Protein AF-0000000070184203 (afdb_homodimer)

InterPro domains:
  IPR003744 Queuosine precursor transporter [MF_02088] (13-226)
  IPR003744 Queuosine precursor transporter [PF02592] (53-216)
  IPR003744 Queuosine precursor transporter [PTHR34300] (5-228)
  IPR003744 Queuosine precursor transporter [TIGR00697] (38-221)

Secondary structure (DSSP, 8-state):
---------HHHHHHHHHHHHHHHHHHHHTTSEEEEEEEEEETTTEEEEEEETTHHHHHHHHHHHHHHHHHH-HHHHHHHHHHHHHHHHHHHHHHHHHHHSPB-TTT-SS-HHHHHHHHHTHHHHHHHHHHHHHHHHHHHHHHHHHHHHHTTTS-HHHHHHHHHHHHHHHHHHHHIIIIIIIIS---HHHHHHHHHHHHHHHHHHHHHHHHHHHHHHHHHHHHHHHHHHHHH--/---------HHHHHHHHHHHHHHHHHHHHTTSEEEEEEEEEETTTEEEEEEETTHHHHHHHHHHHHHHHHHH-HHHHHHHHHHHHHHHHHHHHHHHHHHHSPB-TTT-SS-HHHHHHHHHTHHHHHHHHHHHHHHHHHHHHHHHHHHHHHSTTS-HHHHHHHHHHHHHHHHHHHHIIIIIIIIS---HHHHHHHHHHHHHHHHHHHHHHHHHHHHHHHHHHHHHHHHHHHHHH-

Structure (mmCIF, N/CA/C/O backbone):
data_AF-0000000070184203-model_v1
#
loop_
_entity.id
_entity.type
_entity.pdbx_description
1 polymer 'Probable queuosine precursor transporter'
#
loop_
_atom_site.group_PDB
_atom_site.id
_atom_site.type_symbol
_atom_site.label_atom_id
_atom_site.label_alt_id
_atom_site.label_comp_id
_atom_site.label_asym_id
_atom_site.label_entity_id
_atom_site.label_seq_id
_atom_site.pdbx_PDB_ins_code
_atom_site.Cartn_x
_atom_site.Cartn_y
_atom_site.Cartn_z
_atom_site.occupancy
_atom_site.B_iso_or_equiv
_atom_site.auth_seq_id
_atom_site.auth_comp_id
_atom_site.auth_asym_id
_atom_site.auth_atom_id
_atom_site.pdbx_PDB_model_num
ATOM 1 N N . MET A 1 1 ? 35.906 -5.367 -13.609 1 24.92 1 MET A N 1
ATOM 2 C CA . MET A 1 1 ? 35.406 -4.246 -12.805 1 24.92 1 MET A CA 1
ATOM 3 C C . MET A 1 1 ? 34.062 -4.566 -12.172 1 24.92 1 MET A C 1
ATOM 5 O O . MET A 1 1 ? 33.062 -4.625 -12.867 1 24.92 1 MET A O 1
ATOM 9 N N . THR A 1 2 ? 33.969 -5.508 -11.312 1 27.92 2 THR A N 1
ATOM 10 C CA . THR A 1 2 ? 32.844 -6.043 -10.539 1 27.92 2 THR A CA 1
ATOM 11 C C . THR A 1 2 ? 32.094 -4.922 -9.844 1 27.92 2 THR A C 1
ATOM 13 O O . THR A 1 2 ? 32.625 -4.234 -8.984 1 27.92 2 THR A O 1
ATOM 16 N N . ARG A 1 3 ? 31.406 -4.176 -10.625 1 34.75 3 ARG A N 1
ATOM 17 C CA . ARG A 1 3 ? 30.578 -3.117 -10.055 1 34.75 3 ARG A CA 1
ATOM 18 C C . ARG A 1 3 ? 30.062 -3.51 -8.672 1 34.75 3 ARG A C 1
ATOM 20 O O . ARG A 1 3 ? 29.438 -4.559 -8.508 1 34.75 3 ARG A O 1
ATOM 27 N N . ASN A 1 4 ? 30.797 -3.346 -7.684 1 35.19 4 ASN A N 1
ATOM 28 C CA . ASN A 1 4 ? 30.344 -3.377 -6.301 1 35.19 4 ASN A CA 1
ATOM 29 C C . ASN A 1 4 ? 28.875 -3 -6.184 1 35.19 4 ASN A C 1
ATOM 31 O O . ASN A 1 4 ? 28.531 -1.818 -6.207 1 35.19 4 ASN A O 1
ATOM 35 N N . SER A 1 5 ? 28.125 -3.588 -7.004 1 40.66 5 SER A N 1
ATOM 36 C CA . SER A 1 5 ? 26.672 -3.365 -6.898 1 40.66 5 SER A CA 1
ATOM 37 C C . SER A 1 5 ? 26.266 -3.123 -5.453 1 40.66 5 SER A C 1
ATOM 39 O O . SER A 1 5 ? 26.562 -3.932 -4.57 1 40.66 5 SER A O 1
ATOM 41 N N . SER A 1 6 ? 26.422 -1.978 -4.996 1 45.19 6 SER A N 1
ATOM 42 C CA . SER A 1 6 ? 26.078 -1.464 -3.676 1 45.19 6 SER A CA 1
ATOM 43 C C . SER A 1 6 ? 24.953 -2.281 -3.045 1 45.19 6 SER A C 1
ATOM 45 O O . SER A 1 6 ? 23.891 -2.455 -3.646 1 45.19 6 SER A O 1
ATOM 47 N N . GLN A 1 7 ? 25.344 -3.375 -2.408 1 51.03 7 GLN A N 1
ATOM 48 C CA . GLN A 1 7 ? 24.484 -4.234 -1.601 1 51.03 7 GLN A CA 1
ATOM 49 C C . GLN A 1 7 ? 23.391 -3.426 -0.915 1 51.03 7 GLN A C 1
ATOM 51 O O . GLN A 1 7 ? 23.656 -2.369 -0.339 1 51.03 7 GLN A O 1
ATOM 56 N N . LEU A 1 8 ? 22.219 -3.508 -1.422 1 59.03 8 LEU A N 1
ATOM 57 C CA . LEU A 1 8 ? 21.031 -2.854 -0.886 1 59.03 8 LEU A CA 1
ATOM 58 C C . LEU A 1 8 ? 21 -2.959 0.635 1 59.03 8 LEU A C 1
ATOM 60 O O . LEU A 1 8 ? 21.062 -4.059 1.188 1 59.03 8 LEU A O 1
ATOM 64 N N . ALA A 1 9 ? 21.219 -1.865 1.409 1 79 9 ALA A N 1
ATOM 65 C CA . ALA A 1 9 ? 21.109 -1.836 2.865 1 79 9 ALA A CA 1
ATOM 66 C C . ALA A 1 9 ? 19.688 -2.166 3.318 1 79 9 ALA A C 1
ATOM 68 O O . ALA A 1 9 ? 18.719 -1.505 2.91 1 79 9 ALA A O 1
ATOM 69 N N . VAL A 1 10 ? 19.516 -3.293 4.051 1 89.31 10 VAL A N 1
ATOM 70 C CA . VAL A 1 10 ? 18.234 -3.799 4.539 1 89.31 10 VAL A CA 1
ATOM 71 C C . VAL A 1 10 ? 17.469 -2.676 5.23 1 89.31 10 VAL A C 1
ATOM 73 O O . VAL A 1 10 ? 16.281 -2.473 4.965 1 89.31 10 VAL A O 1
ATOM 76 N N . PRO A 1 11 ? 18.188 -1.787 5.98 1 91.5 11 PRO A N 1
ATOM 77 C CA . PRO A 1 11 ? 17.438 -0.696 6.605 1 91.5 11 PRO A CA 1
ATOM 78 C C . PRO A 1 11 ? 16.875 0.294 5.59 1 91.5 11 PRO A C 1
ATOM 80 O O . PRO A 1 11 ? 15.797 0.855 5.797 1 91.5 11 PRO A O 1
ATOM 83 N N . GLN A 1 12 ? 17.531 0.49 4.535 1 93.56 12 GLN A N 1
ATOM 84 C CA . GLN A 1 12 ? 17.062 1.409 3.5 1 93.56 12 GLN A CA 1
ATOM 85 C C . GLN A 1 12 ? 15.828 0.867 2.799 1 93.56 12 GLN A C 1
ATOM 87 O O . GLN A 1 12 ? 14.852 1.595 2.598 1 93.56 12 GLN A O 1
ATOM 92 N N . VAL A 1 13 ? 15.852 -0.401 2.453 1 96.19 13 VAL A N 1
ATOM 93 C CA . VAL A 1 13 ? 14.719 -1.065 1.819 1 96.19 13 VAL A CA 1
ATOM 94 C C . VAL A 1 13 ? 13.523 -1.062 2.768 1 96.19 13 VAL A C 1
ATOM 96 O O . VAL A 1 13 ? 12.391 -0.784 2.352 1 96.19 13 VAL A O 1
ATOM 99 N N . ALA A 1 14 ? 13.805 -1.296 4.016 1 97.12 14 ALA A N 1
ATOM 100 C CA . ALA A 1 14 ? 12.742 -1.365 5.023 1 97.12 14 ALA A CA 1
ATOM 101 C C . ALA A 1 14 ? 12.07 -0.009 5.199 1 97.12 14 ALA A C 1
ATOM 103 O O . ALA A 1 14 ? 10.844 0.071 5.289 1 97.12 14 ALA A O 1
ATOM 104 N N . LEU A 1 15 ? 12.875 1.042 5.262 1 96.56 15 LEU A N 1
ATOM 105 C CA . LEU A 1 15 ? 12.312 2.375 5.453 1 96.56 15 LEU A CA 1
ATOM 106 C C . LEU A 1 15 ? 11.516 2.809 4.227 1 96.56 15 LEU A C 1
ATOM 108 O O . LEU A 1 15 ? 10.453 3.42 4.355 1 96.56 15 LEU A O 1
ATOM 112 N N . LEU A 1 16 ? 12.008 2.5 3.035 1 97.38 16 LEU A N 1
ATOM 113 C CA . LEU A 1 16 ? 11.297 2.797 1.798 1 97.38 16 LEU A CA 1
ATOM 114 C C . LEU A 1 16 ? 9.977 2.041 1.735 1 97.38 16 LEU A C 1
ATOM 116 O O . LEU A 1 16 ? 8.93 2.627 1.427 1 97.38 16 LEU A O 1
ATOM 120 N N . ALA A 1 17 ? 10.023 0.797 2.072 1 98.62 17 ALA A N 1
ATOM 121 C CA . ALA A 1 17 ? 8.82 -0.031 2.062 1 98.62 17 ALA A CA 1
ATOM 122 C C . ALA A 1 17 ? 7.809 0.455 3.102 1 98.62 17 ALA A C 1
ATOM 124 O O . ALA A 1 17 ? 6.602 0.433 2.859 1 98.62 17 ALA A O 1
ATOM 125 N N . LEU A 1 18 ? 8.32 0.831 4.258 1 98.5 18 LEU A N 1
ATOM 126 C CA . LEU A 1 18 ? 7.449 1.353 5.305 1 98.5 18 LEU A CA 1
ATOM 127 C C . LEU A 1 18 ? 6.73 2.613 4.836 1 98.5 18 LEU A C 1
ATOM 129 O O . LEU A 1 18 ? 5.523 2.762 5.051 1 98.5 18 LEU A O 1
ATOM 133 N N . PHE A 1 19 ? 7.469 3.521 4.211 1 98.38 19 PHE A N 1
ATOM 134 C CA . PHE A 1 19 ? 6.883 4.758 3.701 1 98.38 19 PHE A CA 1
ATOM 135 C C . PHE A 1 19 ? 5.789 4.461 2.684 1 98.38 19 PHE A C 1
ATOM 137 O O . PHE A 1 19 ? 4.676 4.98 2.791 1 98.38 19 PHE A O 1
ATOM 144 N N . VAL A 1 20 ? 6.066 3.592 1.715 1 98.75 20 VAL A N 1
ATOM 145 C CA . VAL A 1 20 ? 5.133 3.273 0.641 1 98.75 20 VAL A CA 1
ATOM 146 C C . VAL A 1 20 ? 3.902 2.574 1.216 1 98.75 20 VAL A C 1
ATOM 148 O O . VAL A 1 20 ? 2.77 2.9 0.856 1 98.75 20 VAL A O 1
ATOM 151 N N . THR A 1 21 ? 4.105 1.642 2.107 1 98.88 21 THR A N 1
ATOM 152 C CA . THR A 1 21 ? 3.008 0.914 2.73 1 98.88 21 THR A CA 1
ATOM 153 C C . THR A 1 21 ? 2.088 1.868 3.488 1 98.88 21 THR A C 1
ATOM 155 O O . THR A 1 21 ? 0.866 1.81 3.34 1 98.88 21 THR A O 1
ATOM 158 N N . ALA A 1 22 ? 2.705 2.695 4.293 1 98.69 22 ALA A N 1
ATOM 159 C CA . ALA A 1 22 ? 1.924 3.645 5.082 1 98.69 22 ALA A CA 1
ATOM 160 C C . ALA A 1 22 ? 1.146 4.598 4.184 1 98.69 22 ALA A C 1
ATOM 162 O O . ALA A 1 22 ? -0.025 4.887 4.438 1 98.69 22 ALA A O 1
ATOM 163 N N . LEU A 1 23 ? 1.78 5.102 3.148 1 98.38 23 LEU A N 1
ATOM 164 C CA . LEU A 1 23 ? 1.137 6.039 2.234 1 98.38 23 LEU A CA 1
ATOM 165 C C . LEU A 1 23 ? -0.035 5.379 1.516 1 98.38 23 LEU A C 1
ATOM 167 O O . LEU A 1 23 ? -1.132 5.941 1.464 1 98.38 23 LEU A O 1
ATOM 171 N N . ILE A 1 24 ? 0.176 4.195 0.965 1 98.69 24 ILE A N 1
ATOM 172 C CA . ILE A 1 24 ? -0.855 3.475 0.225 1 98.69 24 ILE A CA 1
ATOM 173 C C . ILE A 1 24 ? -2.014 3.129 1.158 1 98.69 24 ILE A C 1
ATOM 175 O O . ILE A 1 24 ? -3.18 3.305 0.801 1 98.69 24 ILE A O 1
ATOM 179 N N . THR A 1 25 ? -1.686 2.641 2.322 1 98.81 25 THR A N 1
ATOM 180 C CA . THR A 1 25 ? -2.717 2.297 3.295 1 98.81 25 THR A CA 1
ATOM 181 C C . THR A 1 25 ? -3.506 3.537 3.707 1 98.81 25 THR A C 1
ATOM 183 O O . THR A 1 25 ? -4.719 3.469 3.916 1 98.81 25 THR A O 1
ATOM 186 N N . ALA A 1 26 ? -2.828 4.668 3.877 1 98.5 26 ALA A N 1
ATOM 187 C CA . ALA A 1 26 ? -3.492 5.922 4.223 1 98.5 26 ALA A CA 1
ATOM 188 C C . ALA A 1 26 ? -4.57 6.27 3.201 1 98.5 26 ALA A C 1
ATOM 190 O O . ALA A 1 26 ? -5.652 6.734 3.564 1 98.5 26 ALA A O 1
ATOM 191 N N . GLN A 1 27 ? -4.293 6.008 1.945 1 98.38 27 GLN A N 1
ATOM 192 C CA . GLN A 1 27 ? -5.234 6.375 0.891 1 98.38 27 GLN A CA 1
ATOM 193 C C . GLN A 1 27 ? -6.512 5.547 0.983 1 98.38 27 GLN A C 1
ATOM 195 O O . GLN A 1 27 ? -7.594 6.023 0.63 1 98.38 27 GLN A O 1
ATOM 200 N N . VAL A 1 28 ? -6.398 4.297 1.458 1 98.38 28 VAL A N 1
ATOM 201 C CA . VAL A 1 28 ? -7.57 3.43 1.433 1 98.38 28 VAL A CA 1
ATOM 202 C C . VAL A 1 28 ? -8.289 3.488 2.781 1 98.38 28 VAL A C 1
ATOM 204 O O . VAL A 1 28 ? -9.43 3.043 2.902 1 98.38 28 VAL A O 1
ATOM 207 N N . THR A 1 29 ? -7.656 4.082 3.809 1 98.44 29 THR A N 1
ATOM 208 C CA . THR A 1 29 ? -8.289 4.086 5.121 1 98.44 29 THR A CA 1
ATOM 209 C C . THR A 1 29 ? -8.789 5.484 5.48 1 98.44 29 THR A C 1
ATOM 211 O O . THR A 1 29 ? -9.57 5.648 6.414 1 98.44 29 THR A O 1
ATOM 214 N N . ALA A 1 30 ? -8.406 6.473 4.773 1 97.94 30 ALA A N 1
ATOM 215 C CA . ALA A 1 30 ? -8.633 7.863 5.16 1 97.94 30 ALA A CA 1
ATOM 216 C C . ALA A 1 30 ? -10.117 8.195 5.176 1 97.94 30 ALA A C 1
ATOM 218 O O . ALA A 1 30 ? -10.562 9.047 5.945 1 97.94 30 ALA A O 1
ATOM 219 N N . ALA A 1 31 ? -10.891 7.496 4.422 1 95.88 31 ALA A N 1
ATOM 220 C CA . ALA A 1 31 ? -12.281 7.883 4.195 1 95.88 31 ALA A CA 1
ATOM 221 C C . ALA A 1 31 ? -13.117 7.695 5.457 1 95.88 31 ALA A C 1
ATOM 223 O O . ALA A 1 31 ? -14.164 8.312 5.609 1 95.88 31 ALA A O 1
ATOM 224 N N . LYS A 1 32 ? -12.688 6.785 6.258 1 97.94 32 LYS A N 1
ATOM 225 C CA . LYS A 1 32 ? -13.352 6.699 7.555 1 97.94 32 LYS A CA 1
ATOM 226 C C . LYS A 1 32 ? -12.953 7.863 8.453 1 97.94 32 LYS A C 1
ATOM 228 O O . LYS A 1 32 ? -11.789 7.996 8.82 1 97.94 32 LYS A O 1
ATOM 233 N N . VAL A 1 33 ? -13.977 8.625 8.836 1 97.94 33 VAL A N 1
ATOM 234 C CA . VAL A 1 33 ? -13.703 9.789 9.68 1 97.94 33 VAL A CA 1
ATOM 235 C C . VAL A 1 33 ? -13.812 9.391 11.148 1 97.94 33 VAL A C 1
ATOM 237 O O . VAL A 1 33 ? -14.836 8.844 11.57 1 97.94 33 VAL A O 1
ATOM 240 N N . LEU A 1 34 ? -12.773 9.68 11.828 1 97.38 34 LEU A N 1
ATOM 241 C CA . LEU A 1 34 ? -12.688 9.32 13.242 1 97.38 34 LEU A CA 1
ATOM 242 C C . LEU A 1 34 ? -13.102 10.492 14.125 1 97.38 34 LEU A C 1
ATOM 244 O O . LEU A 1 34 ? -12.906 11.656 13.758 1 97.38 34 LEU A O 1
ATOM 248 N N . ALA A 1 35 ? -13.656 10.164 15.258 1 94.81 35 ALA A N 1
ATOM 249 C CA . ALA A 1 35 ? -14.047 11.18 16.234 1 94.81 35 ALA A CA 1
ATOM 250 C C . ALA A 1 35 ? -13.406 10.914 17.594 1 94.81 35 ALA A C 1
ATOM 252 O O . ALA A 1 35 ? -13.508 9.812 18.125 1 94.81 35 ALA A O 1
ATOM 253 N N . PHE A 1 36 ? -12.656 11.891 18.047 1 90.25 36 PHE A N 1
ATOM 254 C CA . PHE A 1 36 ? -12.031 11.805 19.359 1 90.25 36 PHE A CA 1
ATOM 255 C C . PHE A 1 36 ? -12.508 12.93 20.266 1 90.25 36 PHE A C 1
ATOM 257 O O . PHE A 1 36 ? -12.547 14.094 19.844 1 90.25 36 PHE A O 1
ATOM 264 N N . GLU A 1 37 ? -12.914 12.586 21.438 1 84.69 37 GLU A N 1
ATOM 265 C CA . GLU A 1 37 ? -13.375 13.586 22.391 1 84.69 37 GLU A CA 1
ATOM 266 C C . GLU A 1 37 ? -12.203 14.234 23.125 1 84.69 37 GLU A C 1
ATOM 268 O O . GLU A 1 37 ? -11.273 13.539 23.547 1 84.69 37 GLU A O 1
ATOM 273 N N . LEU A 1 38 ? -12.18 15.477 23.047 1 77.75 38 LEU A N 1
ATOM 274 C CA . LEU A 1 38 ? -11.141 16.219 23.75 1 77.75 38 LEU A CA 1
ATOM 275 C C . LEU A 1 38 ? -11.664 16.75 25.078 1 77.75 38 LEU A C 1
ATOM 277 O O . LEU A 1 38 ? -12.852 17.047 25.219 1 77.75 38 LEU A O 1
ATOM 281 N N . PRO A 1 39 ? -10.766 16.766 26.078 1 70.81 39 PRO A N 1
ATOM 282 C CA . PRO A 1 39 ? -11.156 17.344 27.375 1 70.81 39 PRO A CA 1
ATOM 283 C C . PRO A 1 39 ? -11.383 18.859 27.297 1 70.81 39 PRO A C 1
ATOM 285 O O . PRO A 1 39 ? -12.078 19.422 28.141 1 70.81 39 PRO A O 1
ATOM 288 N N . VAL A 1 40 ? -10.789 19.516 26.438 1 70.56 40 VAL A N 1
ATOM 289 C CA . VAL A 1 40 ? -10.922 20.953 26.297 1 70.56 40 VAL A CA 1
ATOM 290 C C . VAL A 1 40 ? -11.594 21.281 24.969 1 70.56 40 VAL A C 1
ATOM 292 O O . VAL A 1 40 ? -11.375 20.594 23.969 1 70.56 40 VAL A O 1
ATOM 295 N N . SER A 1 41 ? -12.516 22.203 25.094 1 68.75 41 SER A N 1
ATOM 296 C CA . SER A 1 41 ? -13.203 22.625 23.875 1 68.75 41 SER A CA 1
ATOM 297 C C . SER A 1 41 ? -12.305 23.5 23.016 1 68.75 41 SER A C 1
ATOM 299 O O . SER A 1 41 ? -11.656 24.422 23.516 1 68.75 41 SER A O 1
ATOM 301 N N . ILE A 1 42 ? -12.062 23.078 21.844 1 67.44 42 ILE A N 1
ATOM 302 C CA . ILE A 1 42 ? -11.297 23.859 20.891 1 67.44 42 ILE A CA 1
ATOM 303 C C . ILE A 1 42 ? -12.242 24.672 20 1 67.44 42 ILE A C 1
ATOM 305 O O . ILE A 1 42 ? -13.312 24.188 19.625 1 67.44 42 ILE A O 1
ATOM 309 N N . PRO A 1 43 ? -11.82 25.891 19.812 1 66.38 43 PRO A N 1
ATOM 310 C CA . PRO A 1 43 ? -12.672 26.688 18.922 1 66.38 43 PRO A CA 1
ATOM 311 C C . PRO A 1 43 ? -12.906 26.016 17.578 1 66.38 43 PRO A C 1
ATOM 313 O O . PRO A 1 43 ? -12.008 25.391 17.031 1 66.38 43 PRO A O 1
ATOM 316 N N . ILE A 1 44 ? -14.094 26.109 16.891 1 63.75 44 ILE A N 1
ATOM 317 C CA . ILE A 1 44 ? -14.539 25.609 15.602 1 63.75 44 ILE A CA 1
ATOM 318 C C . ILE A 1 44 ? -14.75 24.094 15.695 1 63.75 44 ILE A C 1
ATOM 320 O O . ILE A 1 44 ? -15.758 23.562 15.211 1 63.75 44 ILE A O 1
ATOM 324 N N . ALA A 1 45 ? -13.773 23.297 16.438 1 66.19 45 ALA A N 1
ATOM 325 C CA . ALA A 1 45 ? -13.891 21.844 16.516 1 66.19 45 ALA A CA 1
ATOM 326 C C . ALA A 1 45 ? -14.727 21.422 17.719 1 66.19 45 ALA A C 1
ATOM 328 O O . ALA A 1 45 ? -15.211 20.297 17.781 1 66.19 45 ALA A O 1
ATOM 329 N N . GLY A 1 46 ? -14.953 22.375 18.594 1 70.81 46 GLY A N 1
ATOM 330 C CA . GLY A 1 46 ? -15.695 22.031 19.797 1 70.81 46 GLY A CA 1
ATOM 331 C C . GLY A 1 46 ? -14.977 21.016 20.672 1 70.81 46 GLY A C 1
ATOM 332 O O . GLY A 1 46 ? -13.766 21.125 20.875 1 70.81 46 GLY A O 1
ATOM 333 N N . GLU A 1 47 ? -15.781 20.078 21.156 1 79.94 47 GLU A N 1
ATOM 334 C CA . GLU A 1 47 ? -15.234 19.094 22.094 1 79.94 47 GLU A CA 1
ATOM 335 C C . GLU A 1 47 ? -14.898 17.781 21.391 1 79.94 47 GLU A C 1
ATOM 337 O O . GLU A 1 47 ? -14.422 16.844 22.016 1 79.94 47 GLU A O 1
ATOM 342 N N . THR A 1 48 ? -15.195 17.797 20.094 1 86.12 48 THR A N 1
ATOM 343 C CA . THR A 1 48 ? -14.922 16.578 19.328 1 86.12 48 THR A CA 1
ATOM 344 C C . THR A 1 48 ? -13.953 16.859 18.188 1 86.12 48 THR A C 1
ATOM 346 O O . THR A 1 48 ? -14.188 17.75 17.375 1 86.12 48 THR A O 1
ATOM 349 N N . LEU A 1 49 ? -12.891 16.156 18.203 1 89.38 49 LEU A N 1
ATOM 350 C CA . LEU A 1 49 ? -11.891 16.281 17.141 1 89.38 49 LEU A CA 1
ATOM 351 C C . LEU A 1 49 ? -12.094 15.219 16.078 1 89.38 49 LEU A C 1
ATOM 353 O O . LEU A 1 49 ? -12.164 14.031 16.375 1 89.38 49 LEU A O 1
ATOM 357 N N . LEU A 1 50 ? -12.25 15.695 14.82 1 95.69 50 LEU A N 1
ATOM 358 C CA . LEU A 1 50 ? -12.383 14.781 13.695 1 95.69 50 LEU A CA 1
ATOM 359 C C . LEU A 1 50 ? -11.047 14.57 13 1 95.69 50 LEU A C 1
ATOM 361 O O . LEU A 1 50 ? -10.281 15.523 12.812 1 95.69 50 LEU A O 1
ATOM 365 N N . LEU A 1 51 ? -10.797 13.352 12.711 1 96.31 51 LEU A N 1
ATOM 366 C CA . LEU A 1 51 ? -9.57 12.977 12.016 1 96.31 51 LEU A CA 1
ATOM 367 C C . LEU A 1 51 ? -9.859 11.992 10.891 1 96.31 51 LEU A C 1
ATOM 369 O O . LEU A 1 51 ? -10.734 11.133 11.023 1 96.31 51 LEU A O 1
ATOM 373 N N . PRO A 1 52 ? -9.109 12.188 9.75 1 96.75 52 PRO A N 1
ATOM 374 C CA . PRO A 1 52 ? -9.195 11.078 8.797 1 96.75 52 PRO A CA 1
ATOM 375 C C . PRO A 1 52 ? -8.68 9.766 9.375 1 96.75 52 PRO A C 1
ATOM 377 O O . PRO A 1 52 ? -7.801 9.773 10.242 1 96.75 52 PRO A O 1
ATOM 380 N N . GLY A 1 53 ? -9.211 8.695 8.938 1 97.25 53 GLY A N 1
ATOM 381 C CA . GLY A 1 53 ? -8.797 7.383 9.398 1 97.25 53 GLY A CA 1
ATOM 382 C C . GLY A 1 53 ? -7.324 7.105 9.148 1 97.25 53 GLY A C 1
ATOM 383 O O . GLY A 1 53 ? -6.75 6.191 9.742 1 97.25 53 GLY A O 1
ATOM 384 N N . ALA A 1 54 ? -6.66 7.863 8.383 1 94.75 54 ALA A N 1
ATOM 385 C CA . ALA A 1 54 ? -5.277 7.664 7.961 1 94.75 54 ALA A CA 1
ATOM 386 C C . ALA A 1 54 ? -4.305 8.242 8.984 1 94.75 54 ALA A C 1
ATOM 388 O O . ALA A 1 54 ? -3.094 8.273 8.758 1 94.75 54 ALA A O 1
ATOM 389 N N . ALA A 1 55 ? -4.746 8.703 10.133 1 92.31 55 ALA A N 1
ATOM 390 C CA . ALA A 1 55 ? -3.955 9.453 11.102 1 92.31 55 ALA A CA 1
ATOM 391 C C . ALA A 1 55 ? -2.676 8.703 11.461 1 92.31 55 ALA A C 1
ATOM 393 O O . ALA A 1 55 ? -1.58 9.266 11.391 1 92.31 55 ALA A O 1
ATOM 394 N N . LEU A 1 56 ? -2.812 7.457 11.828 1 93.38 56 LEU A N 1
ATOM 395 C CA . LEU A 1 56 ? -1.648 6.684 12.242 1 93.38 56 LEU A CA 1
ATOM 396 C C . LEU A 1 56 ? -0.727 6.41 11.055 1 93.38 56 LEU A C 1
ATOM 398 O O . LEU A 1 56 ? 0.496 6.375 11.211 1 93.38 56 LEU A O 1
ATOM 402 N N . ALA A 1 57 ? -1.287 6.117 9.938 1 97.25 57 ALA A N 1
ATOM 403 C CA . ALA A 1 57 ? -0.485 5.914 8.734 1 97.25 57 ALA A CA 1
ATOM 404 C C . ALA A 1 57 ? 0.339 7.16 8.414 1 97.25 57 ALA A C 1
ATOM 406 O O . ALA A 1 57 ? 1.494 7.055 7.992 1 97.25 57 ALA A O 1
ATOM 407 N N . TYR A 1 58 ? -0.244 8.32 8.617 1 93.19 58 TYR A N 1
ATOM 408 C CA . TYR A 1 58 ? 0.473 9.578 8.406 1 93.19 58 TYR A CA 1
ATOM 409 C C . TYR A 1 58 ? 1.674 9.68 9.344 1 93.19 58 TYR A C 1
ATOM 411 O O . TYR A 1 58 ? 2.758 10.094 8.93 1 93.19 58 TYR A O 1
ATOM 419 N N . ALA A 1 59 ? 1.491 9.312 10.523 1 93.5 59 ALA A N 1
ATOM 420 C CA . ALA A 1 59 ? 2.592 9.328 11.484 1 93.5 59 ALA A CA 1
ATOM 421 C C . ALA A 1 59 ? 3.748 8.453 11.008 1 93.5 59 ALA A C 1
ATOM 423 O O . ALA A 1 59 ? 4.91 8.859 11.086 1 93.5 59 ALA A O 1
ATOM 424 N N . LEU A 1 60 ? 3.459 7.305 10.5 1 96.12 60 LEU A N 1
ATOM 425 C CA . LEU A 1 60 ? 4.492 6.387 10.031 1 96.12 60 LEU A CA 1
ATOM 426 C C . LEU A 1 60 ? 5.191 6.938 8.789 1 96.12 60 LEU A C 1
ATOM 428 O O . LEU A 1 60 ? 6.387 6.715 8.594 1 96.12 60 LEU A O 1
ATOM 432 N N . THR A 1 61 ? 4.426 7.609 7.914 1 95.62 61 THR A N 1
ATOM 433 C CA . THR A 1 61 ? 5.047 8.195 6.734 1 95.62 61 THR A CA 1
ATOM 434 C C . THR A 1 61 ? 6.062 9.266 7.133 1 95.62 61 THR A C 1
ATOM 436 O O . THR A 1 61 ? 7.168 9.312 6.586 1 95.62 61 THR A O 1
ATOM 439 N N . PHE A 1 62 ? 5.707 10.125 8.094 1 90.25 62 PHE A N 1
ATOM 440 C CA . PHE A 1 62 ? 6.629 11.148 8.57 1 90.25 62 PHE A CA 1
ATOM 441 C C . PHE A 1 62 ? 7.871 10.508 9.18 1 90.25 62 PHE A C 1
ATOM 443 O O . PHE A 1 62 ? 8.992 10.93 8.898 1 90.25 62 PHE A O 1
ATOM 450 N N . PHE A 1 63 ? 7.617 9.531 9.992 1 92.5 63 PHE A N 1
ATOM 451 C CA . PHE A 1 63 ? 8.703 8.828 10.664 1 92.5 63 PHE A CA 1
ATOM 452 C C . PHE A 1 63 ? 9.656 8.211 9.648 1 92.5 63 PHE A C 1
ATOM 454 O O . PHE A 1 63 ? 10.867 8.43 9.719 1 92.5 63 PHE A O 1
ATOM 461 N N . ALA A 1 64 ? 9.148 7.484 8.727 1 95.56 64 ALA A N 1
ATOM 462 C CA . ALA A 1 64 ? 9.961 6.809 7.723 1 95.56 64 ALA A CA 1
ATOM 463 C C . ALA A 1 64 ? 10.711 7.816 6.855 1 95.56 64 ALA A C 1
ATOM 465 O O . ALA A 1 64 ? 11.891 7.633 6.555 1 95.56 64 ALA A O 1
ATOM 466 N N . SER A 1 65 ? 10.016 8.859 6.438 1 93.38 65 SER A N 1
ATOM 467 C CA . SER A 1 65 ? 10.641 9.852 5.57 1 93.38 65 SER A CA 1
ATOM 468 C C . SER A 1 65 ? 11.758 10.594 6.289 1 93.38 65 SER A C 1
ATOM 470 O O . SER A 1 65 ? 12.82 10.836 5.715 1 93.38 65 SER A O 1
ATOM 472 N N . ASP A 1 66 ? 11.57 10.953 7.543 1 89.62 66 ASP A N 1
ATOM 473 C CA . ASP A 1 66 ? 12.602 11.648 8.312 1 89.62 66 ASP A CA 1
ATOM 474 C C . ASP A 1 66 ? 13.805 10.742 8.562 1 89.62 66 ASP A C 1
ATOM 476 O O . ASP A 1 66 ? 14.953 11.18 8.438 1 89.62 66 ASP A O 1
ATOM 480 N N . CYS A 1 67 ? 13.547 9.516 8.961 1 91.19 67 CYS A N 1
ATOM 481 C CA . CYS A 1 67 ? 14.641 8.57 9.133 1 91.19 67 CYS A CA 1
ATOM 482 C C . CYS A 1 67 ? 15.438 8.422 7.848 1 91.19 67 CYS A C 1
ATOM 484 O O . CYS A 1 67 ? 16.672 8.406 7.875 1 91.19 67 CYS A O 1
ATOM 486 N N . TYR A 1 68 ? 14.68 8.305 6.723 1 92.25 68 TYR A N 1
ATOM 487 C CA . TYR A 1 68 ? 15.32 8.109 5.426 1 92.25 68 TYR A CA 1
ATOM 488 C C . TYR A 1 68 ? 16.172 9.32 5.059 1 92.25 68 TYR A C 1
ATOM 490 O O . TYR A 1 68 ? 17.297 9.164 4.562 1 92.25 68 TYR A O 1
ATOM 498 N N . ALA A 1 69 ? 15.672 10.5 5.285 1 89.38 69 ALA A N 1
ATOM 499 C CA . ALA A 1 69 ? 16.406 11.727 5 1 89.38 69 ALA A CA 1
ATOM 500 C C . ALA A 1 69 ? 17.672 11.82 5.855 1 89.38 69 ALA A C 1
ATOM 502 O O . ALA A 1 69 ? 18.734 12.227 5.375 1 89.38 69 ALA A O 1
ATOM 503 N N . GLU A 1 70 ? 17.578 11.477 7.078 1 86.88 70 GLU A N 1
ATOM 504 C CA . GLU A 1 70 ? 18.688 11.555 8.016 1 86.88 70 GLU A CA 1
ATOM 505 C C . GLU A 1 70 ? 19.781 10.539 7.656 1 86.88 70 GLU A C 1
ATOM 507 O O . GLU A 1 70 ? 20.969 10.844 7.746 1 86.88 70 GLU A O 1
ATOM 512 N N . LEU A 1 71 ? 19.344 9.414 7.27 1 86.62 71 LEU A N 1
ATOM 513 C CA . LEU A 1 71 ? 20.297 8.328 7.043 1 86.62 71 LEU A CA 1
ATOM 514 C C . LEU A 1 71 ? 20.875 8.398 5.637 1 86.62 71 LEU A C 1
ATOM 516 O O . LEU A 1 71 ? 22.062 8.094 5.43 1 86.62 71 LEU A O 1
ATOM 520 N N . TYR A 1 72 ? 20.031 8.812 4.688 1 87.81 72 TYR A N 1
ATOM 521 C CA . TYR A 1 72 ? 20.453 8.641 3.303 1 87.81 72 TYR A CA 1
ATOM 522 C C . TYR A 1 72 ? 20.422 9.961 2.551 1 87.81 72 TYR A C 1
ATOM 524 O O . TYR A 1 72 ? 20.75 10.023 1.365 1 87.81 72 TYR A O 1
ATOM 532 N N . GLY A 1 73 ? 19.984 11.016 3.211 1 84.88 73 GLY A N 1
ATOM 533 C CA . GLY A 1 73 ? 20.031 12.336 2.613 1 84.88 73 GLY A CA 1
ATOM 534 C C . GLY A 1 73 ? 18.688 12.828 2.125 1 84.88 73 GLY A C 1
ATOM 535 O O . GLY A 1 73 ? 17.797 12.023 1.831 1 84.88 73 GLY A O 1
ATOM 536 N N . ARG A 1 74 ? 18.594 14.117 1.934 1 87.88 74 ARG A N 1
ATOM 537 C CA . ARG A 1 74 ? 17.359 14.781 1.566 1 87.88 74 ARG A CA 1
ATOM 538 C C . ARG A 1 74 ? 16.953 14.445 0.135 1 87.88 74 ARG A C 1
ATOM 540 O O . ARG A 1 74 ? 15.766 14.258 -0.155 1 87.88 74 ARG A O 1
ATOM 547 N N . ARG A 1 75 ? 17.891 14.414 -0.74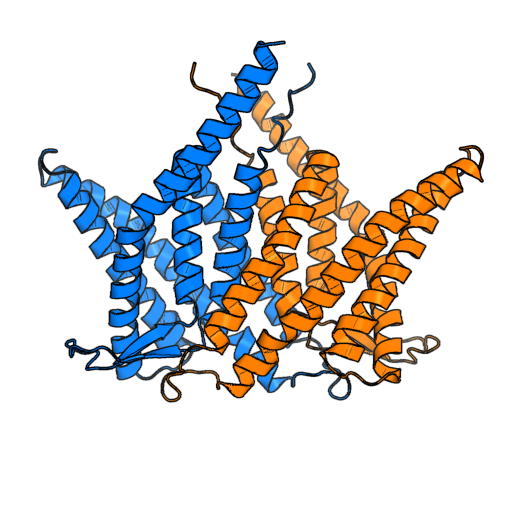4 1 88.31 75 ARG A N 1
ATOM 548 C CA . ARG A 1 75 ? 17.594 14.117 -2.141 1 88.31 75 ARG A CA 1
ATOM 549 C C . ARG A 1 75 ? 17.016 12.711 -2.287 1 88.31 75 ARG A C 1
ATOM 551 O O . ARG A 1 75 ? 16.031 12.516 -3.004 1 88.31 75 ARG A O 1
ATOM 558 N N . ALA A 1 76 ? 17.625 11.789 -1.591 1 90.69 76 ALA A N 1
ATOM 559 C CA . ALA A 1 76 ? 17.141 10.406 -1.623 1 90.69 76 ALA A CA 1
ATOM 560 C C . ALA A 1 76 ? 15.719 10.32 -1.07 1 90.69 76 ALA A C 1
ATOM 562 O O . ALA A 1 76 ? 14.875 9.602 -1.617 1 90.69 76 ALA A O 1
ATOM 563 N N . ALA A 1 77 ? 15.508 11.055 0.003 1 92 77 ALA A N 1
ATOM 564 C CA . ALA A 1 77 ? 14.172 11.078 0.595 1 92 77 ALA A CA 1
ATOM 565 C C . ALA A 1 77 ? 13.156 11.688 -0.369 1 92 77 ALA A C 1
ATOM 567 O O . ALA A 1 77 ? 12.023 11.211 -0.462 1 92 77 ALA A O 1
ATOM 568 N N . GLN A 1 78 ? 13.562 12.688 -1.084 1 91.38 78 GLN A N 1
ATOM 569 C CA . GLN A 1 78 ? 12.68 13.32 -2.053 1 91.38 78 GLN A CA 1
ATOM 570 C C . GLN A 1 78 ? 12.32 12.359 -3.184 1 91.38 78 GLN A C 1
ATOM 572 O O . GLN A 1 78 ? 11.172 12.328 -3.639 1 91.38 78 GLN A O 1
ATOM 577 N N . VAL A 1 79 ? 13.273 11.625 -3.65 1 92.88 79 VAL A N 1
ATOM 578 C CA . VAL A 1 79 ? 13.023 10.625 -4.684 1 92.88 79 VAL A CA 1
ATOM 579 C C . VAL A 1 79 ? 12.023 9.594 -4.176 1 92.88 79 VAL A C 1
ATOM 581 O O . VAL A 1 79 ? 11.062 9.258 -4.875 1 92.88 79 VAL A O 1
ATOM 584 N N . MET A 1 80 ? 12.203 9.156 -2.949 1 95.44 80 MET A N 1
ATOM 585 C CA . MET A 1 80 ? 11.297 8.188 -2.342 1 95.44 80 MET A CA 1
ATOM 586 C C . MET A 1 80 ? 9.875 8.742 -2.285 1 95.44 80 MET A C 1
ATOM 588 O O . MET A 1 80 ? 8.922 8.062 -2.68 1 95.44 80 MET A O 1
ATOM 592 N N . VAL A 1 81 ? 9.766 9.953 -1.855 1 95 81 VAL A N 1
ATOM 593 C CA . VAL A 1 81 ? 8.461 10.578 -1.681 1 95 81 VAL A CA 1
ATOM 594 C C . VAL A 1 81 ? 7.789 10.766 -3.039 1 95 81 VAL A C 1
ATOM 596 O O . VAL A 1 81 ? 6.617 10.422 -3.215 1 95 81 VAL A O 1
ATOM 599 N N . ASN A 1 82 ? 8.555 11.273 -4.035 1 95 82 ASN A N 1
ATOM 600 C CA . ASN A 1 82 ? 8 11.492 -5.367 1 95 82 ASN A CA 1
ATOM 601 C C . ASN A 1 82 ? 7.551 10.188 -6.008 1 95 82 ASN A C 1
ATOM 603 O O . ASN A 1 82 ? 6.484 10.125 -6.621 1 95 82 ASN A O 1
ATOM 607 N N . VAL A 1 83 ? 8.336 9.172 -5.867 1 96.56 83 VAL A N 1
ATOM 608 C CA . VAL A 1 83 ? 8 7.871 -6.434 1 96.56 83 VAL A CA 1
ATOM 609 C C . VAL A 1 83 ? 6.766 7.309 -5.738 1 96.56 83 VAL A C 1
ATOM 611 O O . VAL A 1 83 ? 5.859 6.789 -6.395 1 96.56 83 VAL A O 1
ATOM 614 N N . ALA A 1 84 ? 6.742 7.426 -4.43 1 97.12 84 ALA A N 1
ATOM 615 C CA . ALA A 1 84 ? 5.598 6.926 -3.672 1 97.12 84 ALA A CA 1
ATOM 616 C C . ALA A 1 84 ? 4.312 7.645 -4.09 1 97.12 84 ALA A C 1
ATOM 618 O O . ALA A 1 84 ? 3.252 7.023 -4.184 1 97.12 84 ALA A O 1
ATOM 619 N N . PHE A 1 85 ? 4.406 8.891 -4.32 1 95.62 85 PHE A N 1
ATOM 620 C CA . PHE A 1 85 ? 3.236 9.641 -4.758 1 95.62 85 PHE A CA 1
ATOM 621 C C . PHE A 1 85 ? 2.795 9.195 -6.148 1 95.62 85 PHE A C 1
ATOM 623 O O . PHE A 1 85 ? 1.599 9.156 -6.441 1 95.62 85 PHE A O 1
ATOM 630 N N . ALA A 1 86 ? 3.746 8.898 -6.996 1 97.12 86 ALA A N 1
ATOM 631 C CA . ALA A 1 86 ? 3.4 8.359 -8.305 1 97.12 86 ALA A CA 1
ATOM 632 C C . ALA A 1 86 ? 2.684 7.016 -8.172 1 97.12 86 ALA A C 1
ATOM 634 O O . ALA A 1 86 ? 1.816 6.684 -8.977 1 97.12 86 ALA A O 1
ATOM 635 N N . MET A 1 87 ? 3.016 6.27 -7.152 1 98.44 87 MET A N 1
ATOM 636 C CA . MET A 1 87 ? 2.412 4.957 -6.93 1 98.44 87 MET A CA 1
ATOM 637 C C . MET A 1 87 ? 0.928 5.09 -6.609 1 98.44 87 MET A C 1
ATOM 639 O O . MET A 1 87 ? 0.181 4.113 -6.699 1 98.44 87 MET A O 1
ATOM 643 N N . ASN A 1 88 ? 0.467 6.301 -6.199 1 98.31 88 ASN A N 1
ATOM 644 C CA . ASN A 1 88 ? -0.96 6.516 -5.98 1 98.31 88 ASN A CA 1
ATOM 645 C C . ASN A 1 88 ? -1.764 6.27 -7.254 1 98.31 88 ASN A C 1
ATOM 647 O O . ASN A 1 88 ? -2.904 5.805 -7.191 1 98.31 88 ASN A O 1
ATOM 651 N N . PHE A 1 89 ? -1.159 6.535 -8.375 1 98.38 89 PHE A N 1
ATOM 652 C CA . PHE A 1 89 ? -1.837 6.262 -9.641 1 98.38 89 PHE A CA 1
ATOM 653 C C . PHE A 1 89 ? -1.94 4.762 -9.883 1 98.38 89 PHE A C 1
ATOM 655 O O . PHE A 1 89 ? -2.932 4.285 -10.445 1 98.38 89 PHE A O 1
ATOM 662 N N . VAL A 1 90 ? -0.915 4.043 -9.516 1 98.62 90 VAL A N 1
ATOM 663 C CA . VAL A 1 90 ? -0.96 2.59 -9.609 1 98.62 90 VAL A CA 1
ATOM 664 C C . VAL A 1 90 ? -2.057 2.047 -8.695 1 98.62 90 VAL A C 1
ATOM 666 O O . VAL A 1 90 ? -2.846 1.191 -9.102 1 98.62 90 VAL A O 1
ATOM 669 N N . LEU A 1 91 ? -2.096 2.58 -7.477 1 98.75 91 LEU A N 1
ATOM 670 C CA . LEU A 1 91 ? -3.146 2.193 -6.543 1 98.75 91 LEU A CA 1
ATOM 671 C C . LEU A 1 91 ? -4.527 2.4 -7.16 1 98.75 91 LEU A C 1
ATOM 673 O O . LEU A 1 91 ? -5.355 1.489 -7.152 1 98.75 91 LEU A O 1
ATOM 677 N N . LEU A 1 92 ? -4.762 3.586 -7.688 1 98.75 92 LEU A N 1
ATOM 678 C CA . LEU A 1 92 ? -6.07 3.906 -8.242 1 98.75 92 LEU A CA 1
ATOM 679 C C . LEU A 1 92 ? -6.391 3.016 -9.438 1 98.75 92 LEU A C 1
ATOM 681 O O . LEU A 1 92 ? -7.531 2.58 -9.602 1 98.75 92 LEU A O 1
ATOM 685 N N . ALA A 1 93 ? -5.395 2.791 -10.297 1 98.69 93 ALA A N 1
ATOM 686 C CA . ALA A 1 93 ? -5.609 1.908 -11.445 1 98.69 93 ALA A CA 1
ATOM 687 C C . ALA A 1 93 ? -6.023 0.512 -10.992 1 98.69 93 ALA A C 1
ATOM 689 O O . ALA A 1 93 ? -6.949 -0.081 -11.555 1 98.69 93 ALA A O 1
ATOM 690 N N . LEU A 1 94 ? -5.383 -0.004 -10.023 1 98.69 94 LEU A N 1
ATOM 691 C CA . LEU A 1 94 ? -5.684 -1.341 -9.523 1 98.69 94 LEU A CA 1
ATOM 692 C C . LEU A 1 94 ? -7.055 -1.374 -8.852 1 98.69 94 LEU A C 1
ATOM 694 O O . LEU A 1 94 ? -7.836 -2.303 -9.07 1 98.69 94 LEU A O 1
ATOM 698 N N . VAL A 1 95 ? -7.34 -0.375 -8.039 1 98.69 95 VAL A N 1
ATOM 699 C CA . VAL A 1 95 ? -8.617 -0.3 -7.336 1 98.69 95 VAL A CA 1
ATOM 700 C C . VAL A 1 95 ? -9.758 -0.216 -8.344 1 98.69 95 VAL A C 1
ATOM 702 O O . VAL A 1 95 ? -10.719 -0.985 -8.273 1 98.69 95 VAL A O 1
ATOM 705 N N . TRP A 1 96 ? -9.633 0.66 -9.281 1 98.62 96 TRP A N 1
ATOM 706 C CA . TRP A 1 96 ? -10.742 0.89 -10.203 1 98.62 96 TRP A CA 1
ATOM 707 C C . TRP A 1 96 ? -10.867 -0.257 -11.203 1 98.62 96 TRP A C 1
ATOM 709 O O . TRP A 1 96 ? -11.969 -0.582 -11.648 1 98.62 96 TRP A O 1
ATOM 719 N N . SER A 1 97 ? -9.75 -0.92 -11.617 1 98.06 97 SER A N 1
ATOM 720 C CA . SER A 1 97 ? -9.859 -2.125 -12.43 1 98.06 97 SER A CA 1
ATOM 721 C C . SER A 1 97 ? -10.625 -3.221 -11.703 1 98.06 97 SER A C 1
ATOM 723 O O . SER A 1 97 ? -11.391 -3.969 -12.32 1 98.06 97 SER A O 1
ATOM 725 N N . THR A 1 98 ? -10.445 -3.318 -10.438 1 98.25 98 THR A N 1
ATOM 726 C CA . THR A 1 98 ? -11.148 -4.32 -9.641 1 98.25 98 THR A CA 1
ATOM 727 C C . THR A 1 98 ? -12.609 -3.936 -9.453 1 98.25 98 THR A C 1
ATOM 729 O O . THR A 1 98 ? -13.5 -4.789 -9.539 1 98.25 98 THR A O 1
ATOM 732 N N . ILE A 1 99 ? -12.852 -2.641 -9.211 1 98.38 99 ILE A N 1
ATOM 733 C CA . ILE A 1 99 ? -14.227 -2.166 -9.07 1 98.38 99 ILE A CA 1
ATOM 734 C C . ILE A 1 99 ? -15.008 -2.445 -10.352 1 98.38 99 ILE A C 1
ATOM 736 O O . ILE A 1 99 ? -16.141 -2.908 -10.305 1 98.38 99 ILE A O 1
ATOM 740 N N . GLY A 1 100 ? -14.383 -2.225 -11.461 1 97.81 100 GLY A N 1
ATOM 741 C CA . GLY A 1 100 ? -15.062 -2.346 -12.734 1 97.81 100 GLY A CA 1
ATOM 742 C C . GLY A 1 100 ? -15.219 -3.781 -13.195 1 97.81 100 GLY A C 1
ATOM 743 O O . GLY A 1 100 ? -16.031 -4.074 -14.078 1 97.81 100 GLY A O 1
ATOM 744 N N . ALA A 1 101 ? -14.453 -4.711 -12.648 1 96.88 101 ALA A N 1
ATOM 745 C CA . ALA A 1 101 ? -14.516 -6.113 -13.047 1 96.88 101 ALA A CA 1
ATOM 746 C C . ALA A 1 101 ? -15.789 -6.777 -12.539 1 96.88 101 ALA A C 1
ATOM 748 O O . ALA A 1 101 ? -16.281 -6.445 -11.461 1 96.88 101 ALA A O 1
ATOM 749 N N . PRO A 1 102 ? -16.328 -7.766 -13.32 1 96.12 102 PRO A N 1
ATOM 750 C CA . PRO A 1 102 ? -17.547 -8.453 -12.898 1 96.12 102 PRO A CA 1
ATOM 751 C C . PRO A 1 102 ? -17.359 -9.242 -11.602 1 96.12 102 PRO A C 1
ATOM 753 O O . PRO A 1 102 ? -16.328 -9.883 -11.406 1 96.12 102 PRO A O 1
ATOM 756 N N . ILE A 1 103 ? -18.359 -9.148 -10.773 1 96.88 103 ILE A N 1
ATOM 757 C CA . ILE A 1 103 ? -18.266 -9.758 -9.453 1 96.88 103 ILE A CA 1
ATOM 758 C C . ILE A 1 103 ? -19 -11.102 -9.469 1 96.88 103 ILE A C 1
ATOM 760 O O . ILE A 1 103 ? -19.984 -11.273 -10.18 1 96.88 103 ILE A O 1
ATOM 764 N N . ALA A 1 104 ? -18.438 -12.039 -8.812 1 95.75 104 ALA A N 1
ATOM 765 C CA . ALA A 1 104 ? -19.172 -13.242 -8.43 1 95.75 104 ALA A CA 1
ATOM 766 C C . ALA A 1 104 ? -19.859 -13.055 -7.078 1 95.75 104 ALA A C 1
ATOM 768 O O . ALA A 1 104 ? -19.344 -13.492 -6.047 1 95.75 104 ALA A O 1
ATOM 769 N N . ALA A 1 105 ? -21.047 -12.633 -7.137 1 93.75 105 ALA A N 1
ATOM 770 C CA . ALA A 1 105 ? -21.75 -12.164 -5.945 1 93.75 105 ALA A CA 1
ATOM 771 C C . ALA A 1 105 ? -21.891 -13.281 -4.922 1 93.75 105 ALA A C 1
ATOM 773 O O . ALA A 1 105 ? -21.766 -13.055 -3.715 1 93.75 105 ALA A O 1
ATOM 774 N N . ASP A 1 106 ? -22.016 -14.453 -5.406 1 92.25 106 ASP A N 1
ATOM 775 C CA . ASP A 1 106 ? -22.297 -15.57 -4.508 1 92.25 106 ASP A CA 1
ATOM 776 C C . ASP A 1 106 ? -21.016 -16.094 -3.871 1 92.25 106 ASP A C 1
ATOM 778 O O . ASP A 1 106 ? -21.047 -16.828 -2.877 1 92.25 106 ASP A O 1
ATOM 782 N N . ALA A 1 107 ? -19.922 -15.703 -4.406 1 94.38 107 ALA A N 1
ATOM 783 C CA . ALA A 1 107 ? -18.656 -16.219 -3.928 1 94.38 107 ALA A CA 1
ATOM 784 C C . ALA A 1 107 ? -17.828 -15.133 -3.246 1 94.38 107 ALA A C 1
ATOM 786 O O . ALA A 1 107 ? -16.766 -15.406 -2.689 1 94.38 107 ALA A O 1
ATOM 787 N N . SER A 1 108 ? -18.328 -13.93 -3.279 1 96.12 108 SER A N 1
ATOM 788 C CA . SER A 1 108 ? -17.594 -12.797 -2.727 1 96.12 108 SER A CA 1
ATOM 789 C C . SER A 1 108 ? -18.078 -12.453 -1.322 1 96.12 108 SER A C 1
ATOM 791 O O . SER A 1 108 ? -19.281 -12.359 -1.081 1 96.12 108 SER A O 1
ATOM 793 N N . SER A 1 109 ? -17.172 -12.227 -0.469 1 94.81 109 SER A N 1
ATOM 794 C CA . SER A 1 109 ? -17.5 -11.883 0.909 1 94.81 109 SER A CA 1
ATOM 795 C C . SER A 1 109 ? -17.906 -10.422 1.033 1 94.81 109 SER A C 1
ATOM 797 O O . SER A 1 109 ? -18.406 -9.992 2.072 1 94.81 109 SER A O 1
ATOM 799 N N . VAL A 1 110 ? -17.594 -9.648 0.079 1 96.31 110 VAL A N 1
ATOM 800 C CA . VAL A 1 110 ? -17.969 -8.234 0.041 1 96.31 110 VAL A CA 1
ATOM 801 C C . VAL A 1 110 ? -18.859 -7.969 -1.168 1 96.31 110 VAL A C 1
ATOM 803 O O . VAL A 1 110 ? -18.672 -8.578 -2.227 1 96.31 110 VAL A O 1
ATOM 806 N N . SER A 1 111 ? -19.797 -7.109 -1 1 97 111 SER A N 1
ATOM 807 C CA . SER A 1 111 ? -20.656 -6.738 -2.117 1 97 111 SER A CA 1
ATOM 808 C C . SER A 1 111 ? -19.984 -5.699 -3.008 1 97 111 SER A C 1
ATOM 810 O O . SER A 1 111 ? -19.016 -5.043 -2.596 1 97 111 SER A O 1
ATOM 812 N N . GLN A 1 112 ? -20.531 -5.641 -4.215 1 97.44 112 GLN A N 1
ATOM 813 C CA . GLN A 1 112 ? -20.031 -4.641 -5.156 1 97.44 112 GLN A CA 1
ATOM 814 C C . GLN A 1 112 ? -20.141 -3.236 -4.574 1 97.44 112 GLN A C 1
ATOM 816 O O . GLN A 1 112 ? -19.203 -2.443 -4.684 1 97.44 112 GLN A O 1
ATOM 821 N N . ALA A 1 113 ? -21.234 -2.889 -3.969 1 96.69 113 ALA A N 1
ATOM 822 C CA . ALA A 1 113 ? -21.484 -1.557 -3.42 1 96.69 113 ALA A CA 1
ATOM 823 C C . ALA A 1 113 ? -20.516 -1.254 -2.271 1 96.69 113 ALA A C 1
ATOM 825 O O . ALA A 1 113 ? -19.938 -0.173 -2.217 1 96.69 113 ALA A O 1
ATOM 826 N N . GLN A 1 114 ? -20.375 -2.211 -1.368 1 96.75 114 GLN A N 1
ATOM 827 C CA . GLN A 1 114 ? -19.453 -2.035 -0.25 1 96.75 114 GLN A CA 1
ATOM 828 C C . GLN A 1 114 ? -18.031 -1.79 -0.743 1 96.75 114 GLN A C 1
ATOM 830 O O . GLN A 1 114 ? -17.359 -0.875 -0.269 1 96.75 114 GLN A O 1
ATOM 835 N N . PHE A 1 115 ? -17.672 -2.637 -1.66 1 98.19 115 PHE A N 1
ATOM 836 C CA . PHE A 1 115 ? -16.312 -2.566 -2.205 1 98.19 115 PHE A CA 1
ATOM 837 C C . PHE A 1 115 ? -16.078 -1.226 -2.891 1 98.19 115 PHE A C 1
ATOM 839 O O . PHE A 1 115 ? -15.086 -0.547 -2.611 1 98.19 115 PHE A O 1
ATOM 846 N N . ALA A 1 116 ? -16.969 -0.812 -3.732 1 98.12 116 ALA A N 1
ATOM 847 C CA . ALA A 1 116 ? -16.844 0.424 -4.5 1 98.12 116 ALA A CA 1
ATOM 848 C C . ALA A 1 116 ? -16.875 1.644 -3.582 1 98.12 116 ALA A C 1
ATOM 850 O O . ALA A 1 116 ? -16.109 2.592 -3.781 1 98.12 116 ALA A O 1
ATOM 851 N N . ASP A 1 117 ? -17.672 1.686 -2.588 1 97.38 117 ASP A N 1
ATOM 852 C CA . ASP A 1 117 ? -17.781 2.826 -1.683 1 97.38 117 ASP A CA 1
ATOM 853 C C . ASP A 1 117 ? -16.5 3.004 -0.871 1 97.38 117 ASP A C 1
ATOM 855 O O . ASP A 1 117 ? -15.984 4.117 -0.755 1 97.38 117 ASP A O 1
ATOM 859 N N . VAL A 1 118 ? -16.031 1.915 -0.351 1 98.19 118 VAL A N 1
ATOM 860 C CA . VAL A 1 118 ? -14.898 1.991 0.56 1 98.19 118 VAL A CA 1
ATOM 861 C C . VAL A 1 118 ? -13.617 2.262 -0.23 1 98.19 118 VAL A C 1
ATOM 863 O O . VAL A 1 118 ? -12.906 3.227 0.048 1 98.19 118 VAL A O 1
ATOM 866 N N . LEU A 1 119 ? -13.352 1.453 -1.231 1 98.56 119 LEU A N 1
ATOM 867 C CA . LEU A 1 119 ? -12.078 1.587 -1.926 1 98.56 119 LEU A CA 1
ATOM 868 C C . LEU A 1 119 ? -12.148 2.678 -2.988 1 98.56 119 LEU A C 1
ATOM 870 O O . LEU A 1 119 ? -11.141 3.312 -3.301 1 98.56 119 LEU A O 1
ATOM 874 N N . GLY A 1 120 ? -13.32 2.939 -3.512 1 98.31 120 GLY A N 1
ATOM 875 C CA . GLY A 1 120 ? -13.477 4.035 -4.453 1 98.31 120 GLY A CA 1
ATOM 876 C C . GLY A 1 120 ? -13.227 5.398 -3.836 1 98.31 120 GLY A C 1
ATOM 877 O O . GLY A 1 120 ? -12.891 6.352 -4.539 1 98.31 120 GLY A O 1
ATOM 878 N N . ALA A 1 121 ? -13.414 5.547 -2.58 1 98.06 121 ALA A N 1
ATOM 879 C CA . ALA A 1 121 ? -13.18 6.789 -1.853 1 98.06 121 ALA A CA 1
ATOM 880 C C . ALA A 1 121 ? -11.727 7.23 -1.968 1 98.06 121 ALA A C 1
ATOM 882 O O . ALA A 1 121 ? -11.406 8.406 -1.795 1 98.06 121 ALA A O 1
ATOM 883 N N . SER A 1 122 ? -10.844 6.246 -2.279 1 98.06 122 SER A N 1
ATOM 884 C CA . SER A 1 122 ? -9.43 6.566 -2.412 1 98.06 122 SER A CA 1
ATOM 885 C C . SER A 1 122 ? -9.195 7.57 -3.537 1 98.06 122 SER A C 1
ATOM 887 O O . SER A 1 122 ? -8.18 8.273 -3.545 1 98.06 122 SER A O 1
ATOM 889 N N . THR A 1 123 ? -10.109 7.641 -4.508 1 98.38 123 THR A N 1
ATOM 890 C CA . THR A 1 123 ? -9.938 8.562 -5.621 1 98.38 123 THR A CA 1
ATOM 891 C C . THR A 1 123 ? -9.844 10 -5.117 1 98.38 123 THR A C 1
ATOM 893 O O . THR A 1 123 ? -8.875 10.711 -5.41 1 98.38 123 THR A O 1
ATOM 896 N N . GLY A 1 124 ? -10.859 10.438 -4.324 1 98.25 124 GLY A N 1
ATOM 897 C CA . GLY A 1 124 ? -10.844 11.773 -3.766 1 98.25 124 GLY A CA 1
ATOM 898 C C . GLY A 1 124 ? -9.664 12.023 -2.85 1 98.25 124 GLY A C 1
ATOM 899 O O . GLY A 1 124 ? -9.07 13.109 -2.869 1 98.25 124 GLY A O 1
ATOM 900 N N . ILE A 1 125 ? -9.32 11.031 -2.053 1 98 125 ILE A N 1
ATOM 901 C CA . ILE A 1 125 ? -8.219 11.141 -1.104 1 98 125 ILE A CA 1
ATOM 902 C C . ILE A 1 125 ? -6.906 11.359 -1.856 1 98 125 ILE A C 1
ATOM 904 O O . ILE A 1 125 ? -6.121 12.242 -1.507 1 98 125 ILE A O 1
ATOM 908 N N . VAL A 1 126 ? -6.699 10.562 -2.92 1 98.12 126 VAL A N 1
ATOM 909 C CA . VAL A 1 126 ? -5.473 10.656 -3.705 1 98.12 126 VAL A CA 1
ATOM 910 C C . VAL A 1 126 ? -5.414 12.008 -4.414 1 98.12 126 VAL A C 1
ATOM 912 O O . VAL A 1 126 ? -4.375 12.672 -4.41 1 98.12 126 VAL A O 1
ATOM 915 N N . VAL A 1 127 ? -6.492 12.414 -4.988 1 97.88 127 VAL A N 1
ATOM 916 C CA . VAL A 1 127 ? -6.52 13.695 -5.695 1 97.88 127 VAL A CA 1
ATOM 917 C C . VAL A 1 127 ? -6.223 14.828 -4.723 1 97.88 127 VAL A C 1
ATOM 919 O O . VAL A 1 127 ? -5.41 15.711 -5.016 1 97.88 127 VAL A O 1
ATOM 922 N N . GLY A 1 128 ? -6.922 14.836 -3.592 1 97.62 128 GLY A N 1
ATOM 923 C CA . GLY A 1 128 ? -6.66 15.844 -2.576 1 97.62 128 GLY A CA 1
ATOM 924 C C . GLY A 1 128 ? -5.223 15.836 -2.088 1 97.62 128 GLY A C 1
ATOM 925 O O . GLY A 1 128 ? -4.613 16.891 -1.93 1 97.62 128 GLY A O 1
ATOM 926 N N . SER A 1 129 ? -4.703 14.664 -1.838 1 95.94 129 SER A N 1
ATOM 927 C CA . SER A 1 129 ? -3.328 14.516 -1.371 1 95.94 129 SER A CA 1
ATOM 928 C C . SER A 1 129 ? -2.336 15.047 -2.402 1 95.94 129 SER A C 1
ATOM 930 O O . SER A 1 129 ? -1.372 15.727 -2.053 1 95.94 129 SER A O 1
ATOM 932 N N . LEU A 1 130 ? -2.531 14.656 -3.664 1 94.94 130 LEU A N 1
ATOM 933 C CA . LEU A 1 130 ? -1.642 15.094 -4.734 1 94.94 130 LEU A CA 1
ATOM 934 C C . LEU A 1 130 ? -1.694 16.609 -4.898 1 94.94 130 LEU A C 1
ATOM 936 O O . LEU A 1 130 ? -0.657 17.25 -5.059 1 94.94 130 LEU A O 1
ATOM 940 N N . ALA A 1 131 ? -2.857 17.156 -4.879 1 95.94 131 ALA A N 1
ATOM 941 C CA . ALA A 1 131 ? -3.018 18.609 -4.988 1 95.94 131 ALA A CA 1
ATOM 942 C C . ALA A 1 131 ? -2.322 19.328 -3.832 1 95.94 131 ALA A C 1
ATOM 944 O O . ALA A 1 131 ? -1.599 20.297 -4.043 1 95.94 131 ALA A O 1
ATOM 945 N N . ALA A 1 132 ? -2.6 18.859 -2.629 1 94.5 132 ALA A N 1
ATOM 946 C CA . ALA A 1 132 ? -1.981 19.453 -1.446 1 94.5 132 ALA A CA 1
ATOM 947 C C . ALA A 1 132 ? -0.459 19.375 -1.524 1 94.5 132 ALA A C 1
ATOM 949 O O . ALA A 1 132 ? 0.235 20.344 -1.199 1 94.5 132 ALA A O 1
ATOM 950 N N . TYR A 1 133 ? 0.002 18.312 -1.947 1 88.62 133 TYR A N 1
ATOM 951 C CA . TYR A 1 133 ? 1.44 18.094 -2.047 1 88.62 133 TYR A CA 1
ATOM 952 C C . TYR A 1 133 ? 2.074 19.062 -3.027 1 88.62 133 TYR A C 1
ATOM 954 O O . TYR A 1 133 ? 3.082 19.703 -2.713 1 88.62 133 TYR A O 1
ATOM 962 N N . VAL A 1 134 ? 1.591 19.172 -4.223 1 88.94 134 VAL A N 1
ATOM 963 C CA . VAL A 1 134 ? 2.127 20.031 -5.266 1 88.94 134 VAL A CA 1
ATOM 964 C C . VAL A 1 134 ? 2.115 21.484 -4.785 1 88.94 134 VAL A C 1
ATOM 966 O O . VAL A 1 134 ? 3.104 22.203 -4.941 1 88.94 134 VAL A O 1
ATOM 969 N N . VAL A 1 135 ? 1.063 21.891 -4.156 1 87.5 135 VAL A N 1
ATOM 970 C CA . VAL A 1 135 ? 0.926 23.281 -3.703 1 87.5 135 VAL A CA 1
ATOM 971 C C . VAL A 1 135 ? 1.853 23.516 -2.514 1 87.5 135 VAL A C 1
ATOM 973 O O . VAL A 1 135 ? 2.547 24.547 -2.461 1 87.5 135 VAL A O 1
ATOM 976 N N . SER A 1 136 ? 1.863 22.578 -1.585 1 81.38 136 SER A N 1
ATOM 977 C CA . SER A 1 136 ? 2.664 22.75 -0.377 1 81.38 136 SER A CA 1
ATOM 978 C C . SER A 1 136 ? 4.156 22.734 -0.697 1 81.38 136 SER A C 1
ATOM 980 O O . SER A 1 136 ? 4.938 23.438 -0.044 1 81.38 136 SER A O 1
ATOM 982 N N . GLN A 1 137 ? 4.539 21.938 -1.613 1 75.12 137 GLN A N 1
ATOM 983 C CA . GLN A 1 137 ? 5.941 21.906 -2.012 1 75.12 137 GLN A CA 1
ATOM 984 C C . GLN A 1 137 ? 6.383 23.234 -2.609 1 75.12 137 GLN A C 1
ATOM 986 O O . GLN A 1 137 ? 7.492 23.703 -2.352 1 75.12 137 GLN A O 1
ATOM 991 N N . ASN A 1 138 ? 5.605 23.828 -3.371 1 77.06 138 ASN A N 1
ATOM 992 C CA . ASN A 1 138 ? 5.922 25.109 -3.973 1 77.06 138 ASN A CA 1
ATOM 993 C C . ASN A 1 138 ? 5.871 26.234 -2.941 1 77.06 138 ASN A C 1
ATOM 995 O O . ASN A 1 138 ? 6.668 27.188 -3.004 1 77.06 138 ASN A O 1
ATOM 999 N N . TRP A 1 139 ? 4.973 26.125 -2.029 1 71.81 139 TRP A N 1
ATOM 1000 C CA . TRP A 1 139 ? 4.836 27.125 -0.975 1 71.81 139 TRP A CA 1
ATOM 1001 C C . TRP A 1 139 ? 6.062 27.141 -0.07 1 71.81 139 TRP A C 1
ATOM 1003 O O . TRP A 1 139 ? 6.547 28.203 0.317 1 71.81 139 TRP A O 1
ATOM 1013 N N . ASP A 1 140 ? 6.527 25.984 0.225 1 65.88 140 ASP A N 1
ATOM 1014 C CA . ASP A 1 140 ? 7.699 25.859 1.088 1 65.88 140 ASP A CA 1
ATOM 1015 C C . ASP A 1 140 ? 8.914 26.547 0.474 1 65.88 140 ASP A C 1
ATOM 1017 O O . ASP A 1 140 ? 9.672 27.219 1.177 1 65.88 140 ASP A O 1
ATOM 1021 N N . VAL A 1 141 ? 9.008 26.547 -0.766 1 62.88 141 VAL A N 1
ATOM 1022 C CA . VAL A 1 141 ? 10.125 27.156 -1.476 1 62.88 141 VAL A CA 1
ATOM 1023 C C . VAL A 1 141 ? 9.977 28.688 -1.433 1 62.88 141 VAL A C 1
ATOM 1025 O O . VAL A 1 141 ? 10.961 29.391 -1.215 1 62.88 141 VAL A O 1
ATOM 1028 N N . ILE A 1 142 ? 8.812 29.094 -1.552 1 63.56 142 ILE A N 1
ATOM 1029 C CA . ILE A 1 142 ? 8.531 30.531 -1.594 1 63.56 142 ILE A CA 1
ATOM 1030 C C . ILE A 1 142 ? 8.734 31.125 -0.208 1 63.56 142 ILE A C 1
ATOM 1032 O O . ILE A 1 142 ? 9.391 32.156 -0.068 1 63.56 142 ILE A O 1
ATOM 1036 N N . VAL A 1 143 ? 8.18 30.469 0.811 1 63.09 143 VAL A N 1
ATOM 1037 C CA . VAL A 1 143 ? 8.234 31.031 2.16 1 63.09 143 VAL A CA 1
ATOM 1038 C C . VAL A 1 143 ? 9.664 30.984 2.684 1 63.09 143 VAL A C 1
ATOM 1040 O O . VAL A 1 143 ? 10.109 31.922 3.357 1 63.09 143 VAL A O 1
ATOM 1043 N N . PHE A 1 144 ? 10.305 29.984 2.396 1 59.94 144 PHE A N 1
ATOM 1044 C CA . PHE A 1 144 ? 11.703 29.891 2.812 1 59.94 144 PHE A CA 1
ATOM 1045 C C . PHE A 1 144 ? 12.508 31.062 2.256 1 59.94 144 PHE A C 1
ATOM 1047 O O . PHE A 1 144 ? 13.266 31.703 2.982 1 59.94 144 PHE A O 1
ATOM 1054 N N . HIS A 1 145 ? 12.336 31.344 1.086 1 58.44 145 HIS A N 1
ATOM 1055 C CA . HIS A 1 145 ? 13.07 32.438 0.456 1 58.44 145 HIS A CA 1
ATOM 1056 C C . HIS A 1 145 ? 12.633 33.781 1.014 1 58.44 145 HIS A C 1
ATOM 1058 O O . HIS A 1 145 ? 13.469 34.656 1.229 1 58.44 145 HIS A O 1
ATOM 1064 N N . ARG A 1 146 ? 11.445 33.844 1.309 1 60.59 146 ARG A N 1
ATOM 1065 C CA . ARG A 1 146 ? 10.93 35.125 1.806 1 60.59 146 ARG A CA 1
ATOM 1066 C C . ARG A 1 146 ? 11.406 35.375 3.23 1 60.59 146 ARG A C 1
ATOM 1068 O O . ARG A 1 146 ? 11.773 36.531 3.572 1 60.59 146 ARG A O 1
ATOM 1075 N N . ILE A 1 147 ? 11.336 34.375 4.047 1 59.41 147 ILE A N 1
ATOM 1076 C CA . ILE A 1 147 ? 11.766 34.531 5.43 1 59.41 147 ILE A CA 1
ATOM 1077 C C . ILE A 1 147 ? 13.273 34.781 5.477 1 59.41 147 ILE A C 1
ATOM 1079 O O . ILE A 1 147 ? 13.758 35.562 6.281 1 59.41 147 ILE A O 1
ATOM 1083 N N . ARG A 1 148 ? 13.93 34.062 4.637 1 58.31 148 ARG A N 1
ATOM 1084 C CA . ARG A 1 148 ? 15.367 34.312 4.531 1 58.31 148 ARG A CA 1
ATOM 1085 C C . ARG A 1 148 ? 15.648 35.781 4.195 1 58.31 148 ARG A C 1
ATOM 1087 O O . ARG A 1 148 ? 16.531 36.406 4.785 1 58.31 148 ARG A O 1
ATOM 1094 N N . ASP A 1 149 ? 14.852 36.25 3.348 1 60.47 149 ASP A N 1
ATOM 1095 C CA . ASP A 1 149 ? 15.031 37.625 2.924 1 60.47 149 ASP A CA 1
ATOM 1096 C C . ASP A 1 149 ? 14.609 38.625 4.027 1 60.47 149 ASP A C 1
ATOM 1098 O O . ASP A 1 149 ? 15.188 39.688 4.16 1 60.47 149 ASP A O 1
ATOM 1102 N N . ALA A 1 150 ? 13.648 38.125 4.816 1 57.97 150 ALA A N 1
ATOM 1103 C CA . ALA A 1 150 ? 13.07 39.031 5.805 1 57.97 150 ALA A CA 1
ATOM 1104 C C . ALA A 1 150 ? 13.875 39 7.102 1 57.97 150 ALA A C 1
ATOM 1106 O O . ALA A 1 150 ? 13.859 39.969 7.867 1 57.97 150 ALA A O 1
ATOM 1107 N N . THR A 1 151 ? 14.43 37.906 7.535 1 57.53 151 THR A N 1
ATOM 1108 C CA . THR A 1 151 ? 15.055 37.812 8.852 1 57.53 151 THR A CA 1
ATOM 1109 C C . THR A 1 151 ? 16.578 37.875 8.727 1 57.53 151 THR A C 1
ATOM 1111 O O . THR A 1 151 ? 17.297 37.656 9.703 1 57.53 151 THR A O 1
ATOM 1114 N N . ASP A 1 152 ? 17.062 38.375 7.922 1 54.88 152 ASP A N 1
ATOM 1115 C CA . ASP A 1 152 ? 18.5 38.531 7.75 1 54.88 152 ASP A CA 1
ATOM 1116 C C . ASP A 1 152 ? 19.266 37.344 8.328 1 54.88 152 ASP A C 1
ATOM 1118 O O . ASP A 1 152 ? 20.297 37.531 8.984 1 54.88 152 ASP A O 1
ATOM 1122 N N . GLY A 1 153 ? 18.844 36.094 8.359 1 55.62 153 GLY A N 1
ATOM 1123 C CA . GLY A 1 153 ? 19.594 34.906 8.719 1 55.62 153 GLY A CA 1
ATOM 1124 C C . GLY A 1 153 ? 19.516 34.562 10.195 1 55.62 153 GLY A C 1
ATOM 1125 O O . GLY A 1 153 ? 20 33.531 10.633 1 55.62 153 GLY A O 1
ATOM 1126 N N . GLU A 1 154 ? 19.094 35.344 11.211 1 53.38 154 GLU A N 1
ATOM 1127 C CA . GLU A 1 154 ? 19.359 35.188 12.641 1 53.38 154 GLU A CA 1
ATOM 1128 C C . GLU A 1 154 ? 18.328 34.281 13.305 1 53.38 154 GLU A C 1
ATOM 1130 O O . GLU A 1 154 ? 18.625 33.656 14.328 1 53.38 154 GLU A O 1
ATOM 1135 N N . HIS A 1 155 ? 17.203 34.031 12.906 1 57.56 155 HIS A N 1
ATOM 1136 C CA . HIS A 1 155 ? 16.219 33.219 13.617 1 57.56 155 HIS A CA 1
ATOM 1137 C C . HIS A 1 155 ? 15.688 32.094 12.742 1 57.56 155 HIS A C 1
ATOM 1139 O O . HIS A 1 155 ? 14.484 32 12.492 1 57.56 155 HIS A O 1
ATOM 1145 N N . LEU A 1 156 ? 16.625 31.234 12.438 1 56.88 156 LEU A N 1
ATOM 1146 C CA . LEU A 1 156 ? 16.422 30.188 11.445 1 56.88 156 LEU A CA 1
ATOM 1147 C C . LEU A 1 156 ? 15.438 29.141 11.953 1 56.88 156 LEU A C 1
ATOM 1149 O O . LEU A 1 156 ? 14.641 28.609 11.18 1 56.88 156 LEU A O 1
ATOM 1153 N N . TRP A 1 157 ? 15.5 29 13.359 1 57.78 157 TRP A N 1
ATOM 1154 C CA . TRP A 1 157 ? 14.633 27.969 13.922 1 57.78 157 TRP A CA 1
ATOM 1155 C C . TRP A 1 157 ? 13.172 28.391 13.836 1 57.78 157 TRP A C 1
ATOM 1157 O O . TRP A 1 157 ? 12.305 27.562 13.531 1 57.78 157 TRP A O 1
ATOM 1167 N N . LEU A 1 158 ? 12.906 29.672 14.148 1 58.09 158 LEU A N 1
ATOM 1168 C CA . LEU A 1 158 ? 11.547 30.188 14.07 1 58.09 158 LEU A CA 1
ATOM 1169 C C . LEU A 1 158 ? 11.031 30.141 12.633 1 58.09 158 LEU A C 1
ATOM 1171 O O . LEU A 1 158 ? 9.844 29.906 12.406 1 58.09 158 LEU A O 1
ATOM 1175 N N . ARG A 1 159 ? 11.961 30.234 11.758 1 58.84 159 ARG A N 1
ATOM 1176 C CA . ARG A 1 159 ? 11.625 30.203 10.344 1 58.84 159 ARG A CA 1
ATOM 1177 C C . ARG A 1 159 ? 11.164 28.812 9.922 1 58.84 159 ARG A C 1
ATOM 1179 O O . ARG A 1 159 ? 10.188 28.672 9.172 1 58.84 159 ARG A O 1
ATOM 1186 N N . ASN A 1 160 ? 11.859 27.906 10.57 1 61.56 160 ASN A N 1
ATOM 1187 C CA . ASN A 1 160 ? 11.555 26.531 10.203 1 61.56 160 ASN A CA 1
ATOM 1188 C C . ASN A 1 160 ? 10.211 26.078 10.773 1 61.56 160 ASN A C 1
ATOM 1190 O O . ASN A 1 160 ? 9.414 25.438 10.078 1 61.56 160 ASN A O 1
ATOM 1194 N N . ILE A 1 161 ? 10 26.547 11.977 1 66.94 161 ILE A N 1
ATOM 1195 C CA . ILE A 1 161 ? 8.75 26.156 12.625 1 66.94 161 ILE A CA 1
ATOM 1196 C C . ILE A 1 161 ? 7.582 26.875 11.961 1 66.94 161 ILE A C 1
ATOM 1198 O O . ILE A 1 161 ? 6.531 26.281 11.719 1 66.94 161 ILE A O 1
ATOM 1202 N N . GLY A 1 162 ? 7.832 28.109 11.734 1 71.12 162 GLY A N 1
ATOM 1203 C CA . GLY A 1 162 ? 6.789 28.906 11.094 1 71.12 162 GLY A CA 1
ATOM 1204 C C . GLY A 1 162 ? 6.477 28.438 9.68 1 71.12 162 GLY A C 1
ATOM 1205 O O . GLY A 1 162 ? 5.309 28.344 9.297 1 71.12 162 GLY A O 1
ATOM 1206 N N . SER A 1 163 ? 7.543 28.141 8.914 1 69.88 163 SER A N 1
ATOM 1207 C CA . SER A 1 163 ? 7.355 27.672 7.543 1 69.88 163 SER A CA 1
ATOM 1208 C C . SER A 1 163 ? 6.637 26.328 7.512 1 69.88 163 SER A C 1
ATOM 1210 O O . SER A 1 163 ? 5.727 26.125 6.707 1 69.88 163 SER A O 1
ATOM 1212 N N . THR A 1 164 ? 6.965 25.453 8.469 1 72.62 164 THR A N 1
ATOM 1213 C CA . THR A 1 164 ? 6.32 24.156 8.531 1 72.62 164 THR A CA 1
ATOM 1214 C C . THR A 1 164 ? 4.855 24.297 8.938 1 72.62 164 THR A C 1
ATOM 1216 O O . THR A 1 164 ? 3.979 23.672 8.328 1 72.62 164 THR A O 1
ATOM 1219 N N . ALA A 1 165 ? 4.66 25.125 9.898 1 80.94 165 ALA A N 1
ATOM 1220 C CA . ALA A 1 165 ? 3.295 25.312 10.383 1 80.94 165 ALA A CA 1
ATOM 1221 C C . ALA A 1 165 ? 2.396 25.875 9.281 1 80.94 165 ALA A C 1
ATOM 1223 O O . ALA A 1 165 ? 1.262 25.422 9.109 1 80.94 165 ALA A O 1
ATOM 1224 N N . THR A 1 166 ? 2.898 26.812 8.508 1 83.81 166 THR A N 1
ATOM 1225 C CA . THR A 1 166 ? 2.096 27.422 7.457 1 83.81 166 THR A CA 1
ATOM 1226 C C . THR A 1 166 ? 1.904 26.453 6.289 1 83.81 166 THR A C 1
ATOM 1228 O O . THR A 1 166 ? 0.812 26.375 5.727 1 83.81 166 THR A O 1
ATOM 1231 N N . SER A 1 167 ? 2.939 25.797 5.895 1 82.81 167 SER A N 1
ATOM 1232 C CA . SER A 1 167 ? 2.826 24.844 4.793 1 82.81 167 SER A CA 1
ATOM 1233 C C . SER A 1 167 ? 1.859 23.719 5.141 1 82.81 167 SER A C 1
ATOM 1235 O O . SER A 1 167 ? 1.104 23.25 4.281 1 82.81 167 SER A O 1
ATOM 1237 N N . GLN A 1 168 ? 1.886 23.312 6.379 1 86.75 168 GLN A N 1
ATOM 1238 C CA . GLN A 1 168 ? 0.995 22.25 6.809 1 86.75 168 GLN A CA 1
ATOM 1239 C C . GLN A 1 168 ? -0.46 22.703 6.812 1 86.75 168 GLN A C 1
ATOM 1241 O O . GLN A 1 168 ? -1.366 21.922 6.527 1 86.75 168 GLN A O 1
ATOM 1246 N N . LEU A 1 169 ? -0.612 23.969 7.215 1 90.88 169 LEU A N 1
ATOM 1247 C CA . LEU A 1 169 ? -1.971 24.484 7.191 1 90.88 169 LEU A CA 1
ATOM 1248 C C . LEU A 1 169 ? -2.523 24.5 5.77 1 90.88 169 LEU A C 1
ATOM 1250 O O . LEU A 1 169 ? -3.656 24.078 5.535 1 90.88 169 LEU A O 1
ATOM 1254 N N . ILE A 1 170 ? -1.746 24.984 4.844 1 91.62 170 ILE A N 1
ATOM 1255 C CA . ILE A 1 170 ? -2.15 25.031 3.445 1 91.62 170 ILE A CA 1
ATOM 1256 C C . ILE A 1 170 ? -2.408 23.609 2.936 1 91.62 170 ILE A C 1
ATOM 1258 O O . ILE A 1 170 ? -3.428 23.359 2.289 1 91.62 170 ILE A O 1
ATOM 1262 N N . ASP A 1 171 ? -1.522 22.766 3.219 1 92.75 171 ASP A N 1
ATOM 1263 C CA . ASP A 1 171 ? -1.663 21.375 2.83 1 92.75 171 ASP A CA 1
ATOM 1264 C C . ASP A 1 171 ? -2.975 20.781 3.35 1 92.75 171 ASP A C 1
ATOM 1266 O O . ASP A 1 171 ? -3.729 20.172 2.592 1 92.75 171 ASP A O 1
ATOM 1270 N N . THR A 1 172 ? -3.273 21.047 4.574 1 95.19 172 THR A N 1
ATOM 1271 C CA . THR A 1 172 ? -4.438 20.453 5.227 1 95.19 172 THR A CA 1
ATOM 1272 C C . THR A 1 172 ? -5.73 21 4.641 1 95.19 172 THR A C 1
ATOM 1274 O O . THR A 1 172 ? -6.676 20.266 4.383 1 95.19 172 THR A O 1
ATOM 1277 N N . VAL A 1 173 ? -5.77 22.281 4.457 1 96.56 173 VAL A N 1
ATOM 1278 C CA . VAL A 1 173 ? -6.961 22.922 3.916 1 96.56 173 VAL A CA 1
ATOM 1279 C C . VAL A 1 173 ? -7.246 22.391 2.514 1 96.56 173 VAL A C 1
ATOM 1281 O O . VAL A 1 173 ? -8.391 22.062 2.189 1 96.56 173 VAL A O 1
ATOM 1284 N N . ILE A 1 174 ? -6.25 22.281 1.703 1 97 174 ILE A N 1
ATOM 1285 C CA . ILE A 1 174 ? -6.414 21.797 0.336 1 97 174 ILE A CA 1
ATOM 1286 C C . ILE A 1 174 ? -6.836 20.328 0.354 1 97 174 ILE A C 1
ATOM 1288 O O . ILE A 1 174 ? -7.773 19.938 -0.345 1 97 174 ILE A O 1
ATOM 1292 N N . PHE A 1 175 ? -6.223 19.578 1.118 1 97.38 175 PHE A N 1
ATOM 1293 C CA . PHE A 1 175 ? -6.516 18.156 1.192 1 97.38 175 PHE A CA 1
ATOM 1294 C C . PHE A 1 175 ? -7.949 17.922 1.65 1 97.38 175 PHE A C 1
ATOM 1296 O O . PHE A 1 175 ? -8.711 17.219 0.986 1 97.38 175 PHE A O 1
ATOM 1303 N N . VAL A 1 176 ? -8.312 18.516 2.764 1 97.62 176 VAL A N 1
ATOM 1304 C CA . VAL A 1 176 ? -9.648 18.297 3.307 1 97.62 176 VAL A CA 1
ATOM 1305 C C . VAL A 1 176 ? -10.688 18.938 2.383 1 97.62 176 VAL A C 1
ATOM 1307 O O . VAL A 1 176 ? -11.758 18.359 2.164 1 97.62 176 VAL A O 1
ATOM 1310 N N . GLY A 1 177 ? -10.383 20.078 1.932 1 98.12 177 GLY A N 1
ATOM 1311 C CA . GLY A 1 177 ? -11.289 20.719 1.002 1 98.12 177 GLY A CA 1
ATOM 1312 C C . GLY A 1 177 ? -11.586 19.891 -0.226 1 98.12 177 GLY A C 1
ATOM 1313 O O . GLY A 1 177 ? -12.75 19.734 -0.621 1 98.12 177 GLY A O 1
ATOM 1314 N N . ILE A 1 178 ? -10.625 19.266 -0.839 1 98.06 178 ILE A N 1
ATOM 1315 C CA . ILE A 1 178 ? -10.781 18.531 -2.084 1 98.06 178 ILE A CA 1
ATOM 1316 C C . ILE A 1 178 ? -11.25 17.109 -1.778 1 98.06 178 ILE A C 1
ATOM 1318 O O . ILE A 1 178 ? -12.281 16.656 -2.295 1 98.06 178 ILE A O 1
ATOM 1322 N N . ALA A 1 179 ? -10.578 16.391 -0.905 1 98.12 179 ALA A N 1
ATOM 1323 C CA . ALA A 1 179 ? -10.859 14.984 -0.642 1 98.12 179 ALA A CA 1
ATOM 1324 C C . ALA A 1 179 ? -12.211 14.812 0.045 1 98.12 179 ALA A C 1
ATOM 1326 O O . ALA A 1 179 ? -13.055 14.039 -0.413 1 98.12 179 ALA A O 1
ATOM 1327 N N . PHE A 1 180 ? -12.508 15.609 1.041 1 98.06 180 PHE A N 1
ATOM 1328 C CA . PHE A 1 180 ? -13.656 15.336 1.897 1 98.06 180 PHE A CA 1
ATOM 1329 C C . PHE A 1 180 ? -14.844 16.219 1.508 1 98.06 180 PHE A C 1
ATOM 1331 O O . PHE A 1 180 ? -15.969 15.734 1.394 1 98.06 180 PHE A O 1
ATOM 1338 N N . PHE A 1 181 ? -14.586 17.453 1.358 1 97.5 181 PHE A N 1
ATOM 1339 C CA . PHE A 1 181 ? -15.695 18.344 1.039 1 97.5 181 PHE A CA 1
ATOM 1340 C C . PHE A 1 181 ? -16.156 18.156 -0.403 1 97.5 181 PHE A C 1
ATOM 1342 O O . PHE A 1 181 ? -17.328 17.875 -0.659 1 97.5 181 PHE A O 1
ATOM 1349 N N . LEU A 1 182 ? -15.305 18.234 -1.371 1 97.31 182 LEU A N 1
ATOM 1350 C CA . LEU A 1 182 ? -15.656 18.219 -2.787 1 97.31 182 LEU A CA 1
ATOM 1351 C C . LEU A 1 182 ? -15.93 16.797 -3.26 1 97.31 182 LEU A C 1
ATOM 1353 O O . LEU A 1 182 ? -16.953 16.547 -3.906 1 97.31 182 LEU A O 1
ATOM 1357 N N . PHE A 1 183 ? -15.109 15.828 -3.008 1 97.38 183 PHE A N 1
ATOM 1358 C CA . PHE A 1 183 ? -15.203 14.492 -3.58 1 97.38 183 PHE A CA 1
ATOM 1359 C C . PHE A 1 183 ? -16.094 13.602 -2.73 1 97.38 183 PHE A C 1
ATOM 1361 O O . PHE A 1 183 ? -16.922 12.859 -3.262 1 97.38 183 PHE A O 1
ATOM 1368 N N . LEU A 1 184 ? -15.953 13.664 -1.404 1 96.56 184 LEU A N 1
ATOM 1369 C CA . LEU A 1 184 ? -16.641 12.688 -0.57 1 96.56 184 LEU A CA 1
ATOM 1370 C C . LEU A 1 184 ? -17.922 13.273 0.009 1 96.56 184 LEU A C 1
ATOM 1372 O O . LEU A 1 184 ? -18.688 12.57 0.691 1 96.56 184 LEU A O 1
ATOM 1376 N N . GLY A 1 185 ? -18.141 14.578 -0.18 1 96.31 185 GLY A N 1
ATOM 1377 C CA . GLY A 1 185 ? -19.406 15.195 0.145 1 96.31 185 GLY A CA 1
ATOM 1378 C C . GLY A 1 185 ? -19.594 15.438 1.631 1 96.31 185 GLY A C 1
ATOM 1379 O O . GLY A 1 185 ? -20.719 15.445 2.129 1 96.31 185 GLY A O 1
ATOM 1380 N N . VAL A 1 186 ? -18.547 15.562 2.322 1 95.69 186 VAL A N 1
ATOM 1381 C CA . VAL A 1 186 ? -18.609 15.844 3.752 1 95.69 186 VAL A CA 1
ATOM 1382 C C . VAL A 1 186 ? -19.156 17.266 3.973 1 95.69 186 VAL A C 1
ATOM 1384 O O . VAL A 1 186 ? -18.734 18.203 3.299 1 95.69 186 VAL A O 1
ATOM 1387 N N . PRO A 1 187 ? -20.062 17.422 4.918 1 95.5 187 PRO A N 1
ATOM 1388 C CA . PRO A 1 187 ? -20.609 18.766 5.195 1 95.5 187 PRO A CA 1
ATOM 1389 C C . PRO A 1 187 ? -19.516 19.75 5.602 1 95.5 187 PRO A C 1
ATOM 1391 O O . PRO A 1 187 ? -18.5 19.359 6.18 1 95.5 187 PRO A O 1
ATOM 1394 N N . LEU A 1 188 ? -19.797 21 5.414 1 94.81 188 LEU A N 1
ATOM 1395 C CA . LEU A 1 188 ? -18.828 22.062 5.625 1 94.81 188 LEU A CA 1
ATOM 1396 C C . LEU A 1 188 ? -18.375 22.109 7.078 1 94.81 188 LEU A C 1
ATOM 1398 O O . LEU A 1 188 ? -17.172 22.219 7.359 1 94.81 188 LEU A O 1
ATOM 1402 N N . GLU A 1 189 ? -19.312 21.984 7.965 1 93 189 GLU A N 1
ATOM 1403 C CA . GLU A 1 189 ? -18.969 22.047 9.383 1 93 189 GLU A CA 1
ATOM 1404 C C . GLU A 1 189 ? -18.031 20.906 9.773 1 93 189 GLU A C 1
ATOM 1406 O O . GLU A 1 189 ? -17.062 21.125 10.5 1 93 189 GLU A O 1
ATOM 1411 N N . ALA A 1 190 ? -18.344 19.781 9.273 1 94.06 190 ALA A N 1
ATOM 1412 C CA . ALA A 1 190 ? -17.5 18.641 9.547 1 94.06 190 ALA A CA 1
ATOM 1413 C C . ALA A 1 190 ? -16.141 18.781 8.883 1 94.06 190 ALA A C 1
ATOM 1415 O O . ALA A 1 190 ? -15.109 18.391 9.445 1 94.06 190 ALA A O 1
ATOM 1416 N N . ALA A 1 191 ? -16.125 19.359 7.715 1 95.88 191 ALA A N 1
ATOM 1417 C CA . ALA A 1 191 ? -14.875 19.578 7 1 95.88 191 ALA A CA 1
ATOM 1418 C C . ALA A 1 191 ? -13.969 20.547 7.766 1 95.88 191 ALA A C 1
ATOM 1420 O O . ALA A 1 191 ? -12.758 20.344 7.84 1 95.88 191 ALA A O 1
ATOM 1421 N N . LEU A 1 192 ? -14.531 21.562 8.328 1 94.38 192 LEU A N 1
ATOM 1422 C CA . LEU A 1 192 ? -13.766 22.516 9.109 1 94.38 192 LEU A CA 1
ATOM 1423 C C . LEU A 1 192 ? -13.188 21.859 10.359 1 94.38 192 LEU A C 1
ATOM 1425 O O . LEU A 1 192 ? -12.039 22.125 10.727 1 94.38 192 LEU A O 1
ATOM 1429 N N . SER A 1 193 ? -14.008 21.094 10.93 1 93.12 193 SER A N 1
ATOM 1430 C CA . SER A 1 193 ? -13.523 20.344 12.086 1 93.12 193 SER A CA 1
ATOM 1431 C C . SER A 1 193 ? -12.375 19.406 11.703 1 93.12 193 SER A C 1
ATOM 1433 O O . SER A 1 193 ? -11.422 19.25 12.469 1 93.12 193 SER A O 1
ATOM 1435 N N . LEU A 1 194 ? -12.492 18.781 10.562 1 95.62 194 LEU A N 1
ATOM 1436 C CA . LEU A 1 194 ? -11.438 17.922 10.055 1 95.62 194 LEU A CA 1
ATOM 1437 C C . LEU A 1 194 ? -10.148 18.703 9.828 1 95.62 194 LEU A C 1
ATOM 1439 O O . LEU A 1 194 ? -9.055 18.203 10.094 1 95.62 194 LEU A O 1
ATOM 1443 N N . ILE A 1 195 ? -10.289 19.875 9.312 1 96 195 ILE A N 1
ATOM 1444 C CA . ILE A 1 195 ? -9.117 20.719 9.055 1 96 195 ILE A CA 1
ATOM 1445 C C . ILE A 1 195 ? -8.383 20.984 10.367 1 96 195 ILE A C 1
ATOM 1447 O O . ILE A 1 195 ? -7.168 20.797 10.453 1 96 195 ILE A O 1
ATOM 1451 N N . VAL A 1 196 ? -9.086 21.359 11.359 1 93.19 196 VAL A N 1
ATOM 1452 C CA . VAL A 1 196 ? -8.492 21.672 12.648 1 93.19 196 VAL A CA 1
ATOM 1453 C C . VAL A 1 196 ? -7.859 20.422 13.258 1 93.19 196 VAL A C 1
ATOM 1455 O O . VAL A 1 196 ? -6.703 20.453 13.688 1 93.19 196 VAL A O 1
ATOM 1458 N N . GLY A 1 197 ? -8.625 19.375 13.297 1 93.06 197 GLY A N 1
ATOM 1459 C CA . GLY A 1 197 ? -8.125 18.141 13.867 1 93.06 197 GLY A CA 1
ATOM 1460 C C . GLY A 1 197 ? -6.887 17.609 13.156 1 93.06 197 GLY A C 1
ATOM 1461 O O . GLY A 1 197 ? -5.91 17.234 13.805 1 93.06 197 GLY A O 1
ATOM 1462 N N . GLN A 1 198 ? -6.945 17.562 11.867 1 93.69 198 GLN A N 1
ATOM 1463 C CA . GLN A 1 198 ? -5.828 17.062 11.078 1 93.69 198 GLN A CA 1
ATOM 1464 C C . GLN A 1 198 ? -4.602 17.953 11.227 1 93.69 198 GLN A C 1
ATOM 1466 O O . GLN A 1 198 ? -3.471 17.469 11.281 1 93.69 198 GLN A O 1
ATOM 1471 N N . TYR A 1 199 ? -4.824 19.25 11.219 1 92.88 199 TYR A N 1
ATOM 1472 C CA . TYR A 1 199 ? -3.725 20.188 11.391 1 92.88 199 TYR A CA 1
ATOM 1473 C C . TYR A 1 199 ? -3.027 19.984 12.734 1 92.88 199 TYR A C 1
ATOM 1475 O O . TYR A 1 199 ? -1.798 19.906 12.797 1 92.88 199 TYR A O 1
ATOM 1483 N N . LEU A 1 200 ? -3.762 19.875 13.766 1 89.94 200 LEU A N 1
ATOM 1484 C CA . LEU A 1 200 ? -3.217 19.656 15.102 1 89.94 200 LEU A CA 1
ATOM 1485 C C . LEU A 1 200 ? -2.473 18.328 15.172 1 89.94 200 LEU A C 1
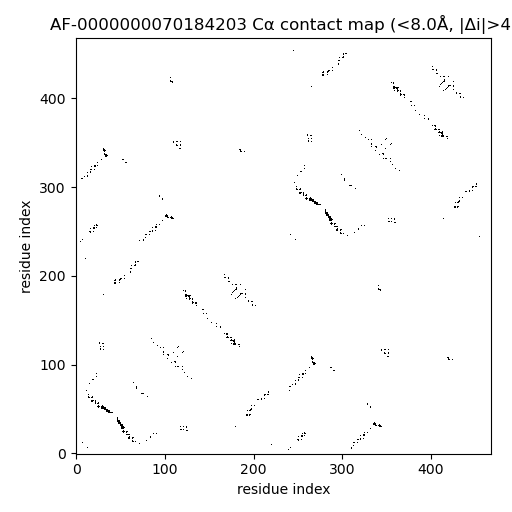ATOM 1487 O O . LEU A 1 200 ? -1.408 18.234 15.789 1 89.94 200 LEU A O 1
ATOM 1491 N N . LEU A 1 201 ? -3.016 17.344 14.555 1 89.12 201 LEU A N 1
ATOM 1492 C CA . LEU A 1 201 ? -2.373 16.031 14.531 1 89.12 201 LEU A CA 1
ATOM 1493 C C . LEU A 1 201 ? -1.029 16.094 13.812 1 89.12 201 LEU A C 1
ATOM 1495 O O . LEU A 1 201 ? -0.031 15.57 14.312 1 89.12 201 LEU A O 1
ATOM 1499 N N . LYS A 1 202 ? -1.083 16.719 12.672 1 88.75 202 LYS A N 1
ATOM 1500 C CA . LYS A 1 202 ? 0.15 16.812 11.898 1 88.75 202 LYS A CA 1
ATOM 1501 C C . LYS A 1 202 ? 1.234 17.547 12.68 1 88.75 202 LYS A C 1
ATOM 1503 O O . LYS A 1 202 ? 2.398 17.141 12.672 1 88.75 202 LYS A O 1
ATOM 1508 N N . LEU A 1 203 ? 0.906 18.594 13.312 1 87.5 203 LEU A N 1
ATOM 1509 C CA . LEU A 1 203 ? 1.858 19.344 14.125 1 87.5 203 LEU A CA 1
ATOM 1510 C C . LEU A 1 203 ? 2.361 18.5 15.289 1 87.5 203 LEU A C 1
ATOM 1512 O O . LEU A 1 203 ? 3.547 18.531 15.617 1 87.5 203 LEU A O 1
ATOM 1516 N N . GLY A 1 204 ? 1.435 17.797 15.953 1 88.12 204 GLY A N 1
ATOM 1517 C CA . GLY A 1 204 ? 1.817 16.891 17.031 1 88.12 204 GLY A CA 1
ATOM 1518 C C . GLY A 1 204 ? 2.791 15.812 16.578 1 88.12 204 GLY A C 1
ATOM 1519 O O . GLY A 1 204 ? 3.783 15.555 17.266 1 88.12 204 GLY A O 1
ATOM 1520 N N . ILE A 1 205 ? 2.498 15.203 15.453 1 86.62 205 ILE A N 1
ATOM 1521 C CA . ILE A 1 205 ? 3.357 14.156 14.906 1 86.62 205 ILE A CA 1
ATOM 1522 C C . ILE A 1 205 ? 4.73 14.734 14.578 1 86.62 205 ILE A C 1
ATOM 1524 O O . ILE A 1 205 ? 5.758 14.117 14.875 1 86.62 205 ILE A O 1
ATOM 1528 N N . ALA A 1 206 ? 4.734 15.891 13.977 1 79.94 206 ALA A N 1
ATOM 1529 C CA . ALA A 1 206 ? 5.992 16.547 13.617 1 79.94 206 ALA A CA 1
ATOM 1530 C C . ALA A 1 206 ? 6.832 16.828 14.859 1 79.94 206 ALA A C 1
ATOM 1532 O O . ALA A 1 206 ? 8.055 16.672 14.844 1 79.94 206 ALA A O 1
ATOM 1533 N N . ALA A 1 207 ? 6.207 17.219 15.898 1 80.81 207 ALA A N 1
ATOM 1534 C CA . ALA A 1 207 ? 6.895 17.547 17.141 1 80.81 207 ALA A CA 1
ATOM 1535 C C . ALA A 1 207 ? 7.398 16.297 17.844 1 80.81 207 ALA A C 1
ATOM 1537 O O . ALA A 1 207 ? 8.492 16.297 18.422 1 80.81 207 ALA A O 1
ATOM 1538 N N . LEU A 1 208 ? 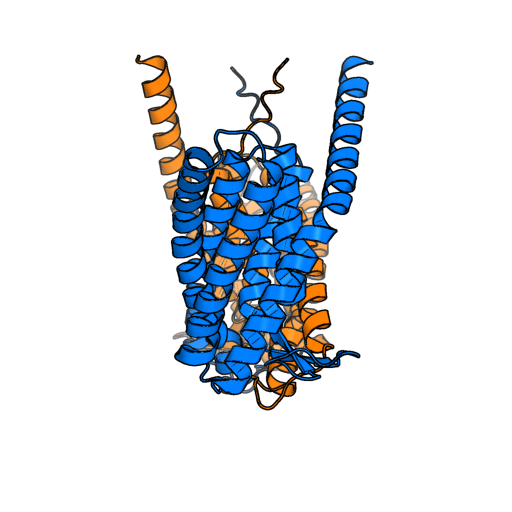6.672 15.195 17.734 1 85.38 208 LEU A N 1
ATOM 1539 C CA . LEU A 1 208 ? 6.957 14 18.516 1 85.38 208 LEU A CA 1
ATOM 1540 C C . LEU A 1 208 ? 7.844 13.031 17.734 1 85.38 208 LEU A C 1
ATOM 1542 O O . LEU A 1 208 ? 8.422 12.109 18.312 1 85.38 208 LEU A O 1
ATOM 1546 N N . ASP A 1 209 ? 7.906 13.305 16.484 1 84.5 209 ASP A N 1
ATOM 1547 C CA . ASP A 1 209 ? 8.609 12.375 15.609 1 84.5 209 ASP A CA 1
ATOM 1548 C C . ASP A 1 209 ? 10.117 12.438 15.844 1 84.5 209 ASP A C 1
ATOM 1550 O O . ASP A 1 209 ? 10.82 11.445 15.641 1 84.5 209 ASP A O 1
ATOM 1554 N N . THR A 1 210 ? 10.641 13.508 16.359 1 80.12 210 THR A N 1
ATOM 1555 C CA . THR A 1 210 ? 12.07 13.805 16.406 1 80.12 210 THR A CA 1
ATOM 1556 C C . THR A 1 210 ? 12.797 12.805 17.297 1 80.12 210 THR A C 1
ATOM 1558 O O . THR A 1 210 ? 13.773 12.188 16.875 1 80.12 210 THR A O 1
ATOM 1561 N N . PRO A 1 211 ? 12.312 12.578 18.469 1 82.56 211 PRO A N 1
ATOM 1562 C CA . PRO A 1 211 ? 13.039 11.625 19.297 1 82.56 211 PRO A CA 1
ATOM 1563 C C . PRO A 1 211 ? 13.047 10.211 18.719 1 82.56 211 PRO A C 1
ATOM 1565 O O . PRO A 1 211 ? 14.031 9.484 18.859 1 82.56 211 PRO A O 1
ATOM 1568 N N . PHE A 1 212 ? 12.047 9.805 18.078 1 84.12 212 PHE A N 1
ATOM 1569 C CA . PHE A 1 212 ? 11.977 8.469 17.484 1 84.12 212 PHE A CA 1
ATOM 1570 C C . PHE A 1 212 ? 12.922 8.352 16.297 1 84.12 212 PHE A C 1
ATOM 1572 O O . PHE A 1 212 ? 13.555 7.312 16.109 1 84.12 212 PHE A O 1
ATOM 1579 N N . VAL A 1 213 ? 13.016 9.336 15.602 1 84.62 213 VAL A N 1
ATOM 1580 C CA . VAL A 1 213 ? 13.93 9.344 14.461 1 84.62 213 VAL A CA 1
ATOM 1581 C C . VAL A 1 213 ? 15.367 9.188 14.953 1 84.62 213 VAL A C 1
ATOM 1583 O O . VAL A 1 213 ? 16.125 8.383 14.414 1 84.62 213 VAL A O 1
ATOM 1586 N N . TYR A 1 214 ? 15.68 9.906 16.047 1 83.88 214 TYR A N 1
ATOM 1587 C CA . TYR A 1 214 ? 17.031 9.844 16.562 1 83.88 214 TYR A CA 1
ATOM 1588 C C . TYR A 1 214 ? 17.344 8.445 17.109 1 83.88 214 TYR A C 1
ATOM 1590 O O . TYR A 1 214 ? 18.469 7.957 16.953 1 83.88 214 TYR A O 1
ATOM 1598 N N . LEU A 1 215 ? 16.328 7.934 17.656 1 83.38 215 LEU A N 1
ATOM 1599 C CA . LEU A 1 215 ? 16.516 6.594 18.188 1 83.38 215 LEU A CA 1
ATOM 1600 C C . LEU A 1 215 ? 16.812 5.594 17.078 1 83.38 215 LEU A C 1
ATOM 1602 O O . LEU A 1 215 ? 17.797 4.859 17.141 1 83.38 215 LEU A O 1
ATOM 1606 N N . VAL A 1 216 ? 16.062 5.574 16.031 1 85.62 216 VAL A N 1
ATOM 1607 C CA . VAL A 1 216 ? 16.188 4.605 14.961 1 85.62 216 VAL A CA 1
ATOM 1608 C C . VAL A 1 216 ? 17.469 4.883 14.164 1 85.62 216 VAL A C 1
ATOM 1610 O O . VAL A 1 216 ? 18.203 3.957 13.828 1 85.62 216 VAL A O 1
ATOM 1613 N N . VAL A 1 217 ? 17.75 6.102 13.914 1 83.94 217 VAL A N 1
ATOM 1614 C CA . VAL A 1 217 ? 18.938 6.473 13.172 1 83.94 217 VAL A CA 1
ATOM 1615 C C . VAL A 1 217 ? 20.188 6.051 13.953 1 83.94 217 VAL A C 1
ATOM 1617 O O . VAL A 1 217 ? 21.141 5.531 13.375 1 83.94 217 VAL A O 1
ATOM 1620 N N . GLY A 1 218 ? 20.094 6.297 15.273 1 82.81 218 GLY A N 1
ATOM 1621 C CA . GLY A 1 218 ? 21.203 5.871 16.125 1 82.81 218 GLY A CA 1
ATOM 1622 C C . GLY A 1 218 ? 21.438 4.371 16.094 1 82.81 218 GLY A C 1
ATOM 1623 O O . GLY A 1 218 ? 22.578 3.922 16.016 1 82.81 218 GLY A O 1
ATOM 1624 N N . LEU A 1 219 ? 20.391 3.643 16.109 1 85.12 219 LEU A N 1
ATOM 1625 C CA . LEU A 1 219 ? 20.469 2.188 16.078 1 85.12 219 LEU A CA 1
ATOM 1626 C C . LEU A 1 219 ? 21.031 1.701 14.742 1 85.12 219 LEU A C 1
ATOM 1628 O O . LEU A 1 219 ? 21.875 0.795 14.719 1 85.12 219 LEU A O 1
ATOM 1632 N N . VAL A 1 220 ? 20.578 2.211 13.68 1 82 220 VAL A N 1
ATOM 1633 C CA . VAL A 1 220 ? 21.031 1.807 12.352 1 82 220 VAL A CA 1
ATOM 1634 C C . VAL A 1 220 ? 22.516 2.141 12.18 1 82 220 VAL A C 1
ATOM 1636 O O . VAL A 1 220 ? 23.281 1.324 11.664 1 82 220 VAL A O 1
ATOM 1639 N N . ARG A 1 221 ? 22.891 3.252 12.656 1 83.31 221 ARG A N 1
ATOM 1640 C CA . ARG A 1 221 ? 24.281 3.678 12.539 1 83.31 221 ARG A CA 1
ATOM 1641 C C . ARG A 1 221 ? 25.188 2.826 13.414 1 83.31 221 ARG A C 1
ATOM 1643 O O . ARG A 1 221 ? 26.312 2.488 13.016 1 83.31 221 ARG A O 1
ATOM 1650 N N . SER A 1 222 ? 24.719 2.527 14.562 1 83.88 222 SER A N 1
ATOM 1651 C CA . SER A 1 222 ? 25.5 1.703 15.477 1 83.88 222 SER A CA 1
ATOM 1652 C C . SER A 1 222 ? 25.719 0.304 14.906 1 83.88 222 SER A C 1
ATOM 1654 O O . SER A 1 222 ? 26.797 -0.267 15.047 1 83.88 222 SER A O 1
ATOM 1656 N N . ARG A 1 223 ? 24.766 -0.202 14.289 1 78.81 223 ARG A N 1
ATOM 1657 C CA . ARG A 1 223 ? 24.844 -1.543 13.719 1 78.81 223 ARG A CA 1
ATOM 1658 C C . ARG A 1 223 ? 25.766 -1.559 12.492 1 78.81 223 ARG A C 1
ATOM 1660 O O . ARG A 1 223 ? 26.438 -2.553 12.234 1 78.81 223 ARG A O 1
ATOM 1667 N N . GLU A 1 224 ? 25.625 -0.564 11.719 1 74.25 224 GLU A N 1
ATOM 1668 C CA . GLU A 1 224 ? 26.5 -0.463 10.555 1 74.25 224 GLU A CA 1
ATOM 1669 C C . GLU A 1 224 ? 27.969 -0.304 10.961 1 74.25 224 GLU A C 1
ATOM 1671 O O . GLU A 1 224 ? 28.859 -0.816 10.289 1 74.25 224 GLU A O 1
ATOM 1676 N N . GLN A 1 225 ? 28.172 0.418 11.984 1 69.5 225 GLN A N 1
ATOM 1677 C CA . GLN A 1 225 ? 29.516 0.581 12.516 1 69.5 225 GLN A CA 1
ATOM 1678 C C . GLN A 1 225 ? 30.062 -0.74 13.055 1 69.5 225 GLN A C 1
ATOM 1680 O O . GLN A 1 225 ? 31.234 -1.057 12.867 1 69.5 225 GLN A O 1
ATOM 1685 N N . ASP A 1 226 ? 29.125 -1.451 13.633 1 67.06 226 ASP A N 1
ATOM 1686 C CA . ASP A 1 226 ? 29.531 -2.748 14.172 1 67.06 226 ASP A CA 1
ATOM 1687 C C . ASP A 1 226 ? 29.859 -3.729 13.055 1 67.06 226 ASP A C 1
ATOM 1689 O O . ASP A 1 226 ? 30.812 -4.508 13.172 1 67.06 226 ASP A O 1
ATOM 1693 N N . SER A 1 227 ? 29.125 -3.623 12.016 1 63.75 227 SER A N 1
ATOM 1694 C CA . SER A 1 227 ? 29.375 -4.52 10.898 1 63.75 227 SER A CA 1
ATOM 1695 C C . SER A 1 227 ? 30.688 -4.18 10.195 1 63.75 227 SER A C 1
ATOM 1697 O O . SER A 1 227 ? 31.406 -5.074 9.734 1 63.75 227 SER A O 1
ATOM 1699 N N . THR A 1 228 ? 30.984 -2.9 10.047 1 60.34 228 THR A N 1
ATOM 1700 C CA . THR A 1 228 ? 32.25 -2.449 9.453 1 60.34 228 THR A CA 1
ATOM 1701 C C . THR A 1 228 ? 33.406 -2.824 10.336 1 60.34 228 THR A C 1
ATOM 1703 O O . THR A 1 228 ? 34.469 -3.232 9.836 1 60.34 228 THR A O 1
ATOM 1706 N N . ALA A 1 229 ? 33.25 -2.666 11.672 1 59.91 229 ALA A N 1
ATOM 1707 C CA . ALA A 1 229 ? 34.312 -3.016 12.602 1 59.91 229 ALA A CA 1
ATOM 1708 C C . ALA A 1 229 ? 34.625 -4.512 12.555 1 59.91 229 ALA A C 1
ATOM 1710 O O . ALA A 1 229 ? 35.781 -4.918 12.617 1 59.91 229 ALA A O 1
ATOM 1711 N N . LEU A 1 230 ? 33.594 -5.238 12.414 1 52.22 230 LEU A N 1
ATOM 1712 C CA . LEU A 1 230 ? 33.75 -6.688 12.336 1 52.22 230 LEU A CA 1
ATOM 1713 C C . LEU A 1 230 ? 34.375 -7.094 11.016 1 52.22 230 LEU A C 1
ATOM 1715 O O . LEU A 1 230 ? 35.094 -8.102 10.953 1 52.22 230 LEU A O 1
ATOM 1719 N N . ALA A 1 231 ? 34 -6.332 10.023 1 57.5 231 ALA A N 1
ATOM 1720 C CA . ALA A 1 231 ? 34.562 -6.633 8.719 1 57.5 231 ALA A CA 1
ATOM 1721 C C . ALA A 1 231 ? 36.062 -6.305 8.703 1 57.5 231 ALA A C 1
ATOM 1723 O O . ALA A 1 231 ? 36.844 -6.984 8.039 1 57.5 231 ALA A O 1
ATOM 1724 N N . PHE A 1 232 ? 36.531 -5.246 9.336 1 58.5 232 PHE A N 1
ATOM 1725 C CA . PHE A 1 232 ? 37.938 -4.848 9.383 1 58.5 232 PHE A CA 1
ATOM 1726 C C . PHE A 1 232 ? 38.656 -5.551 10.531 1 58.5 232 PHE A C 1
ATOM 1728 O O . PHE A 1 232 ? 39.875 -5.586 10.57 1 58.5 232 PHE A O 1
ATOM 1735 N N . GLY A 1 233 ? 37.969 -5.797 11.57 1 46.22 233 GLY A N 1
ATOM 1736 C CA . GLY A 1 233 ? 38.656 -6.453 12.672 1 46.22 233 GLY A CA 1
ATOM 1737 C C . GLY A 1 233 ? 39.094 -7.871 12.344 1 46.22 233 GLY A C 1
ATOM 1738 O O . GLY A 1 233 ? 39.719 -8.539 13.164 1 46.22 233 GLY A O 1
ATOM 1739 N N . ASP A 1 234 ? 38.5 -8.602 11.406 1 37.81 234 ASP A N 1
ATOM 1740 C CA . ASP A 1 234 ? 39.25 -9.82 11.078 1 37.81 234 ASP A CA 1
ATOM 1741 C C . ASP A 1 234 ? 40.438 -9.516 10.172 1 37.81 234 ASP A C 1
ATOM 1743 O O . ASP A 1 234 ? 40.312 -8.68 9.266 1 37.81 234 ASP A O 1
ATOM 1747 N N . MET B 1 1 ? 35.844 10.914 5.203 1 26.16 1 MET B N 1
ATOM 1748 C CA . MET B 1 1 ? 35.5 9.75 4.383 1 26.16 1 MET B CA 1
ATOM 1749 C C . MET B 1 1 ? 34 9.688 4.121 1 26.16 1 MET B C 1
ATOM 1751 O O . MET B 1 1 ? 33.219 9.484 5.047 1 26.16 1 MET B O 1
ATOM 1755 N N . THR B 1 2 ? 33.438 10.547 3.348 1 30.69 2 THR B N 1
ATOM 1756 C CA . THR B 1 2 ? 32.062 10.75 2.898 1 30.69 2 THR B CA 1
ATOM 1757 C C . THR B 1 2 ? 31.438 9.43 2.447 1 30.69 2 THR B C 1
ATOM 1759 O O . THR B 1 2 ? 31.906 8.82 1.478 1 30.69 2 THR B O 1
ATOM 1762 N N . ARG B 1 3 ? 31.219 8.609 3.354 1 36.59 3 ARG B N 1
ATOM 1763 C CA . ARG B 1 3 ? 30.609 7.309 3.082 1 36.59 3 ARG B CA 1
ATOM 1764 C C . ARG B 1 3 ? 29.625 7.398 1.912 1 36.59 3 ARG B C 1
ATOM 1766 O O . ARG B 1 3 ? 28.688 8.203 1.933 1 36.59 3 ARG B O 1
ATOM 1773 N N . ASN B 1 4 ? 30.031 7.258 0.754 1 39.53 4 ASN B N 1
ATOM 1774 C CA . ASN B 1 4 ? 29.281 7.098 -0.492 1 39.53 4 ASN B CA 1
ATOM 1775 C C . ASN B 1 4 ? 27.969 6.34 -0.274 1 39.53 4 ASN B C 1
ATOM 1777 O O . ASN B 1 4 ? 27.953 5.109 -0.323 1 39.53 4 ASN B O 1
ATOM 1781 N N . SER B 1 5 ? 27.344 6.598 0.822 1 48.41 5 SER B N 1
ATOM 1782 C CA . SER B 1 5 ? 26.078 5.91 1.063 1 48.41 5 SER B CA 1
ATOM 1783 C C . SER B 1 5 ? 25.297 5.707 -0.234 1 48.41 5 SER B C 1
ATOM 1785 O O . SER B 1 5 ? 25.047 6.664 -0.968 1 48.41 5 SER B O 1
ATOM 1787 N N . SER B 1 6 ? 25.562 4.645 -0.929 1 56.22 6 SER B N 1
ATOM 1788 C CA . SER B 1 6 ? 25.109 4.238 -2.256 1 56.22 6 SER B CA 1
ATOM 1789 C C . SER B 1 6 ? 23.625 4.559 -2.455 1 56.22 6 SER B C 1
ATOM 1791 O O . SER B 1 6 ? 22.781 4.086 -1.696 1 56.22 6 SER B O 1
ATOM 1793 N N . GLN B 1 7 ? 23.312 5.711 -2.873 1 67.31 7 GLN B N 1
ATOM 1794 C CA . GLN B 1 7 ? 21.984 6.176 -3.285 1 67.31 7 GLN B CA 1
ATOM 1795 C C . GLN B 1 7 ? 21.344 5.203 -4.27 1 67.31 7 GLN B C 1
ATOM 1797 O O . GLN B 1 7 ? 21.969 4.777 -5.234 1 67.31 7 GLN B O 1
ATOM 1802 N N . LEU B 1 8 ? 20.219 4.574 -3.744 1 76 8 LEU B N 1
ATOM 1803 C CA . LEU B 1 8 ? 19.453 3.756 -4.68 1 76 8 LEU B CA 1
ATOM 1804 C C . LEU B 1 8 ? 19.125 4.539 -5.945 1 76 8 LEU B C 1
ATOM 1806 O O . LEU B 1 8 ? 18.734 5.707 -5.871 1 76 8 LEU B O 1
ATOM 1810 N N . ALA B 1 9 ? 19.344 3.85 -7.062 1 82.94 9 ALA B N 1
ATOM 1811 C CA . ALA B 1 9 ? 18.969 4.457 -8.336 1 82.94 9 ALA B CA 1
ATOM 1812 C C . ALA B 1 9 ? 17.453 4.625 -8.422 1 82.94 9 ALA B C 1
ATOM 1814 O O . ALA B 1 9 ? 16.688 3.875 -7.797 1 82.94 9 ALA B O 1
ATOM 1815 N N . VAL B 1 10 ? 17.047 5.574 -9.203 1 90.25 10 VAL B N 1
ATOM 1816 C CA . VAL B 1 10 ? 15.641 5.914 -9.359 1 90.25 10 VAL B CA 1
ATOM 1817 C C . VAL B 1 10 ? 14.867 4.695 -9.859 1 90.25 10 VAL B C 1
ATOM 1819 O O . VAL B 1 10 ? 13.82 4.348 -9.312 1 90.25 10 VAL B O 1
ATOM 1822 N N . PRO B 1 11 ? 15.445 3.924 -10.852 1 92.06 11 PRO B N 1
ATOM 1823 C CA . PRO B 1 11 ? 14.703 2.734 -11.289 1 92.06 11 PRO B CA 1
ATOM 1824 C C . PRO B 1 11 ? 14.578 1.688 -10.18 1 92.06 11 PRO B C 1
ATOM 1826 O O . PRO B 1 11 ? 13.578 0.968 -10.125 1 92.06 11 PRO B O 1
ATOM 1829 N N . GLN B 1 12 ? 15.523 1.622 -9.352 1 93.81 12 GLN B N 1
ATOM 1830 C CA . GLN B 1 12 ? 15.484 0.675 -8.242 1 93.81 12 GLN B CA 1
ATOM 1831 C C . GLN B 1 12 ? 14.414 1.062 -7.227 1 93.81 12 GLN B C 1
ATOM 1833 O O . GLN B 1 12 ? 13.641 0.213 -6.785 1 93.81 12 GLN B O 1
ATOM 1838 N N . VAL B 1 13 ? 14.352 2.316 -6.875 1 96.44 13 VAL B N 1
ATOM 1839 C CA . VAL B 1 13 ? 13.328 2.836 -5.969 1 96.44 13 VAL B CA 1
ATOM 1840 C C . VAL B 1 13 ? 11.945 2.619 -6.566 1 96.44 13 VAL B C 1
ATOM 1842 O O . VAL B 1 13 ? 11.023 2.18 -5.871 1 96.44 13 VAL B O 1
ATOM 1845 N N . ALA B 1 14 ? 11.844 2.848 -7.852 1 97.38 14 ALA B N 1
ATOM 1846 C CA . ALA B 1 14 ? 10.562 2.734 -8.547 1 97.38 14 ALA B CA 1
ATOM 1847 C C . ALA B 1 14 ? 10.07 1.291 -8.547 1 97.38 14 ALA B C 1
ATOM 1849 O O . ALA B 1 14 ? 8.891 1.031 -8.305 1 97.38 14 ALA B O 1
ATOM 1850 N N . LEU B 1 15 ? 10.984 0.368 -8.836 1 96.75 15 LEU B N 1
ATOM 1851 C CA . LEU B 1 15 ? 10.594 -1.037 -8.891 1 96.75 15 LEU B CA 1
ATOM 1852 C C . LEU B 1 15 ? 10.227 -1.551 -7.5 1 96.75 15 LEU B C 1
ATOM 1854 O O . LEU B 1 15 ? 9.273 -2.314 -7.352 1 96.75 15 LEU B O 1
ATOM 1858 N N . LEU B 1 16 ? 10.961 -1.135 -6.488 1 97.38 16 LEU B N 1
ATOM 1859 C CA . LEU B 1 16 ? 10.656 -1.501 -5.109 1 97.38 16 LEU B CA 1
ATOM 1860 C C . LEU B 1 16 ? 9.297 -0.946 -4.688 1 97.38 16 LEU B C 1
ATOM 1862 O O . LEU B 1 16 ? 8.477 -1.668 -4.113 1 97.38 16 LEU B O 1
ATOM 1866 N N . ALA B 1 17 ? 9.062 0.282 -5.004 1 98.69 17 ALA B N 1
ATOM 1867 C CA . ALA B 1 17 ? 7.797 0.927 -4.66 1 98.69 17 ALA B CA 1
ATOM 1868 C C . ALA B 1 17 ? 6.633 0.273 -5.398 1 98.69 17 ALA B C 1
ATOM 1870 O O . ALA B 1 17 ? 5.543 0.119 -4.84 1 98.69 17 ALA B O 1
ATOM 1871 N N . LEU B 1 18 ? 6.871 -0.053 -6.66 1 98.5 18 LEU B N 1
ATOM 1872 C CA . LEU B 1 18 ? 5.84 -0.722 -7.441 1 98.5 18 LEU B CA 1
ATOM 1873 C C . LEU B 1 18 ? 5.469 -2.064 -6.816 1 98.5 18 LEU B C 1
ATOM 1875 O O . LEU B 1 18 ? 4.285 -2.395 -6.707 1 98.5 18 LEU B O 1
ATOM 1879 N N . PHE B 1 19 ? 6.477 -2.832 -6.434 1 98.38 19 PHE B N 1
ATOM 1880 C CA . PHE B 1 19 ? 6.238 -4.129 -5.809 1 98.38 19 PHE B CA 1
ATOM 1881 C C . PHE B 1 19 ? 5.43 -3.975 -4.527 1 98.38 19 PHE B C 1
ATOM 1883 O O . PHE B 1 19 ? 4.418 -4.656 -4.34 1 98.38 19 PHE B O 1
ATOM 1890 N N . VAL B 1 20 ? 5.82 -3.062 -3.656 1 98.75 20 VAL B N 1
ATOM 1891 C CA . VAL B 1 20 ? 5.172 -2.863 -2.363 1 98.75 20 VAL B CA 1
ATOM 1892 C C . VAL B 1 20 ? 3.744 -2.363 -2.574 1 98.75 20 VAL B C 1
ATOM 1894 O O . VAL B 1 20 ? 2.811 -2.846 -1.931 1 98.75 20 VAL B O 1
ATOM 1897 N N . THR B 1 21 ? 3.568 -1.425 -3.465 1 98.88 21 THR B N 1
ATOM 1898 C CA . THR B 1 21 ? 2.246 -0.879 -3.754 1 98.88 21 THR B CA 1
ATOM 1899 C C . THR B 1 21 ? 1.308 -1.974 -4.254 1 98.88 21 THR B C 1
ATOM 1901 O O . THR B 1 21 ? 0.177 -2.094 -3.779 1 98.88 21 THR B O 1
ATOM 1904 N N . ALA B 1 22 ? 1.8 -2.723 -5.219 1 98.69 22 ALA B N 1
ATOM 1905 C CA . ALA B 1 22 ? 0.982 -3.791 -5.789 1 98.69 22 ALA B CA 1
ATOM 1906 C C . ALA B 1 22 ? 0.625 -4.832 -4.73 1 98.69 22 ALA B C 1
ATOM 1908 O O . ALA B 1 22 ? -0.517 -5.293 -4.664 1 98.69 22 ALA B O 1
ATOM 1909 N N . LEU B 1 23 ? 1.578 -5.211 -3.918 1 98.38 23 LEU B N 1
ATOM 1910 C CA . LEU B 1 23 ? 1.349 -6.215 -2.885 1 98.38 23 LEU B CA 1
ATOM 1911 C C . LEU B 1 23 ? 0.331 -5.723 -1.862 1 98.38 23 LEU B C 1
ATOM 1913 O O . LEU B 1 23 ? -0.617 -6.438 -1.529 1 98.38 23 LEU B O 1
ATOM 1917 N N . ILE B 1 24 ? 0.509 -4.512 -1.36 1 98.75 24 ILE B N 1
ATOM 1918 C CA . ILE B 1 24 ? -0.378 -3.939 -0.355 1 98.75 24 ILE B CA 1
ATOM 1919 C C . ILE B 1 24 ? -1.782 -3.785 -0.935 1 98.75 24 ILE B C 1
ATOM 1921 O O . ILE B 1 24 ? -2.771 -4.125 -0.281 1 98.75 24 ILE B O 1
ATOM 1925 N N . THR B 1 25 ? -1.858 -3.273 -2.137 1 98.81 25 THR B N 1
ATOM 1926 C CA . THR B 1 25 ? -3.152 -3.105 -2.787 1 98.81 25 THR B CA 1
ATOM 1927 C C . THR B 1 25 ? -3.832 -4.457 -2.996 1 98.81 25 THR B C 1
ATOM 1929 O O . THR B 1 25 ? -5.051 -4.57 -2.861 1 98.81 25 THR B O 1
ATOM 1932 N N . ALA B 1 26 ? -3.062 -5.477 -3.363 1 98.5 26 ALA B N 1
ATOM 1933 C CA . ALA B 1 26 ? -3.604 -6.824 -3.545 1 98.5 26 ALA B CA 1
ATOM 1934 C C . ALA B 1 26 ? -4.301 -7.309 -2.277 1 98.5 26 ALA B C 1
ATOM 1936 O O . ALA B 1 26 ? -5.359 -7.941 -2.346 1 98.5 26 ALA B O 1
ATOM 1937 N N . GLN B 1 27 ? -3.738 -6.98 -1.143 1 98.38 27 GLN B N 1
ATOM 1938 C CA . GLN B 1 27 ? -4.293 -7.461 0.118 1 98.38 27 GLN B CA 1
ATOM 1939 C C . GLN B 1 27 ? -5.656 -6.84 0.392 1 98.38 27 GLN B C 1
ATOM 1941 O O . GLN B 1 27 ? -6.52 -7.465 1.012 1 98.38 27 GLN B O 1
ATOM 1946 N N . VAL B 1 28 ? -5.867 -5.594 -0.062 1 98.38 28 VAL B N 1
ATOM 1947 C CA . VAL B 1 28 ? -7.109 -4.914 0.298 1 98.38 28 VAL B CA 1
ATOM 1948 C C . VAL B 1 28 ? -8.141 -5.105 -0.808 1 98.38 28 VAL B C 1
ATOM 1950 O O . VAL B 1 28 ? -9.328 -4.844 -0.607 1 98.38 28 VAL B O 1
ATOM 1953 N N . THR B 1 29 ? -7.727 -5.605 -1.986 1 98.44 29 THR B N 1
ATOM 1954 C CA . THR B 1 29 ? -8.688 -5.727 -3.08 1 98.44 29 THR B CA 1
ATOM 1955 C C . THR B 1 29 ? -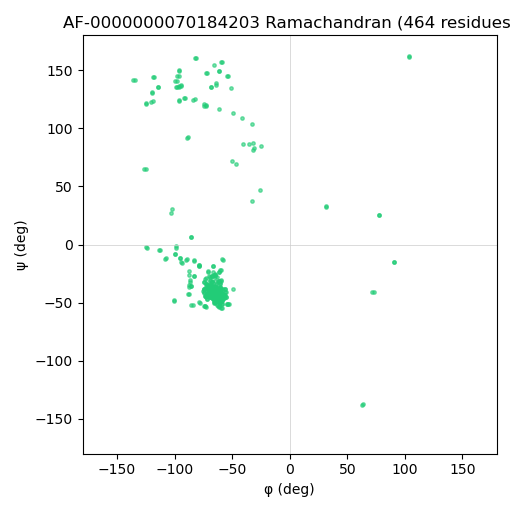9.047 -7.191 -3.322 1 98.44 29 THR B C 1
ATOM 1957 O O . THR B 1 29 ? -10.023 -7.488 -4.012 1 98.44 29 THR B O 1
ATOM 1960 N N . ALA B 1 30 ? -8.352 -8.102 -2.766 1 97.94 30 ALA B N 1
ATOM 1961 C CA . ALA B 1 30 ? -8.461 -9.516 -3.109 1 97.94 30 ALA B CA 1
ATOM 1962 C C . ALA B 1 30 ? -9.836 -10.062 -2.727 1 97.94 30 ALA B C 1
ATOM 1964 O O . ALA B 1 30 ? -10.344 -10.992 -3.365 1 97.94 30 ALA B O 1
ATOM 1965 N N . ALA B 1 31 ? -10.461 -9.477 -1.778 1 95.88 31 ALA B N 1
ATOM 1966 C CA . ALA B 1 31 ? -11.664 -10.062 -1.19 1 95.88 31 ALA B CA 1
ATOM 1967 C C . ALA B 1 31 ? -12.828 -10.023 -2.174 1 95.88 31 ALA B C 1
ATOM 1969 O O . ALA B 1 31 ? -13.781 -10.797 -2.049 1 95.88 31 ALA B O 1
ATOM 1970 N N . LYS B 1 32 ? -12.781 -9.07 -3.035 1 97.94 32 LYS B N 1
ATOM 1971 C CA . LYS B 1 32 ? -13.781 -9.109 -4.102 1 97.94 32 LYS B CA 1
ATOM 1972 C C . LYS B 1 32 ? -13.469 -10.219 -5.102 1 97.94 32 LYS B C 1
ATOM 1974 O O . LYS B 1 32 ? -12.445 -10.172 -5.789 1 97.94 32 LYS B O 1
ATOM 1979 N N . VAL B 1 33 ? -14.422 -11.156 -5.211 1 97.94 33 VAL B N 1
ATOM 1980 C CA . VAL B 1 33 ? -14.211 -12.273 -6.121 1 97.94 33 VAL B CA 1
ATOM 1981 C C . VAL B 1 33 ? -14.773 -11.93 -7.496 1 97.94 33 VAL B C 1
ATOM 1983 O O . VAL B 1 33 ? -15.945 -11.547 -7.621 1 97.94 33 VAL B O 1
ATOM 1986 N N . LEU B 1 34 ? -13.93 -12.07 -8.445 1 97.38 34 LEU B N 1
ATOM 1987 C CA . LEU B 1 34 ? -14.289 -11.734 -9.812 1 97.38 34 LEU B CA 1
ATOM 1988 C C . LEU B 1 34 ? -14.742 -12.969 -10.578 1 97.38 34 LEU B C 1
ATOM 1990 O O . LEU B 1 34 ? -14.281 -14.078 -10.305 1 97.38 34 LEU B O 1
ATOM 1994 N N . ALA B 1 35 ? -15.617 -12.758 -11.516 1 94.88 35 ALA B N 1
ATOM 1995 C CA . ALA B 1 35 ? -16.109 -13.836 -12.367 1 94.88 35 ALA B CA 1
ATOM 1996 C C . ALA B 1 35 ? -15.898 -13.5 -13.844 1 94.88 35 ALA B C 1
ATOM 1998 O O . ALA B 1 35 ? -16.312 -12.438 -14.312 1 94.88 35 ALA B O 1
ATOM 1999 N N . PHE B 1 36 ? -15.164 -14.359 -14.5 1 90.19 36 PHE B N 1
ATOM 2000 C CA . PHE B 1 36 ? -14.938 -14.195 -15.93 1 90.19 36 PHE B CA 1
ATOM 2001 C C . PHE B 1 36 ? -15.469 -15.406 -16.703 1 90.19 36 PHE B C 1
ATOM 2003 O O . PHE B 1 36 ? -15.219 -16.547 -16.312 1 90.19 36 PHE B O 1
ATOM 2010 N N . GLU B 1 37 ? -16.219 -15.148 -17.719 1 84.38 37 GLU B N 1
ATOM 2011 C CA . GLU B 1 37 ? -16.766 -16.234 -18.531 1 84.38 37 GLU B CA 1
ATOM 2012 C C . GLU B 1 37 ? -15.758 -16.703 -19.578 1 84.38 37 GLU B C 1
ATOM 2014 O O . GLU B 1 37 ? -15.102 -15.883 -20.219 1 84.38 37 GLU B O 1
ATOM 2019 N N . LEU B 1 38 ? -15.508 -17.922 -19.516 1 77.5 38 LEU B N 1
ATOM 2020 C CA . LEU B 1 38 ? -14.602 -18.516 -20.484 1 77.5 38 LEU B CA 1
ATOM 2021 C C . LEU B 1 38 ? -15.375 -19.141 -21.641 1 77.5 38 LEU B C 1
ATOM 2023 O O . LEU B 1 38 ? -16.5 -19.625 -21.453 1 77.5 38 LEU B O 1
ATOM 2027 N N . PRO B 1 39 ? -14.797 -19.062 -22.859 1 70.38 39 PRO B N 1
ATOM 2028 C CA . PRO B 1 39 ? -15.43 -19.719 -24 1 70.38 39 PRO B CA 1
ATOM 2029 C C . PRO B 1 39 ? -15.398 -21.234 -23.891 1 70.38 39 PRO B C 1
ATOM 2031 O O . PRO B 1 39 ? -16.203 -21.922 -24.531 1 70.38 39 PRO B O 1
ATOM 2034 N N . VAL B 1 40 ? -14.516 -21.766 -23.25 1 70.12 40 VAL B N 1
ATOM 2035 C CA . VAL B 1 40 ? -14.383 -23.203 -23.109 1 70.12 40 VAL B CA 1
ATOM 2036 C C . VAL B 1 40 ? -14.617 -23.609 -21.656 1 70.12 40 VAL B C 1
ATOM 2038 O O . VAL B 1 40 ? -14.266 -22.875 -20.734 1 70.12 40 VAL B O 1
ATOM 2041 N N . SER B 1 41 ? -15.391 -24.672 -21.562 1 68.06 41 SER B N 1
ATOM 2042 C CA . SER B 1 41 ? -15.656 -25.172 -20.219 1 68.06 41 SER B CA 1
ATOM 2043 C C . SER B 1 41 ? -14.445 -25.891 -19.641 1 68.06 41 SER B C 1
ATOM 2045 O O . SER B 1 41 ? -13.82 -26.703 -20.312 1 68.06 41 SER B O 1
ATOM 2047 N N . ILE B 1 42 ? -13.945 -25.406 -18.562 1 67.25 42 ILE B N 1
ATOM 2048 C CA . ILE B 1 42 ? -12.836 -26.047 -17.859 1 67.25 42 ILE B CA 1
ATOM 2049 C C . ILE B 1 42 ? -13.383 -26.953 -16.766 1 67.25 42 ILE B C 1
ATOM 2051 O O . ILE B 1 42 ? -14.375 -26.625 -16.109 1 67.25 42 ILE B O 1
ATOM 2055 N N . PRO B 1 43 ? -12.766 -28.109 -16.719 1 65.88 43 PRO B N 1
ATOM 2056 C CA . PRO B 1 43 ? -13.227 -29 -15.648 1 65.88 43 PRO B CA 1
ATOM 2057 C C . PRO B 1 43 ? -13.18 -28.344 -14.266 1 65.88 43 PRO B C 1
ATOM 2059 O O . PRO B 1 43 ? -12.258 -27.578 -13.977 1 65.88 43 PRO B O 1
ATOM 2062 N N . ILE B 1 44 ? -14.094 -28.594 -13.281 1 64.25 44 ILE B N 1
ATOM 2063 C CA . ILE B 1 44 ? -14.25 -28.109 -11.914 1 64.25 44 ILE B CA 1
ATOM 2064 C C . ILE B 1 44 ? -14.688 -26.656 -11.914 1 64.25 44 ILE B C 1
ATOM 2066 O O . ILE B 1 44 ? -15.586 -26.266 -11.172 1 64.25 44 ILE B O 1
ATOM 2070 N N . ALA B 1 45 ? -14.078 -25.75 -12.883 1 66.62 45 ALA B N 1
ATOM 2071 C CA . ALA B 1 45 ? -14.422 -24.328 -12.914 1 66.62 45 ALA B CA 1
ATOM 2072 C C . ALA B 1 45 ? -15.609 -24.062 -13.836 1 66.62 45 ALA B C 1
ATOM 2074 O O . ALA B 1 45 ? -16.234 -23 -13.758 1 66.62 45 ALA B O 1
ATOM 2075 N N . GLY B 1 46 ? -15.938 -25.062 -14.617 1 70.69 46 GLY B N 1
ATOM 2076 C CA . GLY B 1 46 ? -17.016 -24.859 -15.562 1 70.69 46 GLY B CA 1
ATOM 2077 C C . GLY B 1 46 ? -16.719 -23.781 -16.578 1 70.69 46 GLY B C 1
ATOM 2078 O O . GLY B 1 46 ? -15.609 -23.703 -17.109 1 70.69 46 GLY B O 1
ATOM 2079 N N . GLU B 1 47 ? -17.766 -22.969 -16.828 1 79.69 47 GLU B N 1
ATOM 2080 C CA . GLU B 1 47 ? -17.641 -21.953 -17.859 1 79.69 47 GLU B CA 1
ATOM 2081 C C . GLU B 1 47 ? -17.312 -20.594 -17.234 1 79.69 47 GLU B C 1
ATOM 2083 O O . GLU B 1 47 ? -17.156 -19.594 -17.953 1 79.69 47 GLU B O 1
ATOM 2088 N N . THR B 1 48 ? -17.266 -20.594 -15.914 1 85.94 48 THR B N 1
ATOM 2089 C CA . 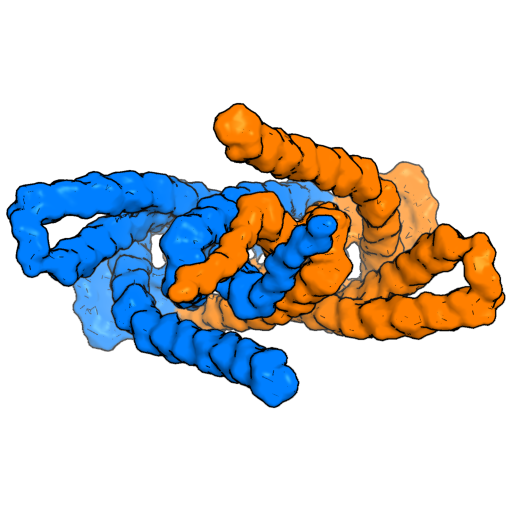THR B 1 48 ? -16.969 -19.344 -15.234 1 85.94 48 THR B CA 1
ATOM 2090 C C . THR B 1 48 ? -15.695 -19.453 -14.406 1 85.94 48 THR B C 1
ATOM 2092 O O . THR B 1 48 ? -15.562 -20.359 -13.578 1 85.94 48 THR B O 1
ATOM 2095 N N . LEU B 1 49 ? -14.797 -18.609 -14.688 1 89.31 49 LEU B N 1
ATOM 2096 C CA . LEU B 1 49 ? -13.539 -18.562 -13.945 1 89.31 49 LEU B CA 1
ATOM 2097 C C . LEU B 1 49 ? -13.594 -17.516 -12.836 1 89.31 49 LEU B C 1
ATOM 2099 O O . LEU B 1 49 ? -13.922 -16.359 -13.086 1 89.31 49 LEU B O 1
ATOM 2103 N N . LEU B 1 50 ? -13.344 -18 -11.602 1 95.69 50 LEU B N 1
ATOM 2104 C CA . LEU B 1 50 ? -13.305 -17.094 -10.469 1 95.69 50 LEU B CA 1
ATOM 2105 C C . LEU B 1 50 ? -11.867 -16.672 -10.156 1 95.69 50 LEU B C 1
ATOM 2107 O O . LEU B 1 50 ? -10.953 -17.484 -10.203 1 95.69 50 LEU B O 1
ATOM 2111 N N . LEU B 1 51 ? -11.742 -15.422 -9.906 1 96.25 51 LEU B N 1
ATOM 2112 C CA . LEU B 1 51 ? -10.445 -14.859 -9.562 1 96.25 51 LEU B CA 1
ATOM 2113 C C . LEU B 1 51 ? -10.562 -13.898 -8.383 1 96.25 51 LEU B C 1
ATOM 2115 O O . LEU B 1 51 ? -11.555 -13.18 -8.25 1 96.25 51 LEU B O 1
ATOM 2119 N N . PRO B 1 52 ? -9.5 -13.961 -7.484 1 96.69 52 PRO B N 1
ATOM 2120 C CA . PRO B 1 52 ? -9.492 -12.859 -6.52 1 96.69 52 PRO B CA 1
ATOM 2121 C C . PRO B 1 52 ? -9.352 -11.492 -7.188 1 96.69 52 PRO B C 1
ATOM 2123 O O . PRO B 1 52 ? -8.758 -11.383 -8.266 1 96.69 52 PRO B O 1
ATOM 2126 N N . GLY B 1 53 ? -9.914 -10.508 -6.602 1 97.19 53 GLY B N 1
ATOM 2127 C CA . GLY B 1 53 ? -9.836 -9.156 -7.129 1 97.19 53 GLY B CA 1
ATOM 2128 C C . GLY B 1 53 ? -8.414 -8.656 -7.285 1 97.19 53 GLY B C 1
ATOM 2129 O O . GLY B 1 53 ? -8.164 -7.68 -7.996 1 97.19 53 GLY B O 1
ATOM 2130 N N . ALA B 1 54 ? -7.457 -9.297 -6.738 1 94.62 54 ALA B N 1
ATOM 2131 C CA . ALA B 1 54 ? -6.055 -8.883 -6.707 1 94.62 54 ALA B CA 1
ATOM 2132 C C . ALA B 1 54 ? -5.324 -9.328 -7.969 1 94.62 54 ALA B C 1
ATOM 2134 O O . ALA B 1 54 ? -4.105 -9.172 -8.078 1 94.62 54 ALA B O 1
ATOM 2135 N N . ALA B 1 55 ? -5.984 -9.883 -8.961 1 92.06 55 ALA B N 1
ATOM 2136 C CA . ALA B 1 55 ? -5.383 -10.523 -10.125 1 92.06 55 ALA B CA 1
ATOM 2137 C C . ALA B 1 55 ? -4.375 -9.602 -10.797 1 92.06 55 ALA B C 1
ATOM 2139 O O . ALA B 1 55 ? -3.23 -9.992 -11.039 1 92.06 55 ALA B O 1
ATOM 2140 N N . LEU B 1 56 ? -4.785 -8.398 -11.078 1 93.19 56 LEU B N 1
ATOM 2141 C CA . LEU B 1 56 ? -3.904 -7.465 -11.773 1 93.19 56 LEU B CA 1
ATOM 2142 C C . LEU B 1 56 ? -2.75 -7.039 -10.883 1 93.19 56 LEU B C 1
ATOM 2144 O O . LEU B 1 56 ? -1.633 -6.82 -11.359 1 93.19 56 LEU B O 1
ATOM 2148 N N . ALA B 1 57 ? -3.025 -6.812 -9.648 1 97.19 57 ALA B N 1
ATOM 2149 C CA . ALA B 1 57 ? -1.967 -6.473 -8.695 1 97.19 57 ALA B CA 1
ATOM 2150 C C . ALA B 1 57 ? -0.912 -7.57 -8.641 1 97.19 57 ALA B C 1
ATOM 2152 O O . ALA B 1 57 ? 0.285 -7.289 -8.539 1 97.19 57 ALA B O 1
ATOM 2153 N N . TYR B 1 58 ? -1.343 -8.812 -8.719 1 92.94 58 TYR B N 1
ATOM 2154 C CA . TYR B 1 58 ? -0.419 -9.938 -8.734 1 92.94 58 TYR B CA 1
ATOM 2155 C C . TYR B 1 58 ? 0.486 -9.883 -9.961 1 92.94 58 TYR B C 1
ATOM 2157 O O . TYR B 1 58 ? 1.69 -10.125 -9.859 1 92.94 58 TYR B O 1
ATOM 2165 N N . ALA B 1 59 ? -0.065 -9.57 -11.039 1 93.31 59 ALA B N 1
ATOM 2166 C CA . ALA B 1 59 ? 0.724 -9.438 -12.258 1 93.31 59 ALA B CA 1
ATOM 2167 C C . ALA B 1 59 ? 1.827 -8.398 -12.094 1 93.31 59 ALA B C 1
ATOM 2169 O O . ALA B 1 59 ? 2.971 -8.625 -12.492 1 93.31 59 ALA B O 1
ATOM 2170 N N . LEU B 1 60 ? 1.521 -7.293 -11.5 1 96.06 60 LEU B N 1
ATOM 2171 C CA . LEU B 1 60 ? 2.492 -6.223 -11.305 1 96.06 60 LEU B CA 1
ATOM 2172 C C . LEU B 1 60 ? 3.57 -6.637 -10.312 1 96.06 60 LEU B C 1
ATOM 2174 O O . LEU B 1 60 ? 4.73 -6.234 -10.445 1 96.06 60 LEU B O 1
ATOM 2178 N N . THR B 1 61 ? 3.172 -7.402 -9.273 1 95.5 61 THR B N 1
ATOM 2179 C CA . THR B 1 61 ? 4.168 -7.871 -8.32 1 95.5 61 THR B CA 1
ATOM 2180 C C . THR B 1 61 ? 5.184 -8.789 -9 1 95.5 61 THR B C 1
ATOM 2182 O O . THR B 1 61 ? 6.391 -8.664 -8.773 1 95.5 61 THR B O 1
ATOM 2185 N N . PHE B 1 62 ? 4.715 -9.695 -9.844 1 90 62 PHE B N 1
ATOM 2186 C CA . PHE B 1 62 ? 5.613 -10.578 -10.578 1 90 62 PHE B CA 1
ATOM 2187 C C . PHE B 1 62 ? 6.539 -9.781 -11.484 1 90 62 PHE B C 1
ATOM 2189 O O . PHE B 1 62 ? 7.746 -10.023 -11.523 1 90 62 PHE B O 1
ATOM 2196 N N . PHE B 1 63 ? 5.945 -8.875 -12.18 1 92.25 63 PHE B N 1
ATOM 2197 C CA . PHE B 1 63 ? 6.695 -8.031 -13.109 1 92.25 63 PHE B CA 1
ATOM 2198 C C . PHE B 1 63 ? 7.789 -7.262 -12.375 1 92.25 63 PHE B C 1
ATOM 2200 O O . PHE B 1 63 ? 8.953 -7.301 -12.773 1 92.25 63 PHE B O 1
ATOM 2207 N N . ALA B 1 64 ? 7.438 -6.598 -11.328 1 95.56 64 ALA B N 1
ATOM 2208 C CA . ALA B 1 64 ? 8.383 -5.793 -10.562 1 95.56 64 ALA B CA 1
ATOM 2209 C C . ALA B 1 64 ? 9.477 -6.664 -9.953 1 95.56 64 ALA B C 1
ATOM 2211 O O . ALA B 1 64 ? 10.656 -6.301 -9.984 1 95.56 64 ALA B O 1
ATOM 2212 N N . SER B 1 65 ? 9.086 -7.789 -9.398 1 93.25 65 SER B N 1
ATOM 2213 C CA . SER B 1 65 ? 10.062 -8.672 -8.75 1 93.25 65 SER B CA 1
ATOM 2214 C C . SER B 1 65 ? 11.039 -9.25 -9.766 1 93.25 65 SER B C 1
ATOM 2216 O O . SER B 1 65 ? 12.242 -9.32 -9.5 1 93.25 65 SER B O 1
ATOM 2218 N N . ASP B 1 66 ? 10.578 -9.648 -10.922 1 89.38 66 ASP B N 1
ATOM 2219 C CA . ASP B 1 66 ? 11.453 -10.195 -11.961 1 89.38 66 ASP B CA 1
ATOM 2220 C C . ASP B 1 66 ? 12.398 -9.133 -12.5 1 89.38 66 ASP B C 1
ATOM 2222 O O . ASP B 1 66 ? 13.586 -9.391 -12.695 1 89.38 66 ASP B O 1
ATOM 2226 N N . CYS B 1 67 ? 11.859 -7.965 -12.789 1 91.06 67 CYS B N 1
ATOM 2227 C CA . CYS B 1 67 ? 12.719 -6.871 -13.234 1 91.06 67 CYS B CA 1
ATOM 2228 C C . CYS B 1 67 ? 13.805 -6.578 -12.203 1 91.06 67 CYS B C 1
ATOM 2230 O O . CYS B 1 67 ? 14.969 -6.383 -12.562 1 91.06 67 CYS B O 1
ATOM 2232 N N . TYR B 1 68 ? 13.359 -6.562 -10.922 1 92.06 68 TYR B N 1
ATOM 2233 C CA . TYR B 1 68 ? 14.289 -6.258 -9.836 1 92.06 68 TYR B CA 1
ATOM 2234 C C . TYR B 1 68 ? 15.375 -7.316 -9.742 1 92.06 68 TYR B C 1
ATOM 2236 O O . TYR B 1 68 ? 16.547 -6.992 -9.57 1 92.06 68 TYR B O 1
ATOM 2244 N N . ALA B 1 69 ? 15.023 -8.555 -9.844 1 89.12 69 ALA B N 1
ATOM 2245 C CA . ALA B 1 69 ? 15.984 -9.656 -9.797 1 89.12 69 ALA B CA 1
ATOM 2246 C C . ALA B 1 69 ? 16.969 -9.578 -10.961 1 89.12 69 ALA B C 1
ATOM 2248 O O . ALA B 1 69 ? 18.156 -9.812 -10.797 1 89.12 69 ALA B O 1
ATOM 2249 N N . GLU B 1 70 ? 16.5 -9.281 -12.109 1 86.88 70 GLU B N 1
ATOM 2250 C CA . GLU B 1 70 ? 17.328 -9.203 -13.312 1 86.88 70 GLU B CA 1
ATOM 2251 C C . GLU B 1 70 ? 18.297 -8.039 -13.242 1 86.88 70 GLU B C 1
ATOM 2253 O O . GLU B 1 70 ? 19.453 -8.156 -13.656 1 86.88 70 GLU B O 1
ATOM 2258 N N . LEU B 1 71 ? 17.828 -6.973 -12.719 1 87 71 LEU B N 1
ATOM 2259 C CA . LEU B 1 71 ? 18.641 -5.754 -12.734 1 87 71 LEU B CA 1
ATOM 2260 C C . LEU B 1 71 ? 19.578 -5.711 -11.539 1 87 71 LEU B C 1
ATOM 2262 O O . LEU B 1 71 ? 20.703 -5.23 -11.648 1 87 71 LEU B O 1
ATOM 2266 N N . TYR B 1 72 ? 19.078 -6.234 -10.414 1 87.62 72 TYR B N 1
ATOM 2267 C CA . TYR B 1 72 ? 19.828 -5.973 -9.188 1 87.62 72 TYR B CA 1
ATOM 2268 C C . TYR B 1 72 ? 20.188 -7.273 -8.477 1 87.62 72 TYR B C 1
ATOM 2270 O O . TYR B 1 72 ? 20.828 -7.258 -7.43 1 87.62 72 TYR B O 1
ATOM 2278 N N . GLY B 1 73 ? 19.75 -8.391 -9.016 1 84.5 73 GLY B N 1
ATOM 2279 C CA . GLY B 1 73 ? 20.156 -9.688 -8.484 1 84.5 73 GLY B CA 1
ATOM 2280 C C . GLY B 1 73 ? 19.078 -10.352 -7.656 1 84.5 73 GLY B C 1
ATOM 2281 O O . GLY B 1 73 ? 18.188 -9.68 -7.121 1 84.5 73 GLY B O 1
ATOM 2282 N N . ARG B 1 74 ? 19.25 -11.633 -7.477 1 87.12 74 ARG B N 1
ATOM 2283 C CA . ARG B 1 74 ? 18.266 -12.469 -6.801 1 87.12 74 ARG B CA 1
ATOM 2284 C C . ARG B 1 74 ? 18.219 -12.164 -5.309 1 87.12 74 ARG B C 1
ATOM 2286 O O . ARG B 1 74 ? 17.141 -12.156 -4.703 1 87.12 74 ARG B O 1
ATOM 2293 N N . ARG B 1 75 ? 19.344 -11.984 -4.73 1 87.44 75 ARG B N 1
ATOM 2294 C CA . ARG B 1 75 ? 19.391 -11.703 -3.299 1 87.44 75 ARG B CA 1
ATOM 2295 C C . ARG B 1 75 ? 18.672 -10.398 -2.971 1 87.44 75 ARG B C 1
ATOM 2297 O O . ARG B 1 75 ? 17.906 -10.336 -2.012 1 87.44 75 ARG B O 1
ATOM 2304 N N . ALA B 1 76 ? 18.922 -9.406 -3.789 1 90.19 76 ALA B N 1
ATOM 2305 C CA . ALA B 1 76 ? 18.266 -8.125 -3.594 1 90.19 76 ALA B CA 1
ATOM 2306 C C . ALA B 1 76 ? 16.75 -8.258 -3.744 1 90.19 76 ALA B C 1
ATOM 2308 O O . ALA B 1 76 ? 15.984 -7.66 -2.977 1 90.19 76 ALA B O 1
ATOM 2309 N N . ALA B 1 77 ? 16.375 -9.031 -4.734 1 91.69 77 ALA B N 1
ATOM 2310 C CA . ALA B 1 77 ? 14.953 -9.266 -4.945 1 91.69 77 ALA B CA 1
ATOM 2311 C C . ALA B 1 77 ? 14.328 -9.992 -3.756 1 91.69 77 ALA B C 1
ATOM 2313 O O . ALA B 1 77 ? 13.211 -9.688 -3.35 1 91.69 77 ALA B O 1
ATOM 2314 N N . GLN B 1 78 ? 15.062 -10.898 -3.188 1 90.69 78 GLN B N 1
ATOM 2315 C CA . GLN B 1 78 ? 14.57 -11.641 -2.027 1 90.69 78 GLN B CA 1
ATOM 2316 C C . GLN B 1 78 ? 14.398 -10.711 -0.824 1 90.69 78 GLN B C 1
ATOM 2318 O O . GLN B 1 78 ? 13.43 -10.844 -0.073 1 90.69 78 GLN B O 1
ATOM 2323 N N . VAL B 1 79 ? 15.32 -9.836 -0.62 1 92.44 79 VAL B N 1
ATOM 2324 C CA . VAL B 1 79 ? 15.211 -8.859 0.459 1 92.44 79 VAL B CA 1
ATOM 2325 C C . VAL B 1 79 ? 13.961 -8.008 0.26 1 92.44 79 VAL B C 1
ATOM 2327 O O . VAL B 1 79 ? 13.188 -7.801 1.197 1 92.44 79 VAL B O 1
ATOM 2330 N N . MET B 1 80 ? 13.734 -7.57 -0.97 1 95.06 80 MET B N 1
ATOM 2331 C CA . MET B 1 80 ? 12.562 -6.766 -1.29 1 95.06 80 MET B CA 1
ATOM 2332 C C . MET B 1 80 ? 11.273 -7.52 -0.968 1 95.06 80 MET B C 1
ATOM 2334 O O . MET B 1 80 ? 10.383 -6.98 -0.317 1 95.06 80 MET B O 1
ATOM 2338 N N . VAL B 1 81 ? 11.25 -8.734 -1.373 1 94.69 81 VAL B N 1
ATOM 2339 C CA . VAL B 1 81 ? 10.047 -9.547 -1.199 1 94.69 81 VAL B CA 1
ATOM 2340 C C . VAL B 1 81 ? 9.812 -9.805 0.287 1 94.69 81 VAL B C 1
ATOM 2342 O O . VAL B 1 81 ? 8.695 -9.633 0.78 1 94.69 81 VAL B O 1
ATOM 2345 N N . ASN B 1 82 ? 10.875 -10.18 1.029 1 94.56 82 ASN B N 1
ATOM 2346 C CA . ASN B 1 82 ? 10.75 -10.445 2.457 1 94.56 82 ASN B CA 1
ATOM 2347 C C . ASN B 1 82 ? 10.305 -9.203 3.223 1 94.56 82 ASN B C 1
ATOM 2349 O O . ASN B 1 82 ? 9.445 -9.281 4.105 1 94.56 82 ASN B O 1
ATOM 2353 N N . VAL B 1 83 ? 10.852 -8.086 2.895 1 96.19 83 VAL B N 1
ATOM 2354 C CA . VAL B 1 83 ? 10.5 -6.836 3.551 1 96.19 83 VAL B CA 1
ATOM 2355 C C . VAL B 1 83 ? 9.047 -6.48 3.23 1 96.1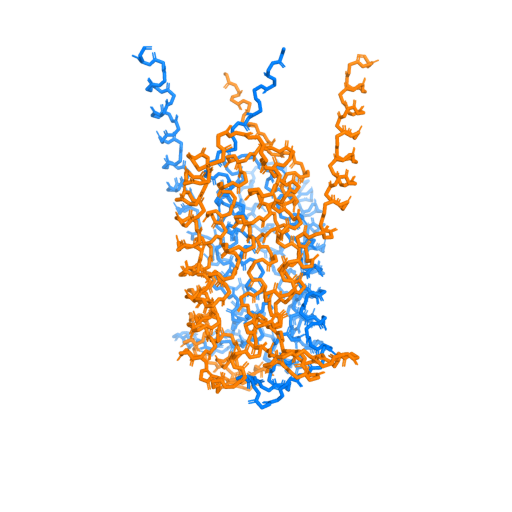9 83 VAL B C 1
ATOM 2357 O O . VAL B 1 83 ? 8.289 -6.086 4.117 1 96.19 83 VAL B O 1
ATOM 2360 N N . ALA B 1 84 ? 8.688 -6.633 1.974 1 97 84 ALA B N 1
ATOM 2361 C CA . ALA B 1 84 ? 7.32 -6.328 1.57 1 97 84 ALA B CA 1
ATOM 2362 C C . ALA B 1 84 ? 6.316 -7.211 2.307 1 97 84 ALA B C 1
ATOM 2364 O O . ALA B 1 84 ? 5.242 -6.754 2.701 1 97 84 ALA B O 1
ATOM 2365 N N . PHE B 1 85 ? 6.66 -8.43 2.484 1 95.5 85 PHE B N 1
ATOM 2366 C CA . PHE B 1 85 ? 5.773 -9.328 3.209 1 95.5 85 PHE B CA 1
ATOM 2367 C C . PHE B 1 85 ? 5.668 -8.922 4.676 1 95.5 85 PHE B C 1
ATOM 2369 O O . PHE B 1 85 ? 4.602 -9.047 5.281 1 95.5 85 PHE B O 1
ATOM 2376 N N . ALA B 1 86 ? 6.754 -8.477 5.238 1 97 86 ALA B N 1
ATOM 2377 C CA . ALA B 1 86 ? 6.699 -7.957 6.602 1 97 86 ALA B CA 1
ATOM 2378 C C . ALA B 1 86 ? 5.781 -6.742 6.691 1 97 86 ALA B C 1
ATOM 2380 O O . ALA B 1 86 ? 5.129 -6.52 7.711 1 97 86 ALA B O 1
ATOM 2381 N N . MET B 1 87 ? 5.711 -5.98 5.637 1 98.44 87 MET B N 1
ATOM 2382 C CA . MET B 1 87 ? 4.887 -4.777 5.613 1 98.44 87 MET B CA 1
ATOM 2383 C C . MET B 1 87 ? 3.406 -5.129 5.703 1 98.44 87 MET B C 1
ATOM 2385 O O . MET B 1 87 ? 2.576 -4.273 6.016 1 98.44 87 MET B O 1
ATOM 2389 N N . ASN B 1 88 ? 3.043 -6.406 5.398 1 98.38 88 ASN B N 1
ATOM 2390 C CA . ASN B 1 88 ? 1.657 -6.832 5.566 1 98.38 88 ASN B CA 1
ATOM 2391 C C . ASN B 1 88 ? 1.199 -6.684 7.016 1 98.38 88 ASN B C 1
ATOM 2393 O O . ASN B 1 88 ? 0.03 -6.395 7.273 1 98.38 88 ASN B O 1
ATOM 2397 N N . PHE B 1 89 ? 2.109 -6.828 7.934 1 98.38 89 PHE B N 1
ATOM 2398 C CA . PHE B 1 89 ? 1.766 -6.637 9.336 1 98.38 89 PHE B CA 1
ATOM 2399 C C . PHE B 1 89 ? 1.513 -5.164 9.633 1 98.38 89 PHE B C 1
ATOM 2401 O O . PHE B 1 89 ? 0.652 -4.828 10.453 1 98.38 89 PHE B O 1
ATOM 2408 N N . VAL B 1 90 ? 2.285 -4.309 9.023 1 98.62 90 VAL B N 1
ATOM 2409 C CA . VAL B 1 90 ? 2.051 -2.875 9.156 1 98.62 90 VAL B CA 1
ATOM 2410 C C . VAL B 1 90 ? 0.681 -2.52 8.578 1 98.62 90 VAL B C 1
ATOM 2412 O O . VAL B 1 90 ? -0.086 -1.781 9.203 1 98.62 90 VAL B O 1
ATOM 2415 N N . LEU B 1 91 ? 0.394 -3.078 7.402 1 98.75 91 LEU B N 1
ATOM 2416 C CA . LEU B 1 91 ? -0.917 -2.871 6.797 1 98.75 91 LEU B CA 1
ATOM 2417 C C . LEU B 1 91 ? -2.031 -3.266 7.762 1 98.75 91 LEU B C 1
ATOM 2419 O O . LEU B 1 91 ? -2.959 -2.49 7.996 1 98.75 91 LEU B O 1
ATOM 2423 N N . LEU B 1 92 ? -1.936 -4.461 8.312 1 98.75 92 LEU B N 1
ATOM 2424 C CA . LEU B 1 92 ? -2.984 -4.961 9.195 1 98.75 92 LEU B CA 1
ATOM 2425 C C . LEU B 1 92 ? -3.096 -4.105 10.445 1 98.75 92 LEU B C 1
ATOM 2427 O O . LEU B 1 92 ? -4.199 -3.838 10.93 1 98.75 92 LEU B O 1
ATOM 2431 N N . ALA B 1 93 ? -1.951 -3.715 11.008 1 98.69 93 ALA B N 1
ATOM 2432 C CA . ALA B 1 93 ? -1.974 -2.852 12.188 1 98.69 93 ALA B CA 1
ATOM 2433 C C . ALA B 1 93 ? -2.697 -1.54 11.898 1 98.69 93 ALA B C 1
ATOM 2435 O O . ALA B 1 93 ? -3.51 -1.079 12.703 1 98.69 93 ALA B O 1
ATOM 2436 N N . LEU B 1 94 ? -2.424 -0.956 10.797 1 98.69 94 LEU B N 1
ATOM 2437 C CA . LEU B 1 94 ? -3.043 0.312 10.43 1 98.69 94 LEU B CA 1
ATOM 2438 C C . LEU B 1 94 ? -4.531 0.131 10.156 1 98.69 94 LEU B C 1
ATOM 2440 O O . LEU B 1 94 ? -5.352 0.94 10.594 1 98.69 94 LEU B O 1
ATOM 2444 N N . VAL B 1 95 ? -4.883 -0.918 9.43 1 98.69 95 VAL B N 1
ATOM 2445 C CA . VAL B 1 95 ? -6.277 -1.196 9.094 1 98.69 95 VAL B CA 1
ATOM 2446 C C . VAL B 1 95 ? -7.074 -1.427 10.375 1 98.69 95 VAL B C 1
ATOM 2448 O O . VAL B 1 95 ? -8.125 -0.809 10.586 1 98.69 95 VAL B O 1
ATOM 2451 N N . TRP B 1 96 ? -6.57 -2.252 11.227 1 98.62 96 TRP B N 1
ATOM 2452 C CA . TRP B 1 96 ? -7.344 -2.625 12.406 1 98.62 96 TRP B CA 1
ATOM 2453 C C . TRP B 1 96 ? -7.363 -1.489 13.422 1 98.62 96 TRP B C 1
ATOM 2455 O O . TRP B 1 96 ? -8.336 -1.322 14.156 1 98.62 96 TRP B O 1
ATOM 2465 N N . SER B 1 97 ? -6.289 -0.663 13.539 1 98.06 97 SER B N 1
ATOM 2466 C CA . SER B 1 97 ? -6.348 0.529 14.383 1 98.06 97 SER B CA 1
ATOM 2467 C C . SER B 1 97 ? -7.438 1.485 13.906 1 98.06 97 SER B C 1
ATOM 2469 O O . SER B 1 97 ? -8.102 2.127 14.719 1 98.06 97 SER B O 1
ATOM 2471 N N . THR B 1 98 ? -7.625 1.577 12.641 1 98.25 98 THR B N 1
ATOM 2472 C CA . THR B 1 98 ? -8.648 2.451 12.086 1 98.25 98 THR B CA 1
ATOM 2473 C C . THR B 1 98 ? -10.039 1.852 12.297 1 98.25 98 THR B C 1
ATOM 2475 O O . THR B 1 98 ? -10.984 2.566 12.633 1 98.25 98 THR B O 1
ATOM 2478 N N . ILE B 1 99 ? -10.141 0.537 12.094 1 98.38 99 ILE B N 1
ATOM 2479 C CA . ILE B 1 99 ? -11.414 -0.138 12.312 1 98.38 99 ILE B CA 1
ATOM 2480 C C . ILE B 1 99 ? -11.852 0.05 13.766 1 98.38 99 ILE B C 1
ATOM 2482 O O . ILE B 1 99 ? -13.023 0.338 14.039 1 98.38 99 ILE B O 1
ATOM 2486 N N . GLY B 1 100 ? -10.93 -0.05 14.664 1 97.88 100 GLY B N 1
ATOM 2487 C CA . GLY B 1 100 ? -11.25 -0.005 16.078 1 97.88 100 GLY B CA 1
ATOM 2488 C C . GLY B 1 100 ? -11.484 1.403 16.594 1 97.88 100 GLY B C 1
ATOM 2489 O O . GLY B 1 100 ? -12.062 1.59 17.672 1 97.88 100 GLY B O 1
ATOM 2490 N N . ALA B 1 101 ? -11.039 2.424 15.883 1 96.94 101 ALA B N 1
ATOM 2491 C CA . ALA B 1 101 ? -11.188 3.811 16.312 1 96.94 101 ALA B CA 1
ATOM 2492 C C . ALA B 1 101 ? -12.641 4.27 16.188 1 96.94 101 ALA B C 1
ATOM 2494 O O . ALA B 1 101 ? -13.352 3.85 15.273 1 96.94 101 ALA B O 1
ATOM 2495 N N . PRO B 1 102 ? -13.086 5.188 17.094 1 96.12 102 PRO B N 1
ATOM 2496 C CA . PRO B 1 102 ? -14.461 5.68 17.047 1 96.12 102 PRO B CA 1
ATOM 2497 C C . PRO B 1 102 ? -14.758 6.461 15.766 1 96.12 102 PRO B C 1
ATOM 2499 O O . PRO B 1 102 ? -13.922 7.246 15.305 1 96.12 102 PRO B O 1
ATOM 2502 N N . ILE B 1 103 ? -15.906 6.188 15.227 1 96.94 103 ILE B N 1
ATOM 2503 C CA . ILE B 1 103 ? -16.281 6.781 13.945 1 96.94 103 ILE B CA 1
ATOM 2504 C C . ILE B 1 103 ? -17.172 8 14.18 1 96.94 103 ILE B C 1
ATOM 2506 O O . ILE B 1 103 ? -17.938 8.039 15.141 1 96.94 103 ILE B O 1
ATOM 2510 N N . ALA B 1 104 ? -16.953 8.992 13.406 1 95.88 104 ALA B N 1
ATOM 2511 C CA . ALA B 1 104 ? -17.938 10.062 13.266 1 95.88 104 ALA B CA 1
ATOM 2512 C C . ALA B 1 104 ? -18.938 9.742 12.148 1 95.88 104 ALA B C 1
ATOM 2514 O O . ALA B 1 104 ? -18.797 10.234 11.031 1 95.88 104 ALA B O 1
ATOM 2515 N N . ALA B 1 105 ? -19.969 9.141 12.516 1 93.94 105 ALA B N 1
ATOM 2516 C CA . ALA B 1 105 ? -20.891 8.547 11.555 1 93.94 105 ALA B CA 1
ATOM 2517 C C . ALA B 1 105 ? -21.484 9.609 10.633 1 93.94 105 ALA B C 1
ATOM 2519 O O . ALA B 1 105 ? -21.656 9.375 9.43 1 93.94 105 ALA B O 1
ATOM 2520 N N . ASP B 1 106 ? -21.641 10.766 11.148 1 92.38 106 ASP B N 1
ATOM 2521 C CA . ASP B 1 106 ? -22.312 11.812 10.383 1 92.38 106 ASP B CA 1
ATOM 2522 C C . ASP B 1 106 ? -21.328 12.508 9.438 1 92.38 106 ASP B C 1
ATOM 2524 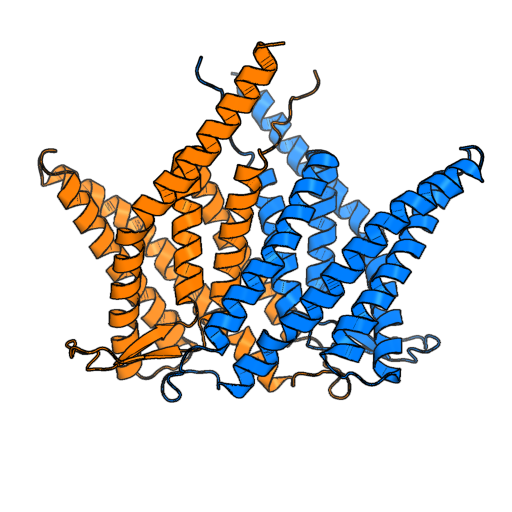O O . ASP B 1 106 ? -21.75 13.211 8.516 1 92.38 106 ASP B O 1
ATOM 2528 N N . ALA B 1 107 ? -20.109 12.281 9.641 1 94.44 107 ALA B N 1
ATOM 2529 C CA . ALA B 1 107 ? -19.109 12.984 8.844 1 94.44 107 ALA B CA 1
ATOM 2530 C C . ALA B 1 107 ? -18.344 12.016 7.945 1 94.44 107 ALA B C 1
ATOM 2532 O O . ALA B 1 107 ? -17.531 12.438 7.117 1 94.44 107 ALA B O 1
ATOM 2533 N N . SER B 1 108 ? -18.625 10.75 8.109 1 96.19 108 SER B N 1
ATOM 2534 C CA . SER B 1 108 ? -17.891 9.734 7.352 1 96.19 108 SER B CA 1
ATOM 2535 C C . SER B 1 108 ? -18.688 9.297 6.121 1 96.19 108 SER B C 1
ATOM 2537 O O . SER B 1 108 ? -19.891 9.016 6.211 1 96.19 108 SER B O 1
ATOM 2539 N N . SER B 1 109 ? -18.016 9.203 5.039 1 94.88 109 SER B N 1
ATOM 2540 C CA . SER B 1 109 ? -18.656 8.789 3.797 1 94.88 109 SER B CA 1
ATOM 2541 C C . SER B 1 109 ? -18.859 7.277 3.754 1 94.88 109 SER B C 1
ATOM 2543 O O . SER B 1 109 ? -19.562 6.762 2.883 1 94.88 109 SER B O 1
ATOM 2545 N N . VAL B 1 110 ? -18.188 6.574 4.566 1 96.31 110 VAL B N 1
ATOM 2546 C CA . VAL B 1 110 ? -18.328 5.125 4.672 1 96.31 110 VAL B CA 1
ATOM 2547 C C . VAL B 1 110 ? -18.812 4.754 6.074 1 96.31 110 VAL B C 1
ATOM 2549 O O . VAL B 1 110 ? -18.438 5.398 7.055 1 96.31 110 VAL B O 1
ATOM 2552 N N . SER B 1 111 ? -19.609 3.764 6.156 1 97.06 111 SER B N 1
ATOM 2553 C CA . SER B 1 111 ? -20.078 3.293 7.457 1 97.06 111 SER B CA 1
ATOM 2554 C C . SER B 1 111 ? -19.047 2.379 8.117 1 97.06 111 SER B C 1
ATOM 2556 O O . SER B 1 111 ? -18.156 1.863 7.445 1 97.06 111 SER B O 1
ATOM 2558 N N . GLN B 1 112 ? -19.234 2.264 9.414 1 97.44 112 GLN B N 1
ATOM 2559 C CA . GLN B 1 112 ? -18.359 1.369 10.164 1 97.44 112 GLN B CA 1
ATOM 2560 C C . GLN B 1 112 ? -18.422 -0.049 9.602 1 97.44 112 GLN B C 1
ATOM 2562 O O . GLN B 1 112 ? -17.375 -0.692 9.438 1 97.44 112 GLN B O 1
ATOM 2567 N N . ALA B 1 113 ? -19.578 -0.567 9.328 1 96.75 113 ALA B N 1
ATOM 2568 C CA . ALA B 1 113 ? -19.75 -1.932 8.836 1 96.75 113 ALA B CA 1
ATOM 2569 C C . ALA B 1 113 ? -19.109 -2.113 7.465 1 96.75 113 ALA B C 1
ATOM 2571 O O . ALA B 1 113 ? -18.406 -3.096 7.23 1 96.75 113 ALA B O 1
ATOM 2572 N N . GLN B 1 114 ? -19.359 -1.172 6.57 1 96.75 114 GLN B N 1
ATOM 2573 C CA . GLN B 1 114 ? -18.766 -1.232 5.242 1 96.75 114 GLN B CA 1
ATOM 2574 C C . GLN B 1 114 ? -17.234 -1.253 5.328 1 96.75 114 GLN B C 1
ATOM 2576 O O . GLN B 1 114 ? -16.594 -2.062 4.664 1 96.75 114 GLN B O 1
ATOM 2581 N N . PHE B 1 115 ? -16.766 -0.338 6.129 1 98.25 115 PHE B N 1
ATOM 2582 C CA . PHE B 1 115 ? -15.328 -0.195 6.285 1 98.25 115 PHE B CA 1
ATOM 2583 C C . PHE B 1 115 ? -14.719 -1.471 6.852 1 98.25 115 PHE B C 1
ATOM 2585 O O . PHE B 1 115 ? -13.75 -2 6.297 1 98.25 115 PHE B O 1
ATOM 2592 N N . ALA B 1 116 ? -15.273 -1.999 7.898 1 98.12 116 ALA B N 1
ATOM 2593 C CA . ALA B 1 116 ? -14.758 -3.188 8.578 1 98.12 116 ALA B CA 1
ATOM 2594 C C . ALA B 1 116 ? -14.844 -4.414 7.672 1 98.12 116 ALA B C 1
ATOM 2596 O O . ALA B 1 116 ? -13.922 -5.234 7.633 1 98.12 116 ALA B O 1
ATOM 2597 N N . ASP B 1 117 ? -15.875 -4.594 6.934 1 97.38 117 ASP B N 1
ATOM 2598 C CA . ASP B 1 117 ? -16.062 -5.758 6.07 1 97.38 117 ASP B CA 1
ATOM 2599 C C . ASP B 1 117 ? -15.031 -5.762 4.938 1 97.38 117 ASP B C 1
ATOM 2601 O O . ASP B 1 117 ? -14.406 -6.789 4.664 1 97.38 117 ASP B O 1
ATOM 2605 N N . VAL B 1 118 ? -14.898 -4.633 4.332 1 98.19 118 VAL B N 1
ATOM 2606 C CA . VAL B 1 118 ? -14.047 -4.559 3.145 1 98.19 118 VAL B CA 1
ATOM 2607 C C . VAL B 1 118 ? -12.578 -4.621 3.551 1 98.19 118 VAL B C 1
ATOM 2609 O O . VAL B 1 118 ? -11.828 -5.477 3.07 1 98.19 118 VAL B O 1
ATOM 2612 N N . LEU B 1 119 ? -12.172 -3.754 4.461 1 98.56 119 LEU B N 1
ATOM 2613 C CA . LEU B 1 119 ? -10.75 -3.686 4.781 1 98.56 119 LEU B CA 1
ATOM 2614 C C . LEU B 1 119 ? -10.367 -4.758 5.797 1 98.56 119 LEU B C 1
ATOM 2616 O O . LEU B 1 119 ? -9.234 -5.23 5.812 1 98.56 119 LEU B O 1
ATOM 2620 N N . GLY B 1 120 ? -11.305 -5.172 6.613 1 98.31 120 GLY B N 1
ATOM 2621 C CA . GLY B 1 120 ? -11.039 -6.262 7.539 1 98.31 120 GLY B CA 1
ATOM 2622 C C . GLY B 1 120 ? -10.766 -7.582 6.848 1 98.31 120 GLY B C 1
ATOM 2623 O O . GLY B 1 120 ? -10.117 -8.461 7.41 1 98.31 120 GLY B O 1
ATOM 2624 N N . ALA B 1 121 ? -11.266 -7.773 5.691 1 98.06 121 ALA B N 1
ATOM 2625 C CA . ALA B 1 121 ? -11.062 -8.984 4.902 1 98.06 121 ALA B CA 1
ATOM 2626 C C . ALA B 1 121 ? -9.578 -9.203 4.605 1 98.06 121 ALA B C 1
ATOM 2628 O O . ALA B 1 121 ? -9.148 -10.32 4.328 1 98.06 121 ALA B O 1
ATOM 2629 N N . SER B 1 122 ? -8.805 -8.109 4.684 1 98.12 122 SER B N 1
ATOM 2630 C CA . SER B 1 122 ? -7.371 -8.211 4.422 1 98.12 122 SER B CA 1
ATOM 2631 C C . SER B 1 122 ? -6.688 -9.141 5.418 1 98.12 122 SER B C 1
ATOM 2633 O O . SER B 1 122 ? -5.621 -9.695 5.133 1 98.12 122 SER B O 1
ATOM 2635 N N . THR B 1 123 ? -7.281 -9.328 6.594 1 98.38 123 THR B N 1
ATOM 2636 C CA . THR B 1 123 ? -6.684 -10.195 7.602 1 98.38 123 THR B CA 1
ATOM 2637 C C . THR B 1 123 ? -6.52 -11.609 7.062 1 98.38 123 THR B C 1
ATOM 2639 O O . THR B 1 123 ? -5.414 -12.156 7.062 1 98.38 123 THR B O 1
ATOM 2642 N N . GLY B 1 124 ? -7.633 -12.195 6.566 1 98.25 124 GLY B N 1
ATOM 2643 C CA . GLY B 1 124 ? -7.566 -13.531 5.996 1 98.25 124 GLY B CA 1
ATOM 2644 C C . GLY B 1 124 ? -6.656 -13.625 4.789 1 98.25 124 GLY B C 1
ATOM 2645 O O . GLY B 1 124 ? -5.93 -14.609 4.621 1 98.25 124 GLY B O 1
ATOM 2646 N N . ILE B 1 125 ? -6.695 -12.609 3.945 1 98 125 ILE B N 1
ATOM 2647 C CA . ILE B 1 125 ? -5.887 -12.578 2.73 1 98 125 ILE B CA 1
ATOM 2648 C C . ILE B 1 125 ? -4.406 -12.578 3.096 1 98 125 ILE B C 1
ATOM 2650 O O . ILE B 1 125 ? -3.621 -13.344 2.531 1 98 125 ILE B O 1
ATOM 2654 N N . VAL B 1 126 ? -4.035 -11.742 4.082 1 98.12 126 VAL B N 1
ATOM 2655 C CA . VAL B 1 126 ? -2.645 -11.633 4.504 1 98.12 126 VAL B CA 1
ATOM 2656 C C . VAL B 1 126 ? -2.195 -12.945 5.141 1 98.12 126 VAL B C 1
ATOM 2658 O O . VAL B 1 126 ? -1.108 -13.445 4.844 1 98.12 126 VAL B O 1
ATOM 2661 N N . VAL B 1 127 ? -3.002 -13.5 5.98 1 97.88 127 VAL B N 1
ATOM 2662 C CA . VAL B 1 127 ? -2.648 -14.75 6.645 1 97.88 127 VAL B CA 1
ATOM 2663 C C . VAL B 1 127 ? -2.457 -15.852 5.602 1 97.88 127 VAL B C 1
ATOM 2665 O O . VAL B 1 127 ? -1.473 -16.594 5.645 1 97.88 127 VAL B O 1
ATOM 2668 N N . GLY B 1 128 ? -3.432 -15.977 4.703 1 97.62 128 GLY B N 1
ATOM 2669 C CA . GLY B 1 128 ? -3.307 -16.953 3.633 1 97.62 128 GLY B CA 1
ATOM 2670 C C . GLY B 1 128 ? -2.072 -16.75 2.775 1 97.62 128 GLY B C 1
ATOM 2671 O O . GLY B 1 128 ? -1.378 -17.703 2.434 1 97.62 128 GLY B O 1
ATOM 2672 N N . SER B 1 129 ? -1.817 -15.516 2.418 1 95.88 129 SER B N 1
ATOM 2673 C CA . SER B 1 129 ? -0.656 -15.18 1.601 1 95.88 129 SER B CA 1
ATOM 2674 C C . SER B 1 129 ? 0.644 -15.531 2.314 1 95.88 129 SER B C 1
ATOM 2676 O O . SER B 1 129 ? 1.57 -16.062 1.703 1 95.88 129 SER B O 1
ATOM 2678 N N . LEU B 1 130 ? 0.738 -15.141 3.588 1 94.88 130 LEU B N 1
ATOM 2679 C CA . LEU B 1 130 ? 1.939 -15.422 4.367 1 94.88 130 LEU B CA 1
ATOM 2680 C C . LEU B 1 130 ? 2.16 -16.922 4.508 1 94.88 130 LEU B C 1
ATOM 2682 O O . LEU B 1 130 ? 3.287 -17.406 4.367 1 94.88 130 LEU B O 1
ATOM 2686 N N . ALA B 1 131 ? 1.13 -17.641 4.793 1 95.88 131 ALA B N 1
ATOM 2687 C CA . ALA B 1 131 ? 1.224 -19.094 4.906 1 95.88 131 ALA B CA 1
ATOM 2688 C C . ALA B 1 131 ? 1.682 -19.719 3.592 1 95.88 131 ALA B C 1
ATOM 2690 O O . ALA B 1 131 ? 2.576 -20.578 3.58 1 95.88 131 ALA B O 1
ATOM 2691 N N . ALA B 1 132 ? 1.026 -19.344 2.516 1 94.38 132 ALA B N 1
ATOM 2692 C CA . ALA B 1 132 ? 1.388 -19.859 1.198 1 94.38 132 ALA B CA 1
ATOM 2693 C C . ALA B 1 132 ? 2.846 -19.547 0.87 1 94.38 132 ALA B C 1
ATOM 2695 O O . ALA B 1 132 ? 3.564 -20.406 0.351 1 94.38 132 ALA B O 1
ATOM 2696 N N . TYR B 1 133 ? 3.234 -18.391 1.173 1 88.44 133 TYR B N 1
ATOM 2697 C CA . TYR B 1 133 ? 4.598 -17.953 0.889 1 88.44 133 TYR B CA 1
ATOM 2698 C C . TYR B 1 133 ? 5.613 -18.812 1.643 1 88.44 133 TYR B C 1
ATOM 2700 O O . TYR B 1 133 ? 6.586 -19.297 1.057 1 88.44 133 TYR B O 1
ATOM 2708 N N . VAL B 1 134 ? 5.488 -18.953 2.922 1 88.62 134 VAL B N 1
ATOM 2709 C CA . VAL B 1 134 ? 6.41 -19.719 3.764 1 88.62 134 VAL B CA 1
ATOM 2710 C C . VAL B 1 134 ? 6.488 -21.156 3.273 1 88.62 134 VAL B C 1
ATOM 2712 O O . VAL B 1 134 ? 7.578 -21.719 3.146 1 88.62 134 VAL B O 1
ATOM 2715 N N . VAL B 1 135 ? 5.383 -21.75 2.943 1 87.25 135 VAL B N 1
ATOM 2716 C CA . VAL B 1 135 ? 5.336 -23.141 2.514 1 87.25 135 VAL B CA 1
ATOM 2717 C C . VAL B 1 135 ? 5.938 -23.266 1.115 1 87.25 135 VAL B C 1
ATOM 2719 O O . VAL B 1 135 ? 6.738 -24.172 0.857 1 87.25 135 VAL B O 1
ATOM 2722 N N . SER B 1 136 ? 5.551 -22.344 0.245 1 80.56 136 SER B N 1
ATOM 2723 C CA . SER B 1 136 ? 6.012 -22.422 -1.137 1 80.56 136 SER B CA 1
ATOM 2724 C C . SER B 1 136 ? 7.516 -22.188 -1.23 1 80.56 136 SER B C 1
ATOM 2726 O O . SER B 1 136 ? 8.188 -22.766 -2.086 1 80.56 136 SER B O 1
ATOM 2728 N N . GLN B 1 137 ? 8.008 -21.312 -0.442 1 74.38 137 GLN B N 1
ATOM 2729 C CA . GLN B 1 137 ? 9.438 -21.062 -0.434 1 74.38 137 GLN B CA 1
ATOM 2730 C C . GLN B 1 137 ? 10.219 -22.297 -0.003 1 74.38 137 GLN B C 1
ATOM 2732 O O . GLN B 1 137 ? 11.281 -22.594 -0.562 1 74.38 137 GLN B O 1
ATOM 2737 N N . ASN B 1 138 ? 9.773 -22.984 0.926 1 76.62 138 ASN B N 1
ATOM 2738 C CA . ASN B 1 138 ? 10.43 -24.188 1.396 1 76.62 138 ASN B CA 1
ATOM 2739 C C . ASN B 1 138 ? 10.281 -25.328 0.395 1 76.62 138 ASN B C 1
ATOM 2741 O O . ASN B 1 138 ? 11.188 -26.141 0.227 1 76.62 138 ASN B O 1
ATOM 2745 N N . TRP B 1 139 ? 9.172 -25.375 -0.244 1 70.75 139 TRP B N 1
ATOM 2746 C CA . TRP B 1 139 ? 8.906 -26.406 -1.237 1 70.75 139 TRP B CA 1
ATOM 2747 C C . TRP B 1 139 ? 9.828 -26.266 -2.441 1 70.75 139 TRP B C 1
ATOM 2749 O O . TRP B 1 139 ? 10.352 -27.25 -2.965 1 70.75 139 TRP B O 1
ATOM 2759 N N . ASP B 1 140 ? 10.023 -25.062 -2.826 1 65.12 140 ASP B N 1
ATOM 2760 C CA . ASP B 1 140 ? 10.883 -24.781 -3.973 1 65.12 140 ASP B CA 1
ATOM 2761 C C . ASP B 1 140 ? 12.305 -25.266 -3.727 1 65.12 140 ASP B C 1
ATOM 2763 O O . ASP B 1 140 ? 12.938 -25.828 -4.621 1 65.12 140 ASP B O 1
ATOM 2767 N N . VAL B 1 141 ? 12.727 -25.203 -2.555 1 61.88 141 VAL B N 1
ATOM 2768 C CA . VAL B 1 141 ? 14.07 -25.641 -2.188 1 61.88 141 VAL B CA 1
ATOM 2769 C C . VAL B 1 141 ? 14.148 -27.172 -2.221 1 61.88 141 VAL B C 1
ATOM 2771 O O . VAL B 1 141 ? 15.133 -27.734 -2.703 1 61.88 141 VAL B O 1
ATOM 2774 N N . ILE B 1 142 ? 13.133 -27.75 -1.803 1 62.41 142 ILE B N 1
ATOM 2775 C CA . ILE B 1 142 ? 13.094 -29.203 -1.719 1 62.41 142 ILE B CA 1
ATOM 2776 C C . ILE B 1 142 ? 13.008 -29.797 -3.121 1 62.41 142 ILE B C 1
ATOM 2778 O O . ILE B 1 142 ? 13.742 -30.734 -3.453 1 62.41 142 ILE B O 1
ATOM 2782 N N . VAL B 1 143 ? 12.109 -29.25 -3.934 1 62.41 143 VAL B N 1
ATOM 2783 C CA . VAL B 1 143 ? 11.875 -29.828 -5.254 1 62.41 143 VAL B CA 1
ATOM 2784 C C . VAL B 1 143 ? 13.094 -29.578 -6.145 1 62.41 143 VAL B C 1
ATOM 2786 O O . VAL B 1 143 ? 13.477 -30.453 -6.934 1 62.41 143 VAL B O 1
ATOM 2789 N N . PHE B 1 144 ? 13.633 -28.469 -6.012 1 59.31 144 PHE B N 1
ATOM 2790 C CA . PHE B 1 144 ? 14.836 -28.203 -6.785 1 59.31 144 PHE B CA 1
ATOM 2791 C C . PHE B 1 144 ? 15.93 -29.219 -6.48 1 59.31 144 PHE B C 1
ATOM 2793 O O . PHE B 1 144 ? 16.562 -29.75 -7.398 1 59.31 144 PHE B O 1
ATOM 2800 N N . HIS B 1 145 ? 16.109 -29.5 -5.312 1 57.66 145 HIS B N 1
ATOM 2801 C CA . HIS B 1 145 ? 17.141 -30.453 -4.922 1 57.66 145 HIS B CA 1
ATOM 2802 C C . HIS B 1 145 ? 16.781 -31.875 -5.367 1 57.66 145 HIS B C 1
ATOM 2804 O O . HIS B 1 145 ? 17.641 -32.625 -5.816 1 57.66 145 HIS B O 1
ATOM 2810 N N . ARG B 1 146 ? 15.578 -32.125 -5.336 1 59.59 146 ARG B N 1
ATOM 2811 C CA . ARG B 1 146 ? 15.141 -33.469 -5.699 1 59.59 146 ARG B CA 1
ATOM 2812 C C . ARG B 1 146 ? 15.258 -33.688 -7.203 1 59.59 146 ARG B C 1
ATOM 2814 O O . ARG B 1 146 ? 15.672 -34.75 -7.652 1 59.59 146 ARG B O 1
ATOM 2821 N N . ILE B 1 147 ? 14.82 -32.719 -7.945 1 58.62 147 ILE B N 1
ATOM 2822 C CA . ILE B 1 147 ? 14.883 -32.844 -9.398 1 58.62 147 ILE B CA 1
ATOM 2823 C C . ILE B 1 147 ? 16.344 -32.844 -9.852 1 58.62 147 ILE B C 1
ATOM 2825 O O . ILE B 1 147 ? 16.703 -33.594 -10.773 1 58.62 147 ILE B O 1
ATOM 2829 N N . ARG B 1 148 ? 17.094 -32.031 -9.219 1 57.56 148 ARG B N 1
ATOM 2830 C CA . ARG B 1 148 ? 18.516 -32.062 -9.5 1 57.56 148 ARG B CA 1
ATOM 2831 C C . ARG B 1 148 ? 19.094 -33.469 -9.289 1 57.56 148 ARG B C 1
ATOM 2833 O O . ARG B 1 148 ? 19.875 -33.938 -10.109 1 57.56 148 ARG B O 1
ATOM 2840 N N . ASP B 1 149 ? 18.609 -34 -8.273 1 59.44 149 ASP B N 1
ATOM 2841 C CA . ASP B 1 149 ? 19.109 -35.344 -7.945 1 59.44 149 ASP B CA 1
ATOM 2842 C C . ASP B 1 149 ? 18.547 -36.375 -8.914 1 59.44 149 ASP B C 1
ATOM 2844 O O . ASP B 1 149 ? 19.219 -37.375 -9.227 1 59.44 149 ASP B O 1
ATOM 2848 N N . ALA B 1 150 ? 17.344 -36.062 -9.398 1 57 150 ALA B N 1
ATOM 2849 C CA . ALA B 1 150 ? 16.672 -37.062 -10.211 1 57 150 ALA B CA 1
ATOM 2850 C C . ALA B 1 150 ? 17.078 -36.938 -11.68 1 57 150 ALA B C 1
ATOM 2852 O O . ALA B 1 150 ? 17 -37.938 -12.43 1 57 150 ALA B O 1
ATOM 2853 N N . THR B 1 151 ? 17.297 -35.781 -12.234 1 56.88 151 THR B N 1
ATOM 2854 C CA . THR B 1 151 ? 17.516 -35.656 -13.672 1 56.88 151 THR B CA 1
ATOM 2855 C C . THR B 1 151 ? 19 -35.469 -13.977 1 56.88 151 THR B C 1
ATOM 2857 O O . THR B 1 151 ? 19.375 -35.156 -15.117 1 56.88 151 THR B O 1
ATOM 2860 N N . ASP B 1 152 ? 19.766 -35.875 -13.375 1 54.12 152 ASP B N 1
ATOM 2861 C CA . ASP B 1 152 ? 21.203 -35.844 -13.633 1 54.12 152 ASP B CA 1
ATOM 2862 C C . ASP B 1 152 ? 21.578 -34.594 -14.391 1 54.12 152 ASP B C 1
ATOM 2864 O O . ASP B 1 152 ? 22.406 -34.625 -15.312 1 54.12 152 ASP B O 1
ATOM 2868 N N . GLY B 1 153 ? 21.016 -33.375 -14.297 1 54.78 153 GLY B N 1
ATOM 2869 C CA . GLY B 1 153 ? 21.453 -32.094 -14.828 1 54.78 153 GLY B CA 1
ATOM 2870 C C . GLY B 1 153 ? 20.906 -31.812 -16.219 1 54.78 153 GLY B C 1
ATOM 2871 O O . GLY B 1 153 ? 21.094 -30.719 -16.734 1 54.78 153 GLY B O 1
ATOM 2872 N N . GLU B 1 154 ? 20.344 -32.656 -17.078 1 53.03 154 GLU B N 1
ATOM 2873 C CA . GLU B 1 154 ? 20.172 -32.5 -18.516 1 53.03 154 GLU B CA 1
ATOM 2874 C C . GLU B 1 154 ? 18.875 -31.766 -18.844 1 53.03 154 GLU B C 1
ATOM 2876 O O . GLU B 1 154 ? 18.766 -31.125 -19.891 1 53.03 154 GLU B O 1
ATOM 2881 N N . HIS B 1 155 ? 17.859 -31.703 -18.188 1 56.97 155 HIS B N 1
ATOM 2882 C CA . HIS B 1 155 ? 16.609 -31.078 -18.594 1 56.97 155 HIS B CA 1
ATOM 2883 C C . HIS B 1 155 ? 16.172 -30.031 -17.578 1 56.97 155 HIS B C 1
ATOM 2885 O O . HIS B 1 155 ? 15.094 -30.125 -17 1 56.97 155 HIS B O 1
ATOM 2891 N N . LEU B 1 156 ? 17.016 -29.031 -17.516 1 56.38 156 LEU B N 1
ATOM 2892 C CA . LEU B 1 156 ? 16.953 -28 -16.484 1 56.38 156 LEU B CA 1
ATOM 2893 C C . LEU B 1 156 ? 15.711 -27.125 -16.688 1 56.38 156 LEU B C 1
ATOM 2895 O O . LEU B 1 156 ? 15.086 -26.719 -15.703 1 56.38 156 LEU B O 1
ATOM 2899 N N . TRP B 1 157 ? 15.367 -27 -18.031 1 57.62 157 TRP B N 1
ATOM 2900 C CA . TRP B 1 157 ? 14.242 -26.109 -18.312 1 57.62 157 TRP B CA 1
ATOM 2901 C C . TRP B 1 157 ? 12.93 -26.734 -17.844 1 57.62 157 TRP B C 1
ATOM 2903 O O . TRP B 1 157 ? 12.07 -26.047 -17.281 1 57.62 157 TRP B O 1
ATOM 2913 N N . LEU B 1 158 ? 12.789 -28.062 -18.094 1 57.75 158 LEU B N 1
ATOM 2914 C CA . LEU B 1 158 ? 11.586 -28.766 -17.672 1 57.75 158 LEU B CA 1
ATOM 2915 C C . LEU B 1 158 ? 11.477 -28.781 -16.141 1 57.75 158 LEU B C 1
ATOM 2917 O O . LEU B 1 158 ? 10.375 -28.703 -15.594 1 57.75 158 LEU B O 1
ATOM 2921 N N . ARG B 1 159 ? 12.625 -28.719 -15.562 1 58.5 159 ARG B N 1
ATOM 2922 C CA . ARG B 1 159 ? 12.68 -28.719 -14.102 1 58.5 159 ARG B CA 1
ATOM 2923 C C . ARG B 1 159 ? 12.164 -27.391 -13.539 1 58.5 159 ARG B C 1
ATOM 2925 O O . ARG B 1 159 ? 11.422 -27.391 -12.555 1 58.5 159 ARG B O 1
ATOM 2932 N N . ASN B 1 160 ? 12.508 -26.422 -14.336 1 61.19 160 ASN B N 1
ATOM 2933 C CA . ASN B 1 160 ? 12.117 -25.094 -13.867 1 61.19 160 ASN B CA 1
ATOM 2934 C C . ASN B 1 160 ? 10.617 -24.859 -14.031 1 61.19 160 ASN B C 1
ATOM 2936 O O . ASN B 1 160 ? 9.961 -24.328 -13.133 1 61.19 160 ASN B O 1
ATOM 2940 N N . ILE B 1 161 ? 10.172 -25.375 -15.148 1 66.81 161 ILE B N 1
ATOM 2941 C CA . ILE B 1 161 ? 8.75 -25.172 -15.422 1 66.81 161 ILE B CA 1
ATOM 2942 C C . ILE B 1 161 ? 7.918 -26.047 -14.484 1 66.81 161 ILE B C 1
ATOM 2944 O O . ILE B 1 161 ? 6.898 -25.609 -13.953 1 66.81 161 ILE B O 1
ATOM 2948 N N . GLY B 1 162 ? 8.406 -27.219 -14.359 1 70.94 162 GLY B N 1
ATOM 2949 C CA . GLY B 1 162 ? 7.707 -28.141 -13.477 1 70.94 162 GLY B CA 1
ATOM 2950 C C . GLY B 1 162 ? 7.727 -27.703 -12.023 1 70.94 162 GLY B C 1
ATOM 2951 O O . GLY B 1 162 ? 6.707 -27.781 -11.336 1 70.94 162 GLY B O 1
ATOM 2952 N N . SER B 1 163 ? 8.898 -27.25 -11.57 1 69.44 163 SER B N 1
ATOM 2953 C CA . SER B 1 163 ? 9.031 -26.781 -10.188 1 69.44 163 SER B CA 1
ATOM 2954 C C . SER B 1 163 ? 8.156 -25.562 -9.938 1 69.44 163 SER B C 1
ATOM 2956 O O . SER B 1 163 ? 7.488 -25.469 -8.906 1 69.44 163 SER B O 1
ATOM 2958 N N . THR B 1 164 ? 8.07 -24.656 -10.922 1 72.44 164 THR B N 1
ATOM 2959 C CA . THR B 1 164 ? 7.242 -23.469 -10.781 1 72.44 164 THR B CA 1
ATOM 2960 C C . THR B 1 164 ? 5.762 -23.828 -10.766 1 72.44 164 THR B C 1
ATOM 2962 O O . THR B 1 164 ? 5.004 -23.344 -9.93 1 72.44 164 THR B O 1
ATOM 2965 N N . ALA B 1 165 ? 5.441 -24.703 -11.656 1 80.75 165 ALA B N 1
ATOM 2966 C CA . ALA B 1 165 ? 4.043 -25.109 -11.75 1 80.75 165 ALA B CA 1
ATOM 2967 C C . ALA B 1 165 ? 3.576 -25.766 -10.461 1 80.75 165 ALA B C 1
ATOM 2969 O O . ALA B 1 165 ? 2.479 -25.484 -9.969 1 80.75 165 ALA B O 1
ATOM 2970 N N . THR B 1 166 ? 4.406 -26.594 -9.883 1 83.38 166 THR B N 1
ATOM 2971 C CA . THR B 1 166 ? 4.027 -27.312 -8.664 1 83.38 166 THR B CA 1
ATOM 2972 C C . THR B 1 166 ? 4.02 -26.359 -7.465 1 83.38 166 THR B C 1
ATOM 2974 O O . THR B 1 166 ? 3.123 -26.422 -6.625 1 83.38 166 THR B O 1
ATOM 2977 N N . SER B 1 167 ? 5.016 -25.547 -7.348 1 82.19 167 SER B N 1
ATOM 2978 C CA . SER B 1 167 ? 5.066 -24.594 -6.238 1 82.19 167 SER B CA 1
ATOM 2979 C C . SER B 1 167 ? 3.883 -23.641 -6.277 1 82.19 167 SER B C 1
ATOM 2981 O O . SER B 1 167 ? 3.332 -23.281 -5.238 1 82.19 167 SER B O 1
ATOM 2983 N N . GLN B 1 168 ? 3.508 -23.266 -7.48 1 86.38 168 GLN B N 1
ATOM 2984 C CA . GLN B 1 168 ? 2.383 -22.344 -7.625 1 86.38 168 GLN B CA 1
ATOM 2985 C C . GLN B 1 168 ? 1.068 -23.016 -7.238 1 86.38 168 GLN B C 1
ATOM 2987 O O . GLN B 1 168 ? 0.169 -22.375 -6.699 1 86.38 168 GLN B O 1
ATOM 2992 N N . LEU B 1 169 ? 1.004 -24.297 -7.609 1 90.62 169 LEU B N 1
ATOM 2993 C CA . LEU B 1 169 ? -0.204 -25.016 -7.23 1 90.62 169 LEU B CA 1
ATOM 2994 C C . LEU B 1 169 ? -0.34 -25.094 -5.711 1 90.62 169 LEU B C 1
ATOM 2996 O O . LEU B 1 169 ? -1.416 -24.828 -5.168 1 90.62 169 LEU B O 1
ATOM 3000 N N . ILE B 1 170 ? 0.718 -25.422 -5.039 1 91.44 170 ILE B N 1
ATOM 3001 C CA . ILE B 1 170 ? 0.722 -25.5 -3.582 1 91.44 170 ILE B CA 1
ATOM 3002 C C . ILE B 1 170 ? 0.405 -24.125 -2.992 1 91.44 170 ILE B C 1
ATOM 3004 O O . ILE B 1 170 ? -0.426 -24.016 -2.088 1 91.44 170 ILE B O 1
ATOM 3008 N N . ASP B 1 171 ? 1.044 -23.156 -3.488 1 92.44 171 ASP B N 1
ATOM 3009 C CA . ASP B 1 171 ? 0.809 -21.797 -3.045 1 92.44 171 ASP B CA 1
ATOM 3010 C C . ASP B 1 171 ? -0.666 -21.422 -3.178 1 92.44 171 ASP B C 1
ATOM 3012 O O . ASP B 1 171 ? -1.27 -20.906 -2.232 1 92.44 171 ASP B O 1
ATOM 3016 N N . THR B 1 172 ? -1.239 -21.75 -4.285 1 95 172 THR B N 1
ATOM 3017 C CA . THR B 1 172 ? -2.609 -21.344 -4.586 1 95 172 THR B CA 1
ATOM 3018 C C . THR B 1 172 ? -3.596 -22.078 -3.68 1 95 172 THR B C 1
ATOM 3020 O O . THR B 1 172 ? -4.535 -21.469 -3.158 1 95 172 THR B O 1
ATOM 3023 N N . VAL B 1 173 ? -3.393 -23.344 -3.518 1 96.44 173 VAL B N 1
ATOM 3024 C CA . VAL B 1 173 ? -4.281 -24.141 -2.686 1 96.44 173 VAL B CA 1
ATOM 3025 C C . VAL B 1 173 ? -4.25 -23.625 -1.248 1 96.44 173 VAL B C 1
ATOM 3027 O O . VAL B 1 173 ? -5.297 -23.469 -0.615 1 96.44 173 VAL B O 1
ATOM 3030 N N . ILE B 1 174 ? -3.109 -23.344 -0.735 1 96.88 174 ILE B N 1
ATOM 3031 C CA . ILE B 1 174 ? -2.961 -22.859 0.634 1 96.88 174 ILE B CA 1
ATOM 3032 C C . ILE B 1 174 ? -3.588 -21.484 0.765 1 96.88 174 ILE B C 1
ATOM 3034 O O . ILE B 1 174 ? -4.348 -21.219 1.701 1 96.88 174 ILE B O 1
ATOM 3038 N N . PHE B 1 175 ? -3.32 -20.672 -0.13 1 97.25 175 PHE B N 1
ATOM 3039 C CA . PHE B 1 175 ? -3.832 -19.297 -0.091 1 97.25 175 PHE B CA 1
ATOM 3040 C C . PHE B 1 175 ? -5.355 -19.297 -0.137 1 97.25 175 PHE B C 1
ATOM 3042 O O . PHE B 1 175 ? -6.004 -18.703 0.726 1 97.25 175 PHE B O 1
ATOM 3049 N N . VAL B 1 176 ? -5.914 -19.969 -1.112 1 97.56 176 VAL B N 1
ATOM 3050 C CA . VAL B 1 176 ? -7.363 -19.969 -1.27 1 97.56 176 VAL B CA 1
ATOM 3051 C C . VAL B 1 176 ? -8.008 -20.719 -0.112 1 97.56 176 VAL B C 1
ATOM 3053 O O . VAL B 1 176 ? -9.055 -20.312 0.401 1 97.56 176 VAL B O 1
ATOM 3056 N N . GLY B 1 177 ? -7.418 -21.797 0.21 1 98.06 177 GLY B N 1
ATOM 3057 C CA . GLY B 1 177 ? -7.938 -22.547 1.337 1 98.06 177 GLY B CA 1
ATOM 3058 C C . GLY B 1 177 ? -8.008 -21.75 2.617 1 98.06 177 GLY B C 1
ATOM 3059 O O . GLY B 1 177 ? -9.023 -21.766 3.318 1 98.06 177 GLY B O 1
ATOM 3060 N N . ILE B 1 178 ? -7.016 -20.984 2.959 1 98 178 ILE B N 1
ATOM 3061 C CA . ILE B 1 178 ? -6.938 -20.234 4.215 1 98 178 ILE B CA 1
ATOM 3062 C C . ILE B 1 178 ? -7.684 -18.906 4.078 1 98 178 ILE B C 1
ATOM 3064 O O . ILE B 1 178 ? -8.586 -18.609 4.867 1 98 178 ILE B O 1
ATOM 3068 N N . ALA B 1 179 ? -7.395 -18.125 3.07 1 98.12 179 ALA B N 1
ATOM 3069 C CA . ALA B 1 179 ? -7.945 -16.781 2.924 1 98.12 179 ALA B CA 1
ATOM 3070 C C . ALA B 1 179 ? -9.445 -16.828 2.635 1 98.12 179 ALA B C 1
ATOM 3072 O O . ALA B 1 179 ? -10.234 -16.188 3.324 1 98.12 179 ALA B O 1
ATOM 3073 N N . PHE B 1 180 ? -9.875 -17.688 1.734 1 98.06 180 PHE B N 1
ATOM 3074 C CA . PHE B 1 180 ? -11.242 -17.609 1.228 1 98.06 180 PHE B CA 1
ATOM 3075 C C . PHE B 1 180 ? -12.133 -18.641 1.906 1 98.06 180 PHE B C 1
ATOM 3077 O O . PHE B 1 180 ? -13.242 -18.328 2.328 1 98.06 180 PHE B O 1
ATOM 3084 N N . PHE B 1 181 ? -11.664 -19.828 1.954 1 97.5 181 PHE B N 1
ATOM 3085 C CA . PHE B 1 181 ? -12.5 -20.859 2.545 1 97.5 181 PHE B CA 1
ATOM 3086 C C . PHE B 1 181 ? -12.57 -20.703 4.059 1 97.5 181 PHE B C 1
ATOM 3088 O O . PHE B 1 181 ? -13.656 -20.594 4.629 1 97.5 181 PHE B O 1
ATOM 3095 N N . LEU B 1 182 ? -11.492 -20.641 4.762 1 97.25 182 LEU B N 1
ATOM 3096 C CA . LEU B 1 182 ? -11.445 -20.641 6.223 1 97.25 182 LEU B CA 1
ATOM 3097 C C . LEU B 1 182 ? -11.797 -19.266 6.781 1 97.25 182 LEU B C 1
ATOM 3099 O O . LEU B 1 182 ? -12.625 -19.156 7.68 1 97.25 182 LEU B O 1
ATOM 3103 N N . PHE B 1 183 ? -11.219 -18.203 6.336 1 97.31 183 PHE B N 1
ATOM 3104 C CA . PHE B 1 183 ? -11.352 -16.875 6.941 1 97.31 183 PHE B CA 1
ATOM 3105 C C . PHE B 1 183 ? -12.562 -16.141 6.383 1 97.31 183 PHE B C 1
ATOM 3107 O O . PHE B 1 183 ? -13.32 -15.516 7.133 1 97.31 183 PHE B O 1
ATOM 3114 N N . LEU B 1 184 ? -12.773 -16.219 5.07 1 96.56 184 LEU B N 1
ATOM 3115 C CA . LEU B 1 184 ? -13.805 -15.367 4.473 1 96.56 184 LEU B CA 1
ATOM 3116 C C . LEU B 1 184 ? -15.094 -16.156 4.246 1 96.56 184 LEU B C 1
ATOM 3118 O O . LEU B 1 184 ? -16.094 -15.594 3.811 1 96.56 184 LEU B O 1
ATOM 3122 N N . GLY B 1 185 ? -15.047 -17.484 4.457 1 96.31 185 GLY B N 1
ATOM 3123 C CA . GLY B 1 185 ? -16.25 -18.281 4.477 1 96.31 185 GLY B CA 1
ATOM 3124 C C . GLY B 1 185 ? -16.797 -18.578 3.09 1 96.31 185 GLY B C 1
ATOM 3125 O O . GLY B 1 185 ? -18 -18.766 2.916 1 96.31 185 GLY B O 1
ATOM 3126 N N . VAL B 1 186 ? -15.969 -18.562 2.139 1 95.69 186 VAL B N 1
ATOM 3127 C CA . VAL B 1 186 ? -16.375 -18.891 0.775 1 95.69 186 VAL B CA 1
ATOM 3128 C C . VAL B 1 186 ? -16.734 -20.359 0.678 1 95.69 186 VAL B C 1
ATOM 3130 O O . VAL B 1 186 ? -16.016 -21.219 1.191 1 95.69 186 VAL B O 1
ATOM 3133 N N . PRO B 1 187 ? -17.844 -20.672 0.006 1 95.44 187 PRO B N 1
ATOM 3134 C CA . PRO B 1 187 ? -18.234 -22.078 -0.143 1 95.44 187 PRO B CA 1
ATOM 3135 C C . PRO B 1 187 ? -17.156 -22.906 -0.849 1 95.44 187 PRO B C 1
ATOM 3137 O O . PRO B 1 187 ? -16.406 -22.391 -1.673 1 95.44 187 PRO B O 1
ATOM 3140 N N . LEU B 1 188 ? -17.188 -24.203 -0.612 1 94.75 188 LEU B N 1
ATOM 3141 C CA . LEU B 1 188 ? -16.156 -25.109 -1.104 1 94.75 188 LEU B CA 1
ATOM 3142 C C . LEU B 1 188 ? -16.109 -25.109 -2.629 1 94.75 188 LEU B C 1
ATOM 3144 O O . LEU B 1 188 ? -15.039 -25.047 -3.227 1 94.75 188 LEU B O 1
ATOM 3148 N N . GLU B 1 189 ? -17.266 -25.141 -3.223 1 93 189 GLU B N 1
ATOM 3149 C CA . GLU B 1 189 ? -17.328 -25.172 -4.68 1 93 189 GLU B CA 1
ATOM 3150 C C . GLU B 1 189 ? -16.703 -23.922 -5.285 1 93 189 GLU B C 1
ATOM 3152 O O . GLU B 1 189 ? -15.945 -24.016 -6.254 1 93 189 GLU B O 1
ATOM 3157 N N . ALA B 1 190 ? -17.031 -22.859 -4.695 1 94.06 190 ALA B N 1
ATOM 3158 C CA . ALA B 1 190 ? -16.469 -21.594 -5.168 1 94.06 190 ALA B CA 1
ATOM 3159 C C . ALA B 1 190 ? -14.969 -21.531 -4.895 1 94.06 190 ALA B C 1
ATOM 3161 O O . ALA B 1 190 ? -14.211 -21 -5.707 1 94.06 190 ALA B O 1
ATOM 3162 N N . ALA B 1 191 ? -14.562 -22.062 -3.795 1 95.88 191 ALA B N 1
ATOM 3163 C CA . ALA B 1 191 ? -13.148 -22.094 -3.449 1 95.88 191 ALA B CA 1
ATOM 3164 C C . ALA B 1 191 ? -12.352 -22.922 -4.449 1 95.88 191 ALA B C 1
ATOM 3166 O O . ALA B 1 191 ? -11.25 -22.547 -4.848 1 95.88 191 ALA B O 1
ATOM 3167 N N . LEU B 1 192 ? -12.883 -24.016 -4.867 1 94.44 192 LEU B N 1
ATOM 3168 C CA . LEU B 1 192 ? -12.219 -24.859 -5.852 1 94.44 192 LEU B CA 1
ATOM 3169 C C . LEU B 1 192 ? -12.109 -24.156 -7.195 1 94.44 192 LEU B C 1
ATOM 3171 O O . LEU B 1 192 ? -11.07 -24.234 -7.863 1 94.44 192 LEU B O 1
ATOM 3175 N N . SER B 1 193 ? -13.164 -23.516 -7.508 1 93.12 193 SER B N 1
ATOM 3176 C CA . SER B 1 193 ? -13.125 -22.734 -8.734 1 93.12 193 SER B CA 1
ATOM 3177 C C . SER B 1 193 ? -12.07 -21.641 -8.656 1 93.12 193 SER B C 1
ATOM 3179 O O . SER B 1 193 ? -11.383 -21.344 -9.641 1 93.12 193 SER B O 1
ATOM 3181 N N . LEU B 1 194 ? -11.961 -21 -7.508 1 95.62 194 LEU B N 1
ATOM 3182 C CA . LEU B 1 194 ? -10.953 -19.984 -7.285 1 95.62 194 LEU B CA 1
ATOM 3183 C C . LEU B 1 194 ? -9.547 -20.562 -7.43 1 95.62 194 LEU B C 1
ATOM 3185 O O . LEU B 1 194 ? -8.656 -19.906 -7.969 1 95.62 194 LEU B O 1
ATOM 3189 N N . ILE B 1 195 ? -9.367 -21.734 -6.918 1 95.94 195 ILE B N 1
ATOM 3190 C CA . ILE B 1 195 ? -8.062 -22.375 -7.008 1 95.94 195 ILE B CA 1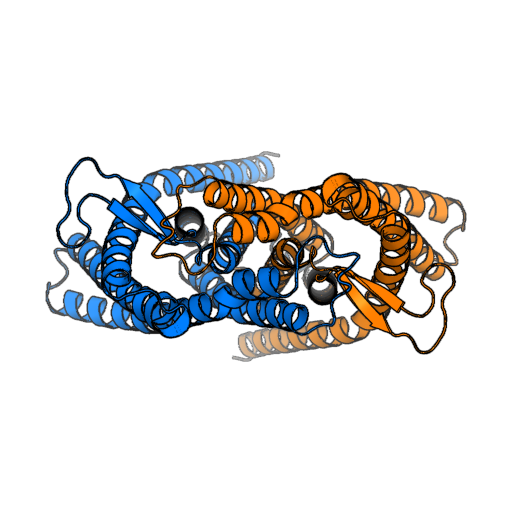
ATOM 3191 C C . ILE B 1 195 ? -7.672 -22.562 -8.469 1 95.94 195 ILE B C 1
ATOM 3193 O O . ILE B 1 195 ? -6.566 -22.203 -8.883 1 95.94 195 ILE B O 1
ATOM 3197 N N . VAL B 1 196 ? -8.555 -23.047 -9.25 1 93.12 196 VAL B N 1
ATOM 3198 C CA . VAL B 1 196 ? -8.289 -23.312 -10.656 1 93.12 196 VAL B CA 1
ATOM 3199 C C . VAL B 1 196 ? -8.039 -21.984 -11.391 1 93.12 196 VAL B C 1
ATOM 3201 O O . VAL B 1 196 ? -7.055 -21.844 -12.109 1 93.12 196 VAL B O 1
ATOM 3204 N N . GLY B 1 197 ? -8.938 -21.062 -11.195 1 93 197 GLY B N 1
ATOM 3205 C CA . GLY B 1 197 ? -8.805 -19.766 -11.852 1 93 197 GLY B CA 1
ATOM 3206 C C . GLY B 1 197 ? -7.512 -19.062 -11.5 1 93 197 GLY B C 1
ATOM 3207 O O . GLY B 1 197 ? -6.816 -18.547 -12.383 1 93 197 GLY B O 1
ATOM 3208 N N . GLN B 1 198 ? -7.227 -19 -10.234 1 93.56 198 GLN B N 1
ATOM 3209 C CA . GLN B 1 198 ? -6.023 -18.312 -9.766 1 93.56 198 GLN B CA 1
ATOM 3210 C C . GLN B 1 198 ? -4.766 -19.031 -10.266 1 93.56 198 GLN B C 1
ATOM 3212 O O . GLN B 1 198 ? -3.777 -18.375 -10.617 1 93.56 198 GLN B O 1
ATOM 3217 N N . TYR B 1 199 ? -4.781 -20.328 -10.227 1 92.69 199 TYR B N 1
ATOM 3218 C CA . TYR B 1 199 ? -3.641 -21.094 -10.711 1 92.69 199 TYR B CA 1
ATOM 3219 C C . TYR B 1 199 ? -3.375 -20.812 -12.18 1 92.69 199 TYR B C 1
ATOM 3221 O O . TYR B 1 199 ? -2.232 -20.562 -12.578 1 92.69 199 TYR B O 1
ATOM 3229 N N . LEU B 1 200 ? -4.367 -20.844 -12.977 1 89.81 200 LEU B N 1
ATOM 3230 C CA . LEU B 1 200 ? -4.246 -20.562 -14.406 1 89.81 200 LEU B CA 1
ATOM 3231 C C . LEU B 1 200 ? -3.756 -19.141 -14.648 1 89.81 200 LEU B C 1
ATOM 3233 O O . LEU B 1 200 ? -2.924 -18.906 -15.523 1 89.81 200 LEU B O 1
ATOM 3237 N N . LEU B 1 201 ? -4.25 -18.234 -13.891 1 88.88 201 LEU B N 1
ATOM 3238 C CA . LEU B 1 201 ? -3.83 -16.844 -14.016 1 88.88 201 LEU B CA 1
ATOM 3239 C C . LEU B 1 201 ? -2.348 -16.703 -13.688 1 88.88 201 LEU B C 1
ATOM 3241 O O . LEU B 1 201 ? -1.611 -16.031 -14.43 1 88.88 201 LEU B O 1
ATOM 3245 N N . LYS B 1 202 ? -2.002 -17.297 -12.586 1 88.31 202 LYS B N 1
ATOM 3246 C CA . LYS B 1 202 ? -0.603 -17.188 -12.18 1 88.31 202 LYS B CA 1
ATOM 3247 C C . LYS B 1 202 ? 0.323 -17.781 -13.242 1 88.31 202 LYS B C 1
ATOM 3249 O O . LYS B 1 202 ? 1.371 -17.203 -13.547 1 88.31 202 LYS B O 1
ATOM 3254 N N . LEU B 1 203 ? 0 -18.859 -13.781 1 87.38 203 LEU B N 1
ATOM 3255 C CA . LEU B 1 203 ? 0.794 -19.484 -14.836 1 87.38 203 LEU B CA 1
ATOM 3256 C C . LEU B 1 203 ? 0.831 -18.594 -16.078 1 87.38 203 LEU B C 1
ATOM 3258 O O . LEU B 1 203 ? 1.875 -18.453 -16.719 1 87.38 203 LEU B O 1
ATOM 3262 N N . GLY B 1 204 ? -0.341 -18.062 -16.453 1 87.94 204 GLY B N 1
ATOM 3263 C CA . GLY B 1 204 ? -0.4 -17.125 -17.578 1 87.94 204 GLY B CA 1
ATOM 3264 C C . GLY B 1 204 ? 0.488 -15.914 -17.391 1 87.94 204 GLY B C 1
ATOM 3265 O O . GLY B 1 204 ? 1.21 -15.523 -18.312 1 87.94 204 GLY B O 1
ATOM 3266 N N . ILE B 1 205 ? 0.429 -15.328 -16.203 1 86.38 205 ILE B N 1
ATOM 3267 C CA . ILE B 1 205 ? 1.242 -14.164 -15.883 1 86.38 205 ILE B CA 1
ATOM 3268 C C . ILE B 1 205 ? 2.723 -14.531 -15.953 1 86.38 205 ILE B C 1
ATOM 3270 O O . ILE B 1 205 ? 3.531 -13.773 -16.5 1 86.38 205 ILE B O 1
ATOM 3274 N N . ALA B 1 206 ? 3.057 -15.656 -15.406 1 79.44 206 ALA B N 1
ATOM 3275 C CA . ALA B 1 206 ? 4.445 -16.109 -15.414 1 79.44 206 ALA B CA 1
ATOM 3276 C C . ALA B 1 206 ? 4.949 -16.281 -16.844 1 79.44 206 ALA B C 1
ATOM 3278 O O . ALA B 1 206 ? 6.098 -15.945 -17.156 1 79.44 206 ALA B O 1
ATOM 3279 N N . ALA B 1 207 ? 4.133 -16.781 -17.688 1 80.44 207 ALA B N 1
ATOM 3280 C CA . ALA B 1 207 ? 4.5 -17.031 -19.078 1 80.44 207 ALA B CA 1
ATOM 3281 C C . ALA B 1 207 ? 4.605 -15.727 -19.859 1 80.44 207 ALA B C 1
ATOM 3283 O O . ALA B 1 207 ? 5.488 -15.562 -20.703 1 80.44 207 ALA B O 1
ATOM 3284 N N . LEU B 1 208 ? 3.779 -14.742 -19.516 1 85.25 208 LEU B N 1
ATOM 3285 C CA . LEU B 1 208 ? 3.666 -13.523 -20.312 1 85.25 208 LEU B CA 1
ATOM 3286 C C . LEU B 1 208 ? 4.586 -12.438 -19.781 1 85.25 208 LEU B C 1
ATOM 3288 O O . LEU B 1 208 ? 4.848 -11.445 -20.469 1 85.25 208 LEU B O 1
ATOM 3292 N N . ASP B 1 209 ? 5.012 -12.672 -18.594 1 84.31 209 ASP B N 1
ATOM 3293 C CA . ASP B 1 209 ? 5.789 -11.641 -17.922 1 84.31 209 ASP B CA 1
ATOM 3294 C C . ASP B 1 209 ? 7.172 -11.492 -18.547 1 84.31 209 ASP B C 1
ATOM 3296 O O . ASP B 1 209 ? 7.758 -10.406 -18.531 1 84.31 209 ASP B O 1
ATOM 3300 N N . THR B 1 210 ? 7.68 -12.477 -19.219 1 80 210 THR B N 1
ATOM 3301 C CA . THR B 1 210 ? 9.07 -12.562 -19.656 1 80 210 THR B CA 1
ATOM 3302 C C . THR B 1 210 ? 9.375 -11.484 -20.688 1 80 210 THR B C 1
ATOM 3304 O O . THR B 1 210 ? 10.336 -10.727 -20.531 1 80 210 THR B O 1
ATOM 3307 N N . PRO B 1 211 ? 8.578 -11.352 -21.672 1 82.25 211 PRO B N 1
ATOM 3308 C CA . PRO B 1 211 ? 8.906 -10.312 -22.656 1 82.25 211 PRO B CA 1
ATOM 3309 C C . PRO B 1 211 ? 8.867 -8.906 -22.047 1 82.25 211 PRO B C 1
ATOM 3311 O O . PRO B 1 211 ? 9.664 -8.047 -22.438 1 82.25 211 PRO B O 1
ATOM 3314 N N . PHE B 1 212 ? 8.031 -8.641 -21.156 1 83.88 212 PHE B N 1
ATOM 3315 C CA . PHE B 1 212 ? 7.926 -7.324 -20.547 1 83.88 212 PHE B CA 1
ATOM 3316 C C . PHE B 1 212 ? 9.125 -7.047 -19.656 1 83.88 212 PHE B C 1
ATOM 3318 O O . PHE B 1 212 ? 9.633 -5.922 -19.609 1 83.88 212 PHE B O 1
ATOM 3325 N N . VAL B 1 213 ? 9.547 -7.992 -19.031 1 84.38 213 VAL B N 1
ATOM 3326 C CA . VAL B 1 213 ? 10.727 -7.844 -18.172 1 84.38 213 VAL B CA 1
ATOM 3327 C C . VAL B 1 213 ? 11.938 -7.488 -19.031 1 84.38 213 VAL B C 1
ATOM 3329 O O . VAL B 1 213 ? 12.688 -6.566 -18.703 1 84.38 213 VAL B O 1
ATOM 3332 N N . TYR B 1 214 ? 12.047 -8.18 -20.188 1 83.94 214 TYR B N 1
ATOM 3333 C CA . TYR B 1 214 ? 13.188 -7.922 -21.062 1 83.94 214 TYR B CA 1
ATOM 3334 C C . TYR B 1 214 ? 13.133 -6.508 -21.625 1 83.94 214 TYR B C 1
ATOM 3336 O O . TYR B 1 214 ? 14.172 -5.852 -21.766 1 83.94 214 TYR B O 1
ATOM 3344 N N . LEU B 1 215 ? 11.945 -6.156 -21.859 1 83.25 215 LEU B N 1
ATOM 3345 C CA . LEU B 1 215 ? 11.781 -4.812 -22.406 1 83.25 215 LEU B CA 1
ATOM 3346 C C . LEU B 1 215 ? 12.211 -3.762 -21.391 1 83.25 215 LEU B C 1
ATOM 3348 O O . LEU B 1 215 ? 13.023 -2.889 -21.688 1 83.25 215 LEU B O 1
ATOM 3352 N N . VAL B 1 216 ? 11.781 -3.836 -20.188 1 85.56 216 VAL B N 1
ATOM 3353 C CA . VAL B 1 216 ? 12.047 -2.834 -19.156 1 85.56 216 VAL B CA 1
ATOM 3354 C C . VAL B 1 216 ? 13.516 -2.902 -18.734 1 85.56 216 VAL B C 1
ATOM 3356 O O . VAL B 1 216 ? 14.172 -1.869 -18.594 1 85.56 216 VAL B O 1
ATOM 3359 N N . VAL B 1 217 ? 14.031 -4.066 -18.609 1 84.25 217 VAL B N 1
ATOM 3360 C CA . VAL B 1 217 ? 15.43 -4.238 -18.219 1 84.25 217 VAL B CA 1
ATOM 3361 C C . VAL B 1 217 ? 16.344 -3.654 -19.297 1 84.25 217 VAL B C 1
ATOM 3363 O O . VAL B 1 217 ? 17.328 -2.99 -18.984 1 84.25 217 VAL B O 1
ATOM 3366 N N . GLY B 1 218 ? 15.945 -3.938 -20.547 1 83.19 218 GLY B N 1
ATOM 3367 C CA . GLY B 1 218 ? 16.703 -3.373 -21.641 1 83.19 218 GLY B CA 1
ATOM 3368 C C . GLY B 1 218 ? 16.719 -1.856 -21.641 1 83.19 218 GLY B C 1
ATOM 3369 O O . GLY B 1 218 ? 17.766 -1.242 -21.875 1 83.19 218 GLY B O 1
ATOM 3370 N N . LEU B 1 219 ? 15.609 -1.283 -21.359 1 85.81 219 LEU B N 1
ATOM 3371 C CA . LEU B 1 219 ? 15.492 0.171 -21.328 1 85.81 219 LEU B CA 1
ATOM 3372 C C . LEU B 1 219 ? 16.312 0.757 -20.172 1 85.81 219 LEU B C 1
ATOM 3374 O O . LEU B 1 219 ? 16.984 1.777 -20.344 1 85.81 219 LEU B O 1
ATOM 3378 N N . VAL B 1 220 ? 16.25 0.205 -19.047 1 82.44 220 VAL B N 1
ATOM 3379 C CA . VAL B 1 220 ? 16.969 0.695 -17.875 1 82.44 220 VAL B CA 1
ATOM 3380 C C . VAL B 1 220 ? 18.469 0.586 -18.109 1 82.44 220 VAL B C 1
ATOM 3382 O O . VAL B 1 220 ? 19.219 1.515 -17.797 1 82.44 220 VAL B O 1
ATOM 3385 N N . ARG B 1 221 ? 18.859 -0.466 -18.672 1 83.81 221 ARG B N 1
ATOM 3386 C CA . ARG B 1 221 ? 20.281 -0.68 -18.938 1 83.81 221 ARG B CA 1
ATOM 3387 C C . ARG B 1 221 ? 20.797 0.279 -20.016 1 83.81 221 ARG B C 1
ATOM 3389 O O . ARG B 1 221 ? 21.922 0.783 -19.922 1 83.81 221 ARG B O 1
ATOM 3396 N N . SER B 1 222 ? 20 0.488 -20.984 1 84.69 222 SER B N 1
ATOM 3397 C CA . SER B 1 222 ? 20.375 1.403 -22.062 1 84.69 222 SER B CA 1
ATOM 3398 C C . SER B 1 222 ? 20.531 2.828 -21.547 1 84.69 222 SER B C 1
ATOM 3400 O O . SER B 1 222 ? 21.438 3.551 -21.953 1 84.69 222 SER B O 1
ATOM 3402 N N . ARG B 1 223 ? 19.734 3.199 -20.656 1 80.12 223 ARG B N 1
ATOM 3403 C CA . ARG B 1 223 ? 19.781 4.547 -20.109 1 80.12 223 ARG B CA 1
ATOM 3404 C C . ARG B 1 223 ? 20.969 4.715 -19.156 1 80.12 223 ARG B C 1
ATOM 3406 O O . ARG B 1 223 ? 21.547 5.801 -19.062 1 80.12 223 ARG B O 1
ATOM 3413 N N . GLU B 1 224 ? 21.188 3.723 -18.406 1 74.31 224 GLU B N 1
ATOM 3414 C CA . GLU B 1 224 ? 22.344 3.77 -17.516 1 74.31 224 GLU B CA 1
ATOM 3415 C C . GLU B 1 224 ? 23.641 3.816 -18.297 1 74.31 224 GLU B C 1
ATOM 3417 O O . GLU B 1 224 ? 24.609 4.469 -17.891 1 74.31 224 GLU B O 1
ATOM 3422 N N . GLN B 1 225 ? 23.672 3.107 -19.344 1 69.94 225 GLN B N 1
ATOM 3423 C CA . GLN B 1 225 ? 24.844 3.133 -20.219 1 69.94 225 GLN B CA 1
ATOM 3424 C C . GLN B 1 225 ? 25.031 4.508 -20.844 1 69.94 225 GLN B C 1
ATOM 3426 O O . GLN B 1 225 ? 26.156 4.992 -20.984 1 69.94 225 GLN B O 1
ATOM 3431 N N . ASP B 1 226 ? 23.875 5.066 -21.125 1 67.75 226 ASP B N 1
ATOM 3432 C CA . ASP B 1 226 ? 23.938 6.398 -21.719 1 67.75 226 ASP B CA 1
ATOM 3433 C C . ASP B 1 226 ? 24.422 7.434 -20.703 1 67.75 226 ASP B C 1
ATOM 3435 O O . ASP B 1 226 ? 25.172 8.344 -21.062 1 67.75 226 ASP B O 1
ATOM 3439 N N . SER B 1 227 ? 24 7.238 -19.516 1 64.38 227 SER B N 1
ATOM 3440 C CA . SER B 1 227 ? 24.406 8.18 -18.484 1 64.38 227 SER B CA 1
ATOM 3441 C C . SER B 1 227 ? 25.891 8.039 -18.156 1 64.38 227 SER B C 1
ATOM 3443 O O . SER B 1 227 ? 26.562 9.031 -17.875 1 64.38 227 SER B O 1
ATOM 3445 N N . THR B 1 228 ? 26.375 6.816 -18.125 1 60.44 228 THR B N 1
ATOM 3446 C CA . THR B 1 228 ? 27.797 6.559 -17.906 1 60.44 228 THR B CA 1
ATOM 3447 C C . THR B 1 228 ? 28.641 7.082 -19.062 1 60.44 228 THR B C 1
ATOM 3449 O O . THR B 1 228 ? 29.719 7.621 -18.859 1 60.44 228 THR B O 1
ATOM 3452 N N . ALA B 1 229 ? 28.125 6.871 -20.297 1 60.66 229 ALA B N 1
ATOM 3453 C CA . ALA B 1 229 ? 28.844 7.348 -21.469 1 60.66 229 ALA B CA 1
ATOM 3454 C C . ALA B 1 229 ? 28.938 8.875 -21.469 1 60.66 229 ALA B C 1
ATOM 3456 O O . ALA B 1 229 ? 29.969 9.438 -21.844 1 60.66 229 ALA B O 1
ATOM 3457 N N . LEU B 1 230 ? 27.875 9.438 -21.062 1 53.22 230 LEU B N 1
ATOM 3458 C CA . LEU B 1 230 ? 27.859 10.891 -21 1 53.22 230 LEU B CA 1
ATOM 3459 C C . LEU B 1 230 ? 28.766 11.406 -19.891 1 53.22 230 LEU B C 1
ATOM 3461 O O . LEU B 1 230 ? 29.328 12.5 -20 1 53.22 230 LEU B O 1
ATOM 3465 N N . ALA B 1 231 ? 28.781 10.641 -18.859 1 58.94 231 ALA B N 1
ATOM 3466 C CA . ALA B 1 231 ? 29.656 11.031 -17.75 1 58.94 231 ALA B CA 1
ATOM 3467 C C . ALA B 1 231 ? 31.125 10.906 -18.141 1 58.94 231 ALA B C 1
ATOM 3469 O O . ALA B 1 231 ? 31.953 11.703 -17.703 1 58.94 231 ALA B O 1
ATOM 3470 N N . PHE B 1 232 ? 31.531 9.93 -18.891 1 57.38 232 PHE B N 1
ATOM 3471 C CA . PHE B 1 232 ? 32.906 9.734 -19.312 1 57.38 232 PHE B CA 1
ATOM 3472 C C . PHE B 1 232 ? 33.219 10.531 -20.594 1 57.38 232 PHE B C 1
ATOM 3474 O O . PHE B 1 232 ? 34.375 10.758 -20.938 1 57.38 232 PHE B O 1
ATOM 3481 N N . GLY B 1 233 ? 32.25 10.688 -21.359 1 47.53 233 GLY B N 1
ATOM 3482 C CA . GLY B 1 233 ? 32.5 11.43 -22.594 1 47.53 233 GLY B CA 1
ATOM 3483 C C . GLY B 1 233 ? 32.812 12.891 -22.344 1 47.53 233 GLY B C 1
ATOM 3484 O O . GLY B 1 233 ? 33.125 13.633 -23.281 1 47.53 233 GLY B O 1
ATOM 3485 N N . ASP B 1 234 ? 32.375 13.531 -21.297 1 38.41 234 ASP B N 1
ATOM 3486 C CA . ASP B 1 234 ? 33 14.852 -21.125 1 38.41 234 ASP B CA 1
ATOM 3487 C C . ASP B 1 234 ? 34.406 14.727 -20.547 1 38.41 234 ASP B C 1
ATOM 3489 O O . ASP B 1 234 ? 34.656 13.891 -19.688 1 38.41 234 ASP B O 1
#

Organism: NCBI:txid2841257

Solvent-accessible surface area (backbone atoms only — not comparable to full-atom values): 23418 Å² total; per-residue (Å²): 132,79,70,73,67,67,73,80,53,66,68,56,54,45,34,52,46,46,24,40,48,23,50,56,49,22,38,56,37,28,56,39,24,25,44,43,79,45,96,58,72,38,88,92,33,40,44,44,37,25,29,50,30,21,54,67,28,48,46,44,28,54,42,27,45,50,34,40,22,72,73,65,30,60,68,54,31,48,50,51,51,54,47,44,57,54,44,50,55,54,49,47,50,50,50,51,54,39,60,72,44,52,65,29,72,90,52,21,76,43,52,70,66,44,44,41,56,42,54,51,44,22,55,28,38,46,51,10,47,52,52,15,47,59,53,27,57,53,45,47,55,51,49,52,53,47,48,48,67,68,49,75,72,76,56,58,65,60,47,50,53,49,48,49,54,51,32,44,47,53,23,33,48,42,20,39,46,38,16,35,34,66,60,54,60,28,51,66,69,52,38,52,15,29,32,52,30,42,40,53,46,51,54,51,42,63,67,59,38,53,66,56,32,52,50,52,50,49,51,54,50,52,50,52,49,49,52,51,48,54,62,64,68,100,132,80,72,73,70,70,71,77,49,68,69,56,52,46,35,52,46,46,25,39,49,22,50,56,49,23,36,56,38,28,55,40,25,26,45,43,78,46,98,58,71,38,86,92,32,41,44,45,37,26,31,51,32,19,55,67,27,50,47,46,28,54,41,26,44,52,35,39,23,73,74,63,31,61,68,55,30,48,51,52,52,54,46,44,58,54,45,51,55,53,49,49,52,48,50,50,55,40,61,71,43,51,66,28,72,90,54,20,75,44,50,70,65,44,44,40,56,43,55,52,42,21,56,28,39,46,51,10,47,52,52,15,46,61,53,29,57,53,45,47,56,50,48,51,53,47,47,51,69,67,49,75,71,75,57,59,67,61,47,51,52,50,49,50,53,51,34,44,46,53,24,32,50,43,21,38,47,40,16,36,33,66,61,53,60,28,50,68,69,53,40,53,16,29,34,53,31,43,42,53,48,52,52,50,42,62,67,59,38,52,65,55,33,53,51,52,50,50,51,52,50,52,51,52,51,48,52,51,46,54,62,64,68,101

Sequence (468 aa):
MTRNSSQLAVPQVALLALFVTALITAQVTAAKVLAFELPVSIPIAGETLLLPGAALAYALTFFASDCYAELYGRRAAQVMVNVAFAMNFVLLALVWSTIGAPIAADASSVSQAQFADVLGASTGIVVGSLAAYVVSQNWDVIVFHRIRDATDGEHLWLRNIGSTATSQLIDTVIFVGIAFFLFLGVPLEAALSLIVGQYLLKLGIAALDTPFVYLVVGLVRSREQDSTALAFGDMTRNSSQLAVPQVALLALFVTALITAQVTAAKVLAFELPVSIPIAGETLLLPGAALAYALTFFASDCYAELYGRRAAQVMVNVAFAMNFVLLALVWSTIGAPIAADASSVSQAQFADVLGASTGIVVGSLAAYVVSQNWDVIVFHRIRDATDGEHLWLRNIGSTATSQLIDTVIFVGIAFFLFLGVPLEAALSLIVGQYLLKLGIAALDTPFVYLVVGLVRSREQDSTALAFGD

Radius of gyration: 24.13 Å; Cα contacts (8 Å, |Δi|>4): 622; chains: 2; bounding box: 62×76×51 Å

Foldseek 3Di:
DPPVPPPPDPLLVVLLVQLLVLVLVLLLQQQDKDWDAAPDQDPLLGRIFIEGRSLVSVLSNVLSLLLNCVQPNDVRSVVSVVVSLVCLVVLQVVLVVVLPDDDPQVPDPDDSVRSCLRRVLSVQQSVLQVVLVVVLVVQLVVQLVVVCVVVVPDCVVCSVLVSVLVSLLSSLLSNLCRSPVPRVPHDPSVSSSHSVNSSVSVSVSVVPSVVVSCVVSVVSVVVVVVVVCVVVVD/DPPPPPDDDPLLVVLLVQLLVLVLVLLLQQQDKDWDAAPDQDPLLGRIFIEGRSLVSVLSNVLSLLLNCVQPNDVRSVVSVVVSLVCLVVLQVVLVVVLPDDDPQVPDPDDSVRSCLRRVLSVQQSVLQVVLVVVLVVQLVVQVVVVCVVVVPDPVVCSVLVSVLVSLLSSLLSNLCRSPVPRVNHDPSVSSSHSVNSSVSVSVSVVPSVVVSCVVSVVVVVVVVVVVCVVVVD

pLDDT: mean 85.32, std 15.95, range [24.92, 98.88]

Nearest PDB structures (foldseek):
  5x9h-assembly1_A  TM=2.287E-01  e=8.838E+00  Thermus thermophilus HB8
  5idu-assembly1_B  TM=1.949E-01  e=7.450E+00  Paraburkholderia phymatum STM815